Protein AF-A0A6M3XRY1-F1 (afdb_monomer_lite)

Sequence (476 aa):
MRIPGSQRTETIPGGANVAPISPAAAAAPYQALAGMGEAVSGLGEILQKRQQKMQEERDYLDAINAQMELEDYSRGRKAEMSQLMGQDALNIFPLYQNDFEKRATDISSKLSEGAKARFNQLALSTRKTHLDSVATHVATEAKAYTKDSRDAWLGSRIKAMAENPLSFDAELQKGNAVIDATTPGPEGVLEKDKFYDAARSAQLESLVNSDPQLAKKYIEENRNKIGTKLSQEFSQKAQTKQKQRDAEEKVRQDEFDKKMDEMEKRAHDKEERDISNLYLSEDYTKALNAVHNSQYLTGDEKKTWGDSLKKAAKEKPEKLDPIIQAAEIVQINRKISQGEDPILVRNYIVTSPNLTKDDKEQYINKLETKLSSDINEGLKDGYRDIQDLIVPKRGILASLLETPLETMAVKKAQMALDEWVQYQLKAEKPPNRQQIRVKAMEIANTYQVPIAEQIRFLEVEAKRVAEEMKAVRGKK

Secondary structure (DSSP, 8-state):
-------------------PPPTHHHHHHHHHHHHHHHHHHHHHHHHHHHHHHHHHHHHHHHHHHHHHHHHHHHHHHHHHHHT--HHHHHHHHHHHHHHHHHHHHHHHTTS-HHHHHHHHHHHHHHHHHHHHHHHHHHHHHHHHHHHHHHHHHHHHHHHHHHH-GGGHHHHHHHHHHHHHHHS-SHHHHHHHHHHHHHHHHHHHHHHHHH-HHHHHHHHHHTHHHH-HHHHHHHHHHHHHHHHHHHHHHHHHHHHHHHHHHHHHHHHHHHHHHHHHHHHHTT-HHHHHHHHHH-SSS-HHHHHHHHHHHHHHHHHS-----HHHHHHHHHHHHHHHHHT--HHHHHHHHHH-SSS-HHHHHHHHHHHHHHHHHHHHHHHHHHHHHHHHHHS--SSGGGGS---HHHHHHHHHHHHHHHHHHHHHHHTT-PPPHHHHHHHHHHHHHHHHHHHHHHHHHHHHHHHHHHHHHHHHHTT-

Radius of gyration: 79.52 Å; chains: 1; bounding box: 164×101×267 Å

pLDDT: mean 80.38, std 13.78, range [30.56, 94.44]

Organism: NCBI:txid1070528

Structure (mmCIF, N/CA/C/O backbone):
data_AF-A0A6M3XRY1-F1
#
_entry.id   AF-A0A6M3XRY1-F1
#
loop_
_atom_site.group_PDB
_atom_site.id
_atom_site.type_symbol
_atom_site.label_atom_id
_atom_site.label_alt_id
_atom_site.label_comp_id
_atom_site.label_asym_id
_atom_site.label_entity_id
_atom_site.label_seq_id
_atom_site.pdbx_PDB_ins_code
_atom_site.Cartn_x
_atom_site.Cartn_y
_atom_site.Cartn_z
_atom_site.occupancy
_atom_site.B_iso_or_equiv
_atom_site.auth_seq_id
_atom_site.auth_comp_id
_atom_site.auth_asym_id
_atom_site.auth_atom_id
_atom_site.pdbx_PDB_model_num
ATOM 1 N N . MET A 1 1 ? 93.521 -0.309 -175.429 1.00 35.78 1 MET A N 1
ATOM 2 C CA . MET A 1 1 ? 94.999 -0.448 -175.372 1.00 35.78 1 MET A CA 1
ATOM 3 C C . MET A 1 1 ? 95.455 -0.232 -173.922 1.00 35.78 1 MET A C 1
ATOM 5 O O . MET A 1 1 ? 94.582 -0.082 -173.077 1.00 35.78 1 MET A O 1
ATOM 9 N N . ARG A 1 2 ? 96.751 -0.310 -173.594 1.00 30.56 2 ARG A N 1
ATOM 10 C CA . ARG A 1 2 ? 97.273 -0.417 -172.208 1.00 30.56 2 ARG A CA 1
ATOM 11 C C . ARG A 1 2 ? 98.195 0.779 -171.865 1.00 30.56 2 ARG A C 1
ATOM 13 O O . ARG A 1 2 ? 98.650 1.447 -172.785 1.00 30.56 2 ARG A O 1
ATOM 20 N N . ILE A 1 3 ? 98.558 0.909 -170.579 1.00 35.28 3 ILE A N 1
ATOM 21 C CA . ILE A 1 3 ? 99.686 1.689 -169.990 1.00 35.28 3 ILE A CA 1
ATOM 22 C C . ILE A 1 3 ? 99.534 3.257 -169.928 1.00 35.28 3 ILE A C 1
ATOM 24 O O . ILE A 1 3 ? 98.548 3.745 -170.473 1.00 35.28 3 ILE A O 1
ATOM 28 N N . PRO A 1 4 ? 100.300 4.027 -169.090 1.00 50.94 4 PRO A N 1
ATOM 29 C CA . PRO A 1 4 ? 99.733 4.548 -167.820 1.00 50.94 4 PRO A CA 1
ATOM 30 C C . PRO A 1 4 ? 100.182 5.975 -167.353 1.00 50.94 4 PRO A C 1
ATOM 32 O O . PRO A 1 4 ? 100.959 6.648 -168.019 1.00 50.94 4 PRO A O 1
ATOM 35 N N . GLY A 1 5 ? 99.840 6.318 -166.095 1.00 38.62 5 GLY A N 1
ATOM 36 C CA . GLY A 1 5 ? 100.643 7.163 -165.179 1.00 38.62 5 GLY A CA 1
ATOM 37 C C . GLY A 1 5 ? 100.153 8.610 -164.997 1.00 38.62 5 GLY A C 1
ATOM 38 O O . GLY A 1 5 ? 99.735 9.223 -165.969 1.00 38.62 5 GLY A O 1
ATOM 39 N N . SER A 1 6 ? 100.174 9.226 -163.804 1.00 38.41 6 SER A N 1
ATOM 40 C CA . SER A 1 6 ? 100.434 8.774 -162.408 1.00 38.41 6 SER A CA 1
ATOM 41 C C . SER A 1 6 ? 99.801 9.821 -161.426 1.00 38.41 6 SER A C 1
ATOM 43 O O . SER A 1 6 ? 99.032 10.651 -161.896 1.00 38.41 6 SER A O 1
ATOM 45 N N . GLN A 1 7 ? 99.944 9.888 -160.086 1.00 33.97 7 GLN A N 1
ATOM 46 C CA . GLN A 1 7 ? 100.820 9.234 -159.092 1.00 33.97 7 GLN A CA 1
ATOM 47 C C . GLN A 1 7 ? 100.134 9.139 -157.688 1.00 33.97 7 GLN A C 1
ATOM 49 O O . GLN A 1 7 ? 99.066 8.545 -157.575 1.00 33.97 7 GLN A O 1
ATOM 54 N N . ARG A 1 8 ? 100.754 9.682 -156.621 1.00 36.22 8 ARG A N 1
ATOM 55 C CA . ARG A 1 8 ? 100.273 9.938 -155.232 1.00 36.22 8 ARG A CA 1
ATOM 56 C C . ARG A 1 8 ? 101.030 11.191 -154.698 1.00 36.22 8 ARG A C 1
ATOM 58 O O . ARG A 1 8 ? 101.961 11.599 -155.391 1.00 36.22 8 ARG A O 1
ATOM 65 N N . THR A 1 9 ? 100.769 11.856 -153.561 1.00 39.00 9 THR A N 1
ATOM 66 C CA . THR A 1 9 ? 100.111 11.581 -152.243 1.00 39.00 9 THR A CA 1
ATOM 67 C C . THR A 1 9 ? 99.415 12.894 -151.714 1.00 39.00 9 THR A C 1
ATOM 69 O O . THR A 1 9 ? 99.281 13.808 -152.521 1.00 39.00 9 THR A O 1
ATOM 72 N N . GLU A 1 10 ? 98.924 13.157 -150.475 1.00 41.12 10 GLU A N 1
ATOM 73 C CA . GLU A 1 10 ? 98.741 12.402 -149.204 1.00 41.12 10 GLU A CA 1
ATOM 74 C C . GLU A 1 10 ? 97.707 13.048 -148.221 1.00 41.12 10 GLU A C 1
ATOM 76 O O . GLU A 1 10 ? 97.576 14.268 -148.187 1.00 41.12 10 GLU A O 1
ATOM 81 N N . THR A 1 11 ? 97.141 12.253 -147.293 1.00 41.97 11 THR A N 1
ATOM 82 C CA . THR A 1 11 ? 96.548 12.628 -145.963 1.00 41.97 11 THR A CA 1
ATOM 83 C C . THR A 1 11 ? 95.290 13.533 -145.808 1.00 41.97 11 THR A C 1
ATOM 85 O O . THR A 1 11 ? 94.820 14.186 -146.731 1.00 41.97 11 THR A O 1
ATOM 88 N N . ILE A 1 12 ? 94.695 13.487 -144.594 1.00 50.03 12 ILE A N 1
ATOM 89 C CA . ILE A 1 12 ? 93.325 13.913 -144.181 1.00 50.03 12 ILE A CA 1
ATOM 90 C C . ILE A 1 12 ? 93.378 14.766 -142.880 1.00 50.03 12 ILE A C 1
ATOM 92 O O . ILE A 1 12 ? 94.422 14.735 -142.223 1.00 50.03 12 ILE A O 1
ATOM 96 N N . PRO A 1 13 ? 92.302 15.480 -142.442 1.00 44.69 13 PRO A N 1
ATOM 97 C CA . PRO A 1 13 ? 91.427 14.925 -141.371 1.00 44.69 13 PRO A CA 1
ATOM 98 C C . PRO A 1 13 ? 89.946 15.427 -141.286 1.00 44.69 13 PRO A C 1
ATOM 100 O O . PRO A 1 13 ? 89.621 16.521 -141.735 1.00 44.69 13 PRO A O 1
ATOM 103 N N . GLY A 1 14 ? 89.084 14.688 -140.554 1.00 34.62 14 GLY A N 1
ATOM 104 C CA . GLY A 1 14 ? 87.879 15.220 -139.859 1.00 34.62 14 GLY A CA 1
ATOM 105 C C . GLY A 1 14 ? 86.481 14.750 -140.334 1.00 34.62 14 GLY A C 1
ATOM 106 O O . GLY A 1 14 ? 86.248 14.611 -141.529 1.00 34.62 14 GLY A O 1
ATOM 107 N N . GLY A 1 15 ? 85.527 14.534 -139.405 1.00 37.66 15 GLY A N 1
ATOM 108 C CA . GLY A 1 15 ? 84.118 14.193 -139.716 1.00 37.66 15 GLY A CA 1
ATOM 109 C C . GLY A 1 15 ? 83.215 13.878 -138.497 1.00 37.66 15 GLY A C 1
ATOM 110 O O . GLY A 1 15 ? 83.720 13.697 -137.392 1.00 37.66 15 GLY A O 1
ATOM 111 N N . ALA A 1 16 ? 81.885 13.829 -138.705 1.00 36.44 16 ALA A N 1
ATOM 112 C CA . ALA A 1 16 ? 80.814 13.474 -137.741 1.00 36.44 16 ALA A CA 1
ATOM 113 C C . ALA A 1 16 ? 79.434 13.392 -138.461 1.00 36.44 16 ALA A C 1
ATOM 115 O O . ALA A 1 16 ? 79.323 13.929 -139.559 1.00 36.44 16 ALA A O 1
ATOM 116 N N . ASN A 1 17 ? 78.315 12.884 -137.911 1.00 35.72 17 ASN A N 1
ATOM 117 C CA . ASN A 1 17 ? 78.018 11.677 -137.107 1.00 35.72 17 ASN A CA 1
ATOM 118 C C . ASN A 1 17 ? 76.468 11.454 -137.124 1.00 35.72 17 ASN A C 1
ATOM 120 O O . ASN A 1 17 ? 75.740 12.415 -137.368 1.00 35.72 17 ASN A O 1
ATOM 124 N N . VAL A 1 18 ? 75.932 10.245 -136.871 1.00 38.44 18 VAL A N 1
ATOM 125 C CA . VAL A 1 18 ? 74.467 9.948 -136.915 1.00 38.44 18 VAL A CA 1
ATOM 126 C C . VAL A 1 18 ? 74.026 9.112 -135.699 1.00 38.44 18 VAL A C 1
ATOM 128 O O . VAL A 1 18 ? 74.745 8.207 -135.287 1.00 38.44 18 VAL A O 1
ATOM 131 N N . ALA A 1 19 ? 72.855 9.407 -135.113 1.00 33.69 19 ALA A N 1
ATOM 132 C CA . ALA A 1 19 ? 72.432 8.885 -133.803 1.00 33.69 19 ALA A CA 1
ATOM 133 C C . ALA A 1 19 ? 71.265 7.859 -133.851 1.00 33.69 19 ALA A C 1
ATOM 135 O O . ALA A 1 19 ? 70.289 8.093 -134.567 1.00 33.69 19 ALA A O 1
ATOM 136 N N . PRO A 1 20 ? 71.315 6.760 -133.062 1.00 42.00 20 PRO A N 1
ATOM 137 C CA . PRO A 1 20 ? 70.232 5.778 -132.920 1.00 42.00 20 PRO A CA 1
ATOM 138 C C . PRO A 1 20 ? 69.301 6.039 -131.713 1.00 42.00 20 PRO A C 1
ATOM 140 O O . PRO A 1 20 ? 69.635 6.777 -130.787 1.00 42.00 20 PRO A O 1
ATOM 143 N N . ILE A 1 21 ? 68.137 5.376 -131.699 1.00 38.44 21 ILE A N 1
ATOM 144 C CA . ILE A 1 21 ? 67.131 5.425 -130.617 1.00 38.44 21 ILE A CA 1
ATOM 145 C C . ILE A 1 21 ? 67.539 4.486 -129.462 1.00 38.44 21 ILE A C 1
ATOM 147 O O . ILE A 1 21 ? 68.066 3.402 -129.710 1.00 38.44 21 ILE A O 1
ATOM 151 N N . SER A 1 22 ? 67.309 4.883 -128.200 1.00 33.84 22 SER A N 1
ATOM 152 C CA . SER A 1 22 ? 67.813 4.164 -127.013 1.00 33.84 22 SER A CA 1
ATOM 153 C C . SER A 1 22 ? 66.795 3.207 -126.349 1.00 33.84 22 SER A C 1
ATOM 155 O O . SER A 1 22 ? 65.585 3.368 -126.530 1.00 33.84 22 SER A O 1
ATOM 157 N N . PRO A 1 23 ? 67.246 2.243 -125.513 1.00 43.34 23 PRO A N 1
ATOM 158 C CA . PRO A 1 23 ? 66.367 1.273 -124.838 1.00 43.34 23 PRO A CA 1
ATOM 159 C C . PRO A 1 23 ? 65.415 1.849 -123.772 1.00 43.34 23 PRO A C 1
ATOM 161 O O . PRO A 1 23 ? 64.571 1.118 -123.251 1.00 43.34 23 PRO A O 1
ATOM 164 N N . ALA A 1 24 ? 65.535 3.133 -123.415 1.00 43.09 24 ALA A N 1
ATOM 165 C CA . ALA A 1 24 ? 64.830 3.727 -122.274 1.00 43.09 24 ALA A CA 1
ATOM 166 C C . ALA A 1 24 ? 63.291 3.681 -122.388 1.00 43.09 24 ALA A C 1
ATOM 168 O O . ALA A 1 24 ? 62.598 3.639 -121.373 1.00 43.09 24 ALA A O 1
ATOM 169 N N . ALA A 1 25 ? 62.749 3.636 -123.610 1.00 42.19 25 ALA A N 1
ATOM 170 C CA . ALA A 1 25 ? 61.305 3.631 -123.854 1.00 42.19 25 ALA A CA 1
ATOM 171 C C . ALA A 1 25 ? 60.584 2.347 -123.383 1.00 42.19 25 ALA A C 1
ATOM 173 O O . ALA A 1 25 ? 59.388 2.392 -123.108 1.00 42.19 25 ALA A O 1
ATOM 174 N N . ALA A 1 26 ? 61.287 1.211 -123.277 1.00 45.31 26 ALA A N 1
ATOM 175 C CA . ALA A 1 26 ? 60.672 -0.088 -122.974 1.00 45.31 26 ALA A CA 1
ATOM 176 C C . ALA A 1 26 ? 60.641 -0.445 -121.473 1.00 45.31 26 ALA A C 1
ATOM 178 O O . ALA A 1 26 ? 59.847 -1.288 -121.063 1.00 45.31 26 ALA A O 1
ATOM 179 N N . ALA A 1 27 ? 61.478 0.189 -120.644 1.00 47.81 27 ALA A N 1
ATOM 180 C CA . ALA A 1 27 ? 61.544 -0.091 -119.205 1.00 47.81 27 ALA A CA 1
ATOM 181 C C . ALA A 1 27 ? 60.426 0.604 -118.403 1.00 47.81 27 ALA A C 1
ATOM 183 O O . ALA A 1 27 ? 59.925 0.052 -117.420 1.00 47.81 27 ALA A O 1
ATOM 184 N N . ALA A 1 28 ? 60.010 1.796 -118.845 1.00 50.22 28 ALA A N 1
ATOM 185 C CA . ALA A 1 28 ? 59.067 2.645 -118.121 1.00 50.22 28 ALA A CA 1
ATOM 186 C C . ALA A 1 28 ? 57.708 1.977 -117.803 1.00 50.22 28 ALA A C 1
ATOM 188 O O . ALA A 1 28 ? 57.267 2.116 -116.663 1.00 50.22 28 ALA A O 1
ATOM 189 N N . PRO A 1 29 ? 57.049 1.212 -118.704 1.00 45.16 29 PRO A N 1
ATOM 190 C CA . PRO A 1 29 ? 55.751 0.601 -118.396 1.00 45.16 29 PRO A CA 1
ATOM 191 C C . PRO A 1 29 ? 55.822 -0.465 -117.295 1.00 45.16 29 PRO A C 1
ATOM 193 O O . PRO A 1 29 ? 54.942 -0.523 -116.441 1.00 45.16 29 PRO A O 1
ATOM 196 N N . TYR A 1 30 ? 56.879 -1.285 -117.275 1.00 46.84 30 TYR A N 1
ATOM 197 C CA . TYR A 1 30 ? 57.046 -2.331 -116.258 1.00 46.84 30 TYR A CA 1
ATOM 198 C C . TYR A 1 30 ? 57.456 -1.760 -114.898 1.00 46.84 30 TYR A C 1
ATOM 200 O O . TYR A 1 30 ? 56.941 -2.208 -113.876 1.00 46.84 30 TYR A O 1
ATOM 208 N N . GLN A 1 31 ? 58.321 -0.741 -114.871 1.00 51.38 31 GLN A N 1
ATOM 209 C CA . GLN A 1 31 ? 58.649 -0.034 -113.628 1.00 51.38 31 GLN A CA 1
ATOM 210 C C . GLN A 1 31 ? 57.445 0.752 -113.085 1.00 51.38 31 GLN A C 1
ATOM 212 O O . GLN A 1 31 ? 57.217 0.748 -111.878 1.00 51.38 31 GLN A O 1
ATOM 217 N N . ALA A 1 32 ? 56.619 1.342 -113.958 1.00 47.38 32 ALA A N 1
ATOM 218 C CA . ALA A 1 32 ? 55.360 1.967 -113.561 1.00 47.38 32 ALA A CA 1
ATOM 219 C C . ALA A 1 32 ? 54.357 0.944 -112.999 1.00 47.38 32 ALA A C 1
ATOM 221 O O . ALA A 1 32 ? 53.765 1.200 -111.957 1.00 47.38 32 ALA A O 1
ATOM 222 N N . LEU A 1 33 ? 54.198 -0.230 -113.623 1.00 48.03 33 LEU A N 1
ATOM 223 C CA . LEU A 1 33 ? 53.319 -1.293 -113.112 1.00 48.03 33 LEU A CA 1
ATOM 224 C C . LEU A 1 33 ? 53.785 -1.846 -111.757 1.00 48.03 33 LEU A C 1
ATOM 226 O O . LEU A 1 33 ? 52.955 -2.040 -110.870 1.00 48.03 33 LEU A O 1
ATOM 230 N N . ALA A 1 34 ? 55.093 -2.049 -111.566 1.00 52.12 34 ALA A N 1
ATOM 231 C CA . ALA A 1 34 ? 55.651 -2.458 -110.276 1.00 52.12 34 ALA A CA 1
ATOM 232 C C . ALA A 1 34 ? 55.418 -1.386 -109.193 1.00 52.12 34 ALA A C 1
ATOM 234 O O . ALA A 1 34 ? 54.859 -1.691 -108.140 1.00 52.12 34 ALA A O 1
ATOM 235 N N . GLY A 1 35 ? 55.736 -0.120 -109.490 1.00 52.81 35 GLY A N 1
ATOM 236 C CA . GLY A 1 35 ? 55.498 1.005 -108.581 1.00 52.81 35 GLY A CA 1
ATOM 237 C C . GLY A 1 35 ? 54.014 1.258 -108.287 1.00 52.81 35 GLY A C 1
ATOM 238 O O . GLY A 1 35 ? 53.669 1.650 -107.177 1.00 52.81 35 GLY A O 1
ATOM 239 N N . MET A 1 36 ? 53.109 0.976 -109.232 1.00 53.06 36 MET A N 1
ATOM 240 C CA . MET A 1 36 ? 51.663 0.976 -108.977 1.00 53.06 36 MET A CA 1
ATOM 241 C C . MET A 1 36 ? 51.247 -0.179 -108.059 1.00 53.06 36 MET A C 1
ATOM 243 O O . MET A 1 36 ? 50.397 0.030 -107.200 1.00 53.06 36 MET A O 1
ATOM 247 N N . GLY A 1 37 ? 51.853 -1.363 -108.184 1.00 55.00 37 GLY A N 1
ATOM 248 C CA . GLY A 1 37 ? 51.643 -2.476 -107.253 1.00 55.00 37 GLY A CA 1
ATOM 249 C C . GLY A 1 37 ? 52.056 -2.123 -105.821 1.00 55.00 37 GLY A C 1
ATOM 250 O O . GLY A 1 37 ? 51.268 -2.295 -104.891 1.00 55.00 37 GLY A O 1
ATOM 251 N N . GLU A 1 38 ? 53.246 -1.545 -105.647 1.00 59.47 38 GLU A N 1
ATOM 252 C CA . GLU A 1 38 ? 53.737 -1.064 -104.349 1.00 59.47 38 GLU A CA 1
ATOM 253 C C . GLU A 1 38 ? 52.867 0.075 -103.790 1.00 59.47 38 GLU A C 1
ATOM 255 O O . GLU A 1 38 ? 52.484 0.040 -102.620 1.00 59.47 38 GLU A O 1
ATOM 260 N N . ALA A 1 39 ? 52.468 1.044 -104.622 1.00 56.09 39 ALA A N 1
ATOM 261 C CA . ALA A 1 39 ? 51.587 2.139 -104.212 1.00 56.09 39 ALA A CA 1
ATOM 262 C C . ALA A 1 39 ? 50.178 1.656 -103.819 1.00 56.09 39 ALA A C 1
ATOM 264 O O . ALA A 1 39 ? 49.613 2.149 -102.843 1.00 56.09 39 ALA A O 1
ATOM 265 N N . VAL A 1 40 ? 49.614 0.671 -104.528 1.00 59.47 40 VAL A N 1
ATOM 266 C CA . VAL A 1 40 ? 48.327 0.046 -104.179 1.00 59.47 40 VAL A CA 1
ATOM 267 C C . VAL A 1 40 ? 48.447 -0.778 -102.894 1.00 59.47 40 VAL A C 1
ATOM 269 O O . VAL A 1 40 ? 47.549 -0.705 -102.057 1.00 59.47 40 VAL A O 1
ATOM 272 N N . SER A 1 41 ? 49.561 -1.484 -102.677 1.00 58.53 41 SER A N 1
ATOM 273 C CA . SER A 1 41 ? 49.831 -2.183 -101.412 1.00 58.53 41 SER A CA 1
ATOM 274 C C . SER A 1 41 ? 49.955 -1.202 -100.239 1.00 58.53 41 SER A C 1
ATOM 276 O O . SER A 1 41 ? 49.323 -1.395 -99.201 1.00 58.53 41 SER A O 1
ATOM 278 N N . GLY A 1 42 ? 50.689 -0.099 -100.418 1.00 62.09 42 GLY A N 1
ATOM 279 C CA . GLY A 1 42 ? 50.820 0.965 -99.419 1.00 62.09 42 GLY A CA 1
ATOM 280 C C . GLY A 1 42 ? 49.495 1.673 -99.115 1.00 62.09 42 GLY A C 1
ATOM 281 O O . GLY A 1 42 ? 49.189 1.939 -97.953 1.00 62.09 42 GLY A O 1
ATOM 282 N N . LEU A 1 43 ? 48.658 1.917 -100.130 1.00 63.16 43 LEU A N 1
ATOM 283 C CA . LEU A 1 43 ? 47.286 2.398 -99.940 1.00 63.16 43 LEU A CA 1
ATOM 284 C C . LEU A 1 43 ? 46.425 1.374 -99.187 1.00 63.16 43 LEU A C 1
ATOM 286 O O . LEU A 1 43 ? 45.670 1.768 -98.301 1.00 63.16 43 LEU A O 1
ATOM 290 N N . GLY A 1 44 ? 46.572 0.080 -99.482 1.00 65.56 44 GLY A N 1
ATOM 291 C CA . GLY A 1 44 ? 45.930 -1.012 -98.748 1.00 65.56 44 GLY A CA 1
ATOM 292 C C . GLY A 1 44 ? 46.296 -1.006 -97.263 1.00 65.56 44 GLY A C 1
ATOM 293 O O . GLY A 1 44 ? 45.406 -0.988 -96.416 1.00 65.56 44 GLY A O 1
ATOM 294 N N . GLU A 1 45 ? 47.587 -0.910 -96.933 1.00 73.94 45 GLU A N 1
ATOM 295 C CA . GLU A 1 45 ? 48.057 -0.774 -95.550 1.00 73.94 45 GLU A CA 1
ATOM 296 C C . GLU A 1 45 ? 47.530 0.492 -94.861 1.00 73.94 45 GLU A C 1
ATOM 298 O O . GLU A 1 45 ? 47.139 0.441 -93.696 1.00 73.94 45 GLU A O 1
ATOM 303 N N . ILE A 1 46 ? 47.520 1.639 -95.548 1.00 68.75 46 ILE A N 1
ATOM 304 C CA . ILE A 1 46 ? 47.021 2.906 -94.990 1.00 68.75 46 ILE A CA 1
ATOM 305 C C . ILE A 1 46 ? 45.512 2.821 -94.725 1.00 68.75 46 ILE A C 1
ATOM 307 O O . ILE A 1 46 ? 45.050 3.267 -93.672 1.00 68.75 46 ILE A O 1
ATOM 311 N N . LEU A 1 47 ? 44.744 2.216 -95.635 1.00 72.00 47 LEU A N 1
ATOM 312 C CA . LEU A 1 47 ? 43.313 1.975 -95.457 1.00 72.00 47 LEU A CA 1
ATOM 313 C C . LEU A 1 47 ? 43.048 0.974 -94.329 1.00 72.00 47 LEU A C 1
ATOM 315 O O . LEU A 1 47 ? 42.188 1.244 -93.495 1.00 72.00 47 LEU A O 1
ATOM 319 N N . GLN A 1 48 ? 43.821 -0.111 -94.227 1.00 78.25 48 GLN A N 1
ATOM 320 C CA . GLN A 1 48 ? 43.712 -1.085 -93.138 1.00 78.25 48 GLN A CA 1
ATOM 321 C C . GLN A 1 48 ? 44.038 -0.449 -91.778 1.00 78.25 48 GLN A C 1
ATOM 323 O O . GLN A 1 48 ? 43.248 -0.578 -90.846 1.00 78.25 48 GLN A O 1
ATOM 328 N N . LYS A 1 49 ? 45.133 0.316 -91.673 1.00 75.75 49 LYS A N 1
ATOM 329 C CA . LYS A 1 49 ? 45.513 1.057 -90.455 1.00 75.75 49 LYS A CA 1
ATOM 330 C C . LYS A 1 49 ? 44.469 2.117 -90.085 1.00 75.75 49 LYS A C 1
ATOM 332 O O . LYS A 1 49 ? 44.194 2.326 -88.906 1.00 75.75 49 LYS A O 1
ATOM 337 N N . ARG A 1 50 ? 43.838 2.768 -91.072 1.00 73.62 50 ARG A N 1
ATOM 338 C CA . ARG A 1 50 ? 42.724 3.704 -90.840 1.00 73.62 50 ARG A CA 1
ATOM 339 C C . ARG A 1 50 ? 41.446 2.983 -90.405 1.00 73.62 50 ARG A C 1
ATOM 341 O O . ARG A 1 50 ? 40.757 3.482 -89.525 1.00 73.62 50 ARG A O 1
ATOM 348 N N . GLN A 1 51 ? 41.136 1.821 -90.976 1.00 74.56 51 GLN A N 1
ATOM 349 C CA . GLN A 1 51 ? 39.989 0.998 -90.589 1.00 74.56 51 GLN A CA 1
ATOM 350 C C . GLN A 1 51 ? 40.156 0.427 -89.176 1.00 74.56 51 GLN A C 1
ATOM 352 O O . GLN A 1 51 ? 39.203 0.463 -88.405 1.00 74.56 51 GLN A O 1
ATOM 357 N N . GLN A 1 52 ? 41.365 -0.012 -88.814 1.00 82.69 52 GLN A N 1
ATOM 358 C CA . GLN A 1 52 ? 41.724 -0.406 -87.450 1.00 82.69 52 GLN A CA 1
ATOM 359 C C . GLN A 1 52 ? 41.506 0.752 -86.473 1.00 82.69 52 GLN A C 1
ATOM 361 O O . GLN A 1 52 ? 40.747 0.587 -85.527 1.00 82.69 52 GLN A O 1
ATOM 366 N N . LYS A 1 53 ? 42.036 1.953 -86.752 1.00 80.56 53 LYS A N 1
ATOM 367 C CA . LYS A 1 53 ? 41.787 3.138 -85.910 1.00 80.56 53 LYS A CA 1
ATOM 368 C C . LYS A 1 53 ? 40.307 3.503 -85.786 1.00 80.56 53 LYS A C 1
ATOM 370 O O . LYS A 1 53 ? 39.840 3.734 -84.681 1.00 80.56 53 LYS A O 1
ATOM 375 N N . MET A 1 54 ? 39.547 3.493 -86.883 1.00 80.50 54 MET A N 1
ATOM 376 C CA . MET A 1 54 ? 38.100 3.751 -86.828 1.00 80.50 54 MET A CA 1
ATOM 377 C C . MET A 1 54 ? 37.336 2.667 -86.048 1.00 80.50 54 MET A C 1
ATOM 379 O O . MET A 1 54 ? 36.280 2.962 -85.493 1.00 80.50 54 MET A O 1
ATOM 383 N N . GLN A 1 55 ? 37.841 1.430 -85.985 1.00 82.00 55 GLN A N 1
ATOM 384 C CA . GLN A 1 55 ? 37.276 0.389 -85.125 1.00 82.00 55 GLN A CA 1
ATOM 385 C C . GLN A 1 55 ? 37.699 0.568 -83.660 1.00 82.00 55 GLN A C 1
ATOM 387 O O . GLN A 1 55 ? 36.852 0.445 -82.789 1.00 82.00 55 GLN A O 1
ATOM 392 N N . GLU A 1 56 ? 38.952 0.934 -83.379 1.00 85.06 56 GLU A N 1
ATOM 393 C CA . GLU A 1 56 ? 39.428 1.268 -82.027 1.00 85.06 56 GLU A CA 1
ATOM 394 C C . GLU A 1 56 ? 38.682 2.474 -81.432 1.00 85.06 56 GLU A C 1
ATOM 396 O O . GLU A 1 56 ? 38.361 2.472 -80.245 1.00 85.06 56 GLU A O 1
ATOM 401 N N . GLU A 1 57 ? 38.378 3.487 -82.250 1.00 84.75 57 GLU A N 1
ATOM 402 C CA . GLU A 1 57 ? 37.569 4.657 -81.882 1.00 84.75 57 GLU A CA 1
ATOM 403 C C . GLU A 1 57 ? 36.110 4.270 -81.591 1.00 84.75 57 GLU A C 1
ATOM 405 O O . GLU A 1 57 ? 35.541 4.741 -80.606 1.00 84.75 57 GLU A O 1
ATOM 410 N N . ARG A 1 58 ? 35.514 3.371 -82.389 1.00 84.25 58 ARG A N 1
ATOM 411 C CA . ARG A 1 58 ? 34.170 2.818 -82.130 1.00 84.25 58 ARG A CA 1
ATOM 412 C C . ARG A 1 58 ? 34.137 1.979 -80.860 1.00 84.25 58 ARG A C 1
ATOM 414 O O . ARG A 1 58 ? 33.352 2.277 -79.971 1.00 84.25 58 ARG A O 1
ATOM 421 N N . ASP A 1 59 ? 35.045 1.015 -80.734 1.00 87.00 59 ASP A N 1
ATOM 422 C CA . ASP A 1 59 ? 35.175 0.155 -79.557 1.00 87.00 59 ASP A CA 1
ATOM 423 C C . ASP A 1 59 ? 35.390 0.982 -78.271 1.00 87.00 59 ASP A C 1
ATOM 425 O O . ASP A 1 59 ? 34.917 0.619 -77.194 1.00 87.00 59 ASP A O 1
ATOM 429 N N . TYR A 1 60 ? 36.090 2.118 -78.366 1.00 88.88 60 TYR A N 1
ATOM 430 C CA . TYR A 1 60 ? 36.270 3.060 -77.261 1.00 88.88 60 TYR A CA 1
ATOM 431 C C . TYR A 1 60 ? 34.988 3.833 -76.913 1.00 88.88 60 TYR A C 1
ATOM 433 O O . TYR A 1 60 ? 34.655 3.943 -75.732 1.00 88.88 60 TYR A O 1
ATOM 441 N N . LEU A 1 61 ? 34.247 4.330 -77.909 1.00 89.31 61 LEU A N 1
ATOM 442 C CA . LEU A 1 61 ? 32.962 5.006 -77.694 1.00 89.31 61 LEU A CA 1
ATOM 443 C C . LEU A 1 61 ? 31.895 4.047 -77.146 1.00 89.31 61 LEU A C 1
ATOM 445 O O . LEU A 1 61 ? 31.194 4.399 -76.201 1.00 89.31 61 LEU A O 1
ATOM 449 N N . ASP A 1 62 ? 31.816 2.824 -77.667 1.00 90.25 62 ASP A N 1
ATOM 450 C CA . ASP A 1 62 ? 30.890 1.793 -77.192 1.00 90.25 62 ASP A CA 1
ATOM 451 C C . ASP A 1 62 ? 31.207 1.384 -75.745 1.00 90.25 62 ASP A C 1
ATOM 453 O O . ASP A 1 62 ? 30.297 1.270 -74.922 1.00 90.25 62 ASP A O 1
ATOM 457 N N . ALA A 1 63 ? 32.493 1.270 -75.387 1.00 90.75 63 ALA A N 1
ATOM 458 C CA . ALA A 1 63 ? 32.920 1.044 -74.005 1.00 90.75 63 ALA A CA 1
ATOM 459 C C . ALA A 1 63 ? 32.565 2.209 -73.059 1.00 90.75 63 ALA A C 1
ATOM 461 O O . ALA A 1 63 ? 32.216 1.963 -71.904 1.00 90.75 63 ALA A O 1
ATOM 462 N N . ILE A 1 64 ? 32.620 3.464 -73.527 1.00 90.94 64 ILE A N 1
ATOM 463 C CA . ILE A 1 64 ? 32.190 4.642 -72.752 1.00 90.94 64 ILE A CA 1
ATOM 464 C C . ILE A 1 64 ? 30.667 4.671 -72.585 1.00 90.94 64 ILE A C 1
ATOM 466 O O . ILE A 1 64 ? 30.182 4.897 -71.480 1.00 90.94 64 ILE A O 1
ATOM 470 N N . ASN A 1 65 ? 29.901 4.399 -73.642 1.00 91.75 65 ASN A N 1
ATOM 471 C CA . ASN A 1 65 ? 28.438 4.361 -73.575 1.00 91.75 65 ASN A CA 1
ATOM 472 C C . ASN A 1 65 ? 27.951 3.264 -72.611 1.00 91.75 65 ASN A C 1
ATOM 474 O O . ASN A 1 65 ? 27.108 3.518 -71.751 1.00 91.75 65 ASN A O 1
ATOM 478 N N . ALA A 1 66 ? 28.556 2.075 -72.687 1.00 92.62 66 ALA A N 1
ATOM 479 C CA . ALA A 1 66 ? 28.343 0.975 -71.749 1.00 92.62 66 ALA A CA 1
ATOM 480 C C . ALA A 1 66 ? 28.711 1.341 -70.296 1.00 92.62 66 ALA A C 1
ATOM 482 O O . ALA A 1 66 ? 27.992 0.989 -69.359 1.00 92.62 66 ALA A O 1
ATOM 483 N N . GLN A 1 67 ? 29.810 2.075 -70.100 1.00 92.12 67 GLN A N 1
ATOM 484 C CA . GLN A 1 67 ? 30.228 2.579 -68.790 1.00 92.12 67 GLN A CA 1
ATOM 485 C C . GLN A 1 67 ? 29.221 3.588 -68.213 1.00 92.12 67 GLN A C 1
ATOM 487 O O . GLN A 1 67 ? 28.906 3.505 -67.027 1.00 92.12 67 GLN A O 1
ATOM 492 N N . MET A 1 68 ? 28.679 4.501 -69.029 1.00 90.06 68 MET A N 1
ATOM 493 C CA . MET A 1 68 ? 27.633 5.435 -68.589 1.00 90.06 68 MET A CA 1
ATOM 494 C C . MET A 1 68 ? 26.345 4.698 -68.190 1.00 90.06 68 MET A C 1
ATOM 496 O O . MET A 1 68 ? 25.779 5.007 -67.144 1.00 90.06 68 MET A O 1
ATOM 500 N N . GLU A 1 69 ? 25.925 3.676 -68.950 1.00 91.81 69 GLU A N 1
ATOM 501 C CA . GLU A 1 69 ? 24.769 2.832 -68.597 1.00 91.81 69 GLU A CA 1
ATOM 502 C C . GLU A 1 69 ? 24.954 2.160 -67.222 1.00 91.81 69 GLU A C 1
ATOM 504 O O . GLU A 1 69 ? 24.040 2.158 -66.390 1.00 91.81 69 GLU A O 1
ATOM 509 N N . LEU A 1 70 ? 26.151 1.619 -66.959 1.00 92.00 70 LEU A N 1
ATOM 510 C CA . LEU A 1 70 ? 26.484 1.014 -65.670 1.00 92.00 70 LEU A CA 1
ATOM 511 C C . LEU A 1 70 ? 26.538 2.056 -64.543 1.00 92.00 70 LEU A C 1
ATOM 513 O O . LEU A 1 70 ? 26.057 1.781 -63.442 1.00 92.00 70 LEU A O 1
ATOM 517 N N . GLU A 1 71 ? 27.100 3.241 -64.789 1.00 89.62 71 GLU A N 1
ATOM 518 C CA . GLU A 1 71 ? 27.160 4.320 -63.800 1.00 89.62 71 GLU A CA 1
ATOM 519 C C . GLU A 1 71 ? 25.776 4.845 -63.423 1.00 89.62 71 GLU A C 1
ATOM 521 O O . GLU A 1 71 ? 25.492 4.939 -62.231 1.00 89.62 71 GLU A O 1
ATOM 526 N N . ASP A 1 72 ? 24.890 5.130 -64.376 1.00 88.88 72 ASP A N 1
ATOM 527 C CA . ASP A 1 72 ? 23.556 5.658 -64.065 1.00 88.88 72 ASP A CA 1
ATOM 528 C C . ASP A 1 72 ? 22.680 4.628 -63.336 1.00 88.88 72 ASP A C 1
ATOM 530 O O . ASP A 1 72 ? 22.031 4.970 -62.342 1.00 88.88 72 ASP A O 1
ATOM 534 N N . TYR A 1 73 ? 22.763 3.344 -63.709 1.00 88.94 73 TYR A N 1
ATOM 535 C CA . TYR A 1 73 ? 22.179 2.254 -62.916 1.00 88.94 73 TYR A CA 1
ATOM 536 C C . TYR A 1 73 ? 22.734 2.234 -61.478 1.00 88.94 73 TYR A C 1
ATOM 538 O O . TYR A 1 73 ? 21.984 2.148 -60.501 1.00 88.94 73 TYR A O 1
ATOM 546 N N . SER A 1 74 ? 24.054 2.371 -61.335 1.00 87.88 74 SER A N 1
ATOM 547 C CA . SER A 1 74 ? 24.745 2.322 -60.041 1.00 87.88 74 SER A CA 1
ATOM 548 C C . SER A 1 74 ? 24.529 3.570 -59.184 1.00 87.88 74 SER A C 1
ATOM 550 O O . SER A 1 74 ? 24.635 3.484 -57.960 1.00 87.88 74 SER A O 1
ATOM 552 N N . ARG A 1 75 ? 24.218 4.722 -59.789 1.00 86.00 75 ARG A N 1
ATOM 553 C CA . ARG A 1 75 ? 23.804 5.961 -59.113 1.00 86.00 75 ARG A CA 1
ATOM 554 C C . ARG A 1 75 ? 22.372 5.837 -58.595 1.00 86.00 75 ARG A C 1
ATOM 556 O O . ARG A 1 75 ? 22.147 6.124 -57.423 1.00 86.00 75 ARG A O 1
ATOM 563 N N . GLY A 1 76 ? 21.445 5.334 -59.418 1.00 86.00 76 GLY A N 1
ATOM 564 C CA . GLY A 1 76 ? 20.061 5.059 -59.012 1.00 86.00 76 GLY A CA 1
ATOM 565 C C . GLY A 1 76 ? 19.990 4.082 -57.836 1.00 86.00 76 GLY A C 1
ATOM 566 O O . GLY A 1 76 ? 19.490 4.434 -56.769 1.00 86.00 76 GLY A O 1
ATOM 567 N N . ARG A 1 77 ? 20.613 2.903 -57.973 1.00 84.56 77 ARG A N 1
ATOM 568 C CA . ARG A 1 77 ? 20.695 1.916 -56.882 1.00 84.56 77 ARG A CA 1
ATOM 569 C C . ARG A 1 77 ? 21.402 2.453 -55.632 1.00 84.56 77 ARG A C 1
ATOM 571 O O . ARG A 1 77 ? 20.974 2.157 -54.523 1.00 84.56 77 ARG A O 1
ATOM 578 N N . LYS A 1 78 ? 22.453 3.272 -55.773 1.00 85.06 78 LYS A N 1
ATOM 579 C CA . LYS A 1 78 ? 23.113 3.915 -54.621 1.00 85.06 78 LYS A CA 1
ATOM 580 C C . LYS A 1 78 ? 22.177 4.880 -53.883 1.00 85.06 78 LYS A C 1
ATOM 582 O O . LYS A 1 78 ? 22.231 4.931 -52.657 1.00 85.06 78 LYS A O 1
ATOM 587 N N . ALA A 1 79 ? 21.328 5.618 -54.600 1.00 85.31 79 ALA A N 1
ATOM 588 C CA . ALA A 1 79 ? 20.343 6.506 -53.988 1.00 85.31 79 ALA A CA 1
ATOM 589 C C . ALA A 1 79 ? 19.295 5.711 -53.188 1.00 85.31 79 ALA A C 1
ATOM 591 O O . ALA A 1 79 ? 19.070 6.034 -52.023 1.00 85.31 79 ALA A O 1
ATOM 592 N N . GLU A 1 80 ? 18.746 4.633 -53.761 1.00 84.62 80 GLU A N 1
ATOM 593 C CA . GLU A 1 80 ? 17.854 3.689 -53.060 1.00 84.62 80 GLU A CA 1
ATOM 594 C C . GLU A 1 80 ? 18.516 3.138 -51.782 1.00 84.62 80 GLU A C 1
ATOM 596 O O . GLU A 1 80 ? 17.964 3.255 -50.691 1.00 84.62 80 GLU A O 1
ATOM 601 N N . MET A 1 81 ? 19.746 2.621 -51.898 1.00 84.31 81 MET A N 1
ATOM 602 C CA . MET A 1 81 ? 20.531 2.094 -50.772 1.00 84.31 81 MET A CA 1
ATOM 603 C C . MET A 1 81 ? 20.750 3.121 -49.652 1.00 84.31 81 MET A C 1
ATOM 605 O O . MET A 1 81 ? 20.693 2.763 -48.479 1.00 84.31 81 MET A O 1
ATOM 609 N N . SER A 1 82 ? 20.988 4.392 -49.994 1.00 82.75 82 SER A N 1
ATOM 610 C CA . SER A 1 82 ? 21.242 5.461 -49.013 1.00 82.75 82 SER A CA 1
ATOM 611 C C . SER A 1 82 ? 20.009 5.917 -48.222 1.00 82.75 82 SER A C 1
ATOM 613 O O . SER A 1 82 ? 20.152 6.661 -47.256 1.00 82.75 82 SER A O 1
ATOM 615 N N . GLN A 1 83 ? 18.806 5.485 -48.617 1.00 85.94 83 GLN A N 1
ATOM 616 C CA . GLN A 1 83 ? 17.557 5.755 -47.892 1.00 85.94 83 GLN A CA 1
ATOM 617 C C . GLN A 1 83 ? 17.204 4.649 -46.887 1.00 85.94 83 GLN A C 1
ATOM 619 O O . GLN A 1 83 ? 16.322 4.842 -46.051 1.00 85.94 83 GLN A O 1
ATOM 624 N N . LEU A 1 84 ? 17.872 3.494 -46.964 1.00 88.56 84 LEU A N 1
ATOM 625 C CA . LEU A 1 84 ? 17.644 2.362 -46.072 1.00 88.56 84 LEU A CA 1
ATOM 626 C C . LEU A 1 84 ? 18.496 2.496 -44.807 1.00 88.56 84 LEU A C 1
ATOM 628 O O . LEU A 1 84 ? 19.647 2.937 -44.859 1.00 88.56 84 LEU A O 1
ATOM 632 N N . MET A 1 85 ? 17.913 2.088 -43.679 1.00 85.19 85 MET A N 1
ATOM 633 C CA . MET A 1 85 ? 18.489 2.232 -42.341 1.00 85.19 85 MET A CA 1
ATOM 634 C C . MET A 1 85 ? 18.606 0.884 -41.622 1.00 85.19 85 MET A C 1
ATOM 636 O O . MET A 1 85 ? 17.864 -0.062 -41.901 1.00 85.19 85 MET A O 1
ATOM 640 N N . GLY A 1 86 ? 19.548 0.803 -40.684 1.00 84.44 86 GLY A N 1
ATOM 641 C CA . GLY A 1 86 ? 19.774 -0.335 -39.794 1.00 84.44 86 GLY A CA 1
ATOM 642 C C . GLY A 1 86 ? 19.770 -1.712 -40.471 1.00 84.44 86 GLY A C 1
ATOM 643 O O . GLY A 1 86 ? 20.555 -1.987 -41.381 1.00 84.44 86 GLY A O 1
ATOM 644 N N . GLN A 1 87 ? 18.898 -2.606 -39.993 1.00 83.12 87 GLN A N 1
ATOM 645 C CA . GLN A 1 87 ? 18.849 -4.001 -40.441 1.00 83.12 87 GLN A CA 1
ATOM 646 C C . GLN A 1 87 ? 18.467 -4.154 -41.924 1.00 83.12 87 GLN A C 1
ATOM 648 O O . GLN A 1 87 ? 18.957 -5.073 -42.580 1.00 83.12 87 GLN A O 1
ATOM 653 N N . ASP A 1 88 ? 17.654 -3.254 -42.484 1.00 84.38 88 ASP A N 1
ATOM 654 C CA . ASP A 1 88 ? 17.267 -3.338 -43.897 1.00 84.38 88 ASP A CA 1
ATOM 655 C C . ASP A 1 88 ? 18.441 -2.990 -44.817 1.00 84.38 88 ASP A C 1
ATOM 657 O O . ASP A 1 88 ? 18.672 -3.699 -45.797 1.00 84.38 88 ASP A O 1
ATOM 661 N N . ALA A 1 89 ? 19.253 -1.989 -44.447 1.00 85.88 89 ALA A N 1
ATOM 662 C CA . ALA A 1 89 ? 20.499 -1.647 -45.141 1.00 85.88 89 ALA A CA 1
ATOM 663 C C . ALA A 1 89 ? 21.528 -2.797 -45.112 1.00 85.88 89 ALA A C 1
ATOM 665 O O . ALA A 1 89 ? 22.225 -3.039 -46.100 1.00 85.88 89 ALA A O 1
ATOM 666 N N . LEU A 1 90 ? 21.593 -3.544 -44.003 1.00 83.12 90 LEU A N 1
ATOM 667 C CA . LEU A 1 90 ? 22.410 -4.757 -43.880 1.00 83.12 90 LEU A CA 1
ATOM 668 C C . LEU A 1 90 ? 21.924 -5.886 -44.803 1.00 83.12 90 LEU A C 1
ATOM 670 O O . LEU A 1 90 ? 22.727 -6.489 -45.516 1.00 83.12 90 LEU A O 1
ATOM 674 N N . ASN A 1 91 ? 20.618 -6.164 -44.808 1.00 86.62 91 ASN A N 1
ATOM 675 C CA . ASN A 1 91 ? 20.023 -7.285 -45.546 1.00 86.62 91 ASN A CA 1
ATOM 676 C C . ASN A 1 91 ? 20.148 -7.136 -47.075 1.00 86.62 91 ASN A C 1
ATOM 678 O O . ASN A 1 91 ? 20.324 -8.124 -47.789 1.00 86.62 91 ASN A O 1
ATOM 682 N N . ILE A 1 92 ? 20.038 -5.907 -47.584 1.00 85.50 92 ILE A N 1
ATOM 683 C CA . ILE A 1 92 ? 19.981 -5.607 -49.023 1.00 85.50 92 ILE A CA 1
ATOM 684 C C . ILE A 1 92 ? 21.369 -5.510 -49.690 1.00 85.50 92 ILE A C 1
ATOM 686 O O . ILE A 1 92 ? 21.485 -5.716 -50.898 1.00 85.50 92 ILE A O 1
ATOM 690 N N . PHE A 1 93 ? 22.441 -5.229 -48.938 1.00 87.00 93 PHE A N 1
ATOM 691 C CA . PHE A 1 93 ? 23.773 -4.978 -49.511 1.00 87.00 93 PHE A CA 1
ATOM 692 C C . PHE A 1 93 ? 24.343 -6.137 -50.359 1.00 87.00 93 PHE A C 1
ATOM 694 O O . PHE A 1 93 ? 24.818 -5.866 -51.467 1.00 87.00 93 PHE A O 1
ATOM 701 N N . PRO A 1 94 ? 24.246 -7.421 -49.947 1.00 86.56 94 PRO A N 1
ATOM 702 C CA . PRO A 1 94 ? 24.681 -8.541 -50.786 1.00 86.56 94 PRO A CA 1
ATOM 703 C C . PRO A 1 94 ? 23.876 -8.656 -52.089 1.00 86.56 94 PRO A C 1
ATOM 705 O O . PRO A 1 94 ? 24.421 -9.034 -53.125 1.00 86.56 94 PRO A O 1
ATOM 708 N N . LEU A 1 95 ? 22.587 -8.297 -52.058 1.00 86.06 95 LEU A N 1
ATOM 709 C CA . LEU A 1 95 ? 21.733 -8.285 -53.246 1.00 86.06 95 LEU A CA 1
ATOM 710 C C . LEU A 1 95 ? 22.160 -7.171 -54.209 1.00 86.06 95 LEU A C 1
ATOM 712 O O . LEU A 1 95 ? 22.286 -7.436 -55.400 1.00 86.06 95 LEU A O 1
ATOM 716 N N . TYR A 1 96 ? 22.483 -5.973 -53.704 1.00 85.94 96 TYR A N 1
ATOM 717 C CA . TYR A 1 96 ? 23.030 -4.887 -54.527 1.00 85.94 96 TYR A CA 1
ATOM 718 C C . TYR A 1 96 ? 24.374 -5.253 -55.179 1.00 85.94 96 TYR A C 1
ATOM 720 O O . TYR A 1 96 ? 24.569 -4.968 -56.361 1.00 85.94 96 TYR A O 1
ATOM 728 N N . GLN A 1 97 ? 25.284 -5.928 -54.461 1.00 87.31 97 GLN A N 1
ATOM 729 C CA . GLN A 1 97 ? 26.537 -6.399 -55.063 1.00 87.31 97 GLN A CA 1
ATOM 730 C C . GLN A 1 97 ? 26.273 -7.391 -56.210 1.00 87.31 97 GLN A C 1
ATOM 732 O O . GLN A 1 97 ? 26.840 -7.233 -57.292 1.00 87.31 97 GLN A O 1
ATOM 737 N N . ASN A 1 98 ? 25.396 -8.377 -55.998 1.00 89.25 98 ASN A N 1
ATOM 738 C CA . ASN A 1 98 ? 25.041 -9.360 -57.025 1.00 89.25 98 ASN A CA 1
ATOM 739 C C . ASN A 1 98 ? 24.369 -8.702 -58.246 1.00 89.25 98 ASN A C 1
ATOM 741 O O . ASN A 1 98 ? 24.697 -9.036 -59.384 1.00 89.25 98 ASN A O 1
ATOM 745 N N . ASP A 1 99 ? 23.472 -7.737 -58.024 1.00 87.50 99 ASP A N 1
ATOM 746 C CA . ASP A 1 99 ? 22.815 -6.951 -59.077 1.00 87.50 99 ASP A CA 1
ATOM 747 C C . ASP A 1 99 ? 23.820 -6.124 -59.897 1.00 87.50 99 ASP A C 1
ATOM 749 O O . ASP A 1 99 ? 23.733 -6.088 -61.128 1.00 87.50 99 ASP A O 1
ATOM 753 N N . PHE A 1 100 ? 24.804 -5.495 -59.241 1.00 89.88 100 PHE A N 1
ATOM 754 C CA . PHE A 1 100 ? 25.886 -4.773 -59.917 1.00 89.88 100 PHE A CA 1
ATOM 755 C C . PHE A 1 100 ? 26.720 -5.722 -60.788 1.00 89.88 100 PHE A C 1
ATOM 757 O O . PHE A 1 100 ? 26.943 -5.447 -61.968 1.00 89.88 100 PHE A O 1
ATOM 764 N N . GLU A 1 101 ? 27.185 -6.844 -60.226 1.00 89.75 101 GLU A N 1
ATOM 765 C CA . GLU A 1 101 ? 28.010 -7.827 -60.945 1.00 89.75 101 GLU A CA 1
ATOM 766 C C . GLU A 1 101 ? 27.263 -8.424 -62.142 1.00 89.75 101 GLU A C 1
ATOM 768 O O . GLU A 1 101 ? 27.823 -8.547 -63.238 1.00 89.75 101 GLU A O 1
ATOM 773 N N . LYS A 1 102 ? 25.970 -8.711 -61.965 1.00 92.62 102 LYS A N 1
ATOM 774 C CA . LYS A 1 102 ? 25.086 -9.154 -63.038 1.00 92.62 102 LYS A CA 1
ATOM 775 C C . LYS A 1 102 ? 24.933 -8.087 -64.120 1.00 92.62 102 LYS A C 1
ATOM 777 O O . LYS A 1 102 ? 25.174 -8.398 -65.281 1.00 92.62 102 LYS A O 1
ATOM 782 N N . ARG A 1 103 ? 24.608 -6.831 -63.782 1.00 92.19 103 ARG A N 1
ATOM 783 C CA . ARG A 1 103 ? 24.427 -5.773 -64.795 1.00 92.19 103 ARG A CA 1
ATOM 784 C C . ARG A 1 103 ? 25.723 -5.463 -65.545 1.00 92.19 103 ARG A C 1
ATOM 786 O O . ARG A 1 103 ? 25.681 -5.285 -66.759 1.00 92.19 103 ARG A O 1
ATOM 793 N N . ALA A 1 104 ? 26.871 -5.473 -64.867 1.00 92.25 104 ALA A N 1
ATOM 794 C CA . ALA A 1 104 ? 28.170 -5.360 -65.526 1.00 92.25 104 ALA A CA 1
ATOM 795 C C . ALA A 1 104 ? 28.406 -6.521 -66.514 1.00 92.25 104 ALA A C 1
ATOM 797 O O . ALA A 1 104 ? 28.837 -6.284 -67.640 1.00 92.25 104 ALA A O 1
ATOM 798 N N . THR A 1 105 ? 28.054 -7.757 -66.144 1.00 92.81 105 THR A N 1
ATOM 799 C CA . THR A 1 105 ? 28.148 -8.934 -67.028 1.00 92.81 105 THR A CA 1
ATOM 800 C C . THR A 1 105 ? 27.185 -8.838 -68.221 1.00 92.81 105 THR A C 1
ATOM 802 O O . THR A 1 105 ? 27.602 -9.029 -69.364 1.00 92.81 105 THR A O 1
ATOM 805 N N . ASP A 1 106 ? 25.924 -8.467 -67.981 1.00 93.12 106 ASP A N 1
ATOM 806 C CA . ASP A 1 106 ? 24.887 -8.294 -69.007 1.00 93.12 106 ASP A CA 1
ATOM 807 C C . ASP A 1 106 ? 25.274 -7.216 -70.037 1.00 93.12 106 ASP A C 1
ATOM 809 O O . ASP A 1 106 ? 24.976 -7.362 -71.223 1.00 93.12 106 ASP A O 1
ATOM 813 N N . ILE A 1 107 ? 25.949 -6.142 -69.613 1.00 92.25 107 ILE A N 1
ATOM 814 C CA . ILE A 1 107 ? 26.495 -5.106 -70.505 1.00 92.25 107 ILE A CA 1
ATOM 815 C C . ILE A 1 107 ? 27.734 -5.633 -71.252 1.00 92.25 107 ILE A C 1
ATOM 817 O O . ILE A 1 107 ? 27.769 -5.586 -72.481 1.00 92.25 107 ILE A O 1
ATOM 821 N N . SER A 1 108 ? 28.706 -6.213 -70.535 1.00 92.62 108 SER A N 1
ATOM 822 C CA . SER A 1 108 ? 29.948 -6.780 -71.096 1.00 92.62 108 SER A CA 1
ATOM 823 C C . SER A 1 108 ? 29.683 -7.817 -72.200 1.00 92.62 108 SER A C 1
ATOM 825 O O . SER A 1 108 ? 30.412 -7.878 -73.190 1.00 92.62 108 SER A O 1
ATOM 827 N N . SER A 1 109 ? 28.598 -8.592 -72.074 1.00 92.19 109 SER A N 1
ATOM 828 C CA . SER A 1 109 ? 28.185 -9.622 -73.040 1.00 92.19 109 SER A CA 1
ATOM 829 C C . SER A 1 109 ? 27.750 -9.101 -74.419 1.00 92.19 109 SER A C 1
ATOM 831 O O . SER A 1 109 ? 27.699 -9.880 -75.369 1.00 92.19 109 SER A O 1
ATOM 833 N N . LYS A 1 110 ? 27.435 -7.803 -74.543 1.00 92.31 110 LYS A N 1
ATOM 834 C CA . LYS A 1 110 ? 26.906 -7.175 -75.772 1.00 92.31 110 LYS A CA 1
ATOM 835 C C . LYS A 1 110 ? 27.974 -6.447 -76.596 1.00 92.31 110 LYS A C 1
ATOM 837 O O . LYS A 1 110 ? 27.670 -5.946 -77.675 1.00 92.31 110 LYS A O 1
ATOM 842 N N . LEU A 1 111 ? 29.193 -6.339 -76.070 1.00 92.12 111 LEU A N 1
ATOM 843 C CA . LEU A 1 111 ? 30.282 -5.546 -76.637 1.00 92.12 111 LEU A CA 1
ATOM 844 C C . LEU A 1 111 ? 31.198 -6.378 -77.548 1.00 92.12 111 LEU A C 1
ATOM 846 O O . LEU A 1 111 ? 31.347 -7.587 -77.367 1.00 92.12 111 LEU A O 1
ATOM 850 N N . SER A 1 112 ? 31.873 -5.715 -78.494 1.00 89.56 112 SER A N 1
ATOM 851 C CA . SER A 1 112 ? 33.018 -6.299 -79.211 1.00 89.56 112 SER A CA 1
ATOM 852 C C . SER A 1 112 ? 34.137 -6.652 -78.220 1.00 89.56 112 SER A C 1
ATOM 854 O O . SER A 1 112 ? 34.265 -5.998 -77.188 1.00 89.56 112 SER A O 1
ATOM 856 N N . GLU A 1 113 ? 35.000 -7.634 -78.510 1.00 85.31 113 GLU A N 1
ATOM 857 C CA . GLU A 1 113 ? 36.109 -7.973 -77.591 1.00 85.31 113 GLU A CA 1
ATOM 858 C C . GLU A 1 113 ? 37.048 -6.774 -77.319 1.00 85.31 113 GLU A C 1
ATOM 860 O O . GLU A 1 113 ? 37.554 -6.626 -76.204 1.00 85.31 113 GLU A O 1
ATOM 865 N N . GLY A 1 114 ? 37.220 -5.870 -78.294 1.00 83.94 114 GLY A N 1
ATOM 866 C CA . GLY A 1 114 ? 37.989 -4.630 -78.134 1.00 83.94 114 GLY A CA 1
ATOM 867 C C . GLY A 1 114 ? 37.330 -3.618 -77.188 1.00 83.94 114 GLY A C 1
ATOM 868 O O . GLY A 1 114 ? 38.010 -3.042 -76.332 1.00 83.94 114 GLY A O 1
ATOM 869 N N . ALA A 1 115 ? 36.007 -3.442 -77.276 1.00 88.81 115 ALA A N 1
ATOM 870 C CA . ALA A 1 115 ? 35.242 -2.590 -76.364 1.00 88.81 115 ALA A CA 1
ATOM 871 C C . ALA A 1 115 ? 35.136 -3.211 -74.963 1.00 88.81 115 ALA A C 1
ATOM 873 O O . ALA A 1 115 ? 35.378 -2.552 -73.954 1.00 88.81 115 ALA A O 1
ATOM 874 N N . LYS A 1 116 ? 34.841 -4.510 -74.898 1.00 91.00 116 LYS A N 1
ATOM 875 C CA . LYS A 1 116 ? 34.670 -5.329 -73.692 1.00 91.00 116 LYS A CA 1
ATOM 876 C C . LYS A 1 116 ? 35.889 -5.285 -72.772 1.00 91.00 116 LYS A C 1
ATOM 878 O O . LYS A 1 116 ? 35.734 -5.094 -71.567 1.00 91.00 116 LYS A O 1
ATOM 883 N N . ALA A 1 117 ? 37.102 -5.383 -73.321 1.00 86.62 117 ALA A N 1
ATOM 884 C CA . ALA A 1 117 ? 38.335 -5.255 -72.541 1.00 86.62 117 ALA A CA 1
ATOM 885 C C . ALA A 1 117 ? 38.468 -3.875 -71.863 1.00 86.62 117 ALA A C 1
ATOM 887 O O . ALA A 1 117 ? 38.858 -3.797 -70.697 1.00 86.62 117 ALA A O 1
ATOM 888 N N . ARG A 1 118 ? 38.097 -2.794 -72.567 1.00 88.25 118 ARG A N 1
ATOM 889 C CA . ARG A 1 118 ? 38.117 -1.414 -72.045 1.00 88.25 118 ARG A CA 1
ATOM 890 C C . ARG A 1 118 ? 36.999 -1.184 -71.024 1.00 88.25 118 ARG A C 1
ATOM 892 O O . ARG A 1 118 ? 37.267 -0.695 -69.929 1.00 88.25 118 ARG A O 1
ATOM 899 N N . PHE A 1 119 ? 35.771 -1.593 -71.345 1.00 94.44 119 PHE A N 1
ATOM 900 C CA . PHE A 1 119 ? 34.614 -1.507 -70.453 1.00 94.44 119 PHE A CA 1
ATOM 901 C C . PHE A 1 119 ? 34.872 -2.231 -69.130 1.00 94.44 119 PHE A C 1
ATOM 903 O O . PHE A 1 119 ? 34.669 -1.644 -68.075 1.00 94.44 119 PHE A O 1
ATOM 910 N N . ASN A 1 120 ? 35.406 -3.457 -69.157 1.00 89.62 120 ASN A N 1
ATOM 911 C CA . ASN A 1 120 ? 35.680 -4.217 -67.935 1.00 89.62 120 ASN A CA 1
ATOM 912 C C . ASN A 1 120 ? 36.679 -3.498 -67.001 1.00 89.62 120 ASN A C 1
ATOM 914 O O . ASN A 1 120 ? 36.542 -3.590 -65.782 1.00 89.62 120 ASN A O 1
ATOM 918 N N . GLN A 1 121 ? 37.646 -2.740 -67.536 1.00 87.88 121 GLN A N 1
ATOM 919 C CA . GLN A 1 121 ? 38.558 -1.919 -66.723 1.00 87.88 121 GLN A CA 1
ATOM 920 C C . GLN A 1 121 ? 37.853 -0.706 -66.092 1.00 87.88 121 GLN A C 1
ATOM 922 O O . GLN A 1 121 ? 38.062 -0.423 -64.911 1.00 87.88 121 GLN A O 1
ATOM 927 N N . LEU A 1 122 ? 36.993 -0.012 -66.845 1.00 88.31 122 LEU A N 1
ATOM 928 C CA . LEU A 1 122 ? 36.212 1.128 -66.343 1.00 88.31 122 LEU A CA 1
ATOM 929 C C . LEU A 1 122 ? 35.179 0.682 -65.290 1.00 88.31 122 LEU A C 1
ATOM 931 O O . LEU A 1 122 ? 35.098 1.259 -64.201 1.00 88.31 122 LEU A O 1
ATOM 935 N N . ALA A 1 123 ? 34.479 -0.420 -65.564 1.00 89.06 123 ALA A N 1
ATOM 936 C CA . ALA A 1 123 ? 33.486 -1.023 -64.686 1.00 89.06 123 ALA A CA 1
ATOM 937 C C . ALA A 1 123 ? 34.083 -1.454 -63.338 1.00 89.06 123 ALA A C 1
ATOM 939 O O . ALA A 1 123 ? 33.434 -1.284 -62.309 1.00 89.06 123 ALA A O 1
ATOM 940 N N . LEU A 1 124 ? 35.330 -1.947 -63.305 1.00 86.69 124 LEU A N 1
ATOM 941 C CA . LEU A 1 124 ? 36.044 -2.260 -62.058 1.00 86.69 124 LEU A CA 1
ATOM 942 C C . LEU A 1 124 ? 36.306 -1.016 -61.187 1.00 86.69 124 LEU A C 1
ATOM 944 O O . LEU A 1 124 ? 36.230 -1.104 -59.959 1.00 86.69 124 LEU A O 1
ATOM 948 N N . SER A 1 125 ? 36.565 0.145 -61.797 1.00 83.94 125 SER A N 1
ATOM 949 C CA . SER A 1 125 ? 36.761 1.412 -61.075 1.00 83.94 125 SER A CA 1
ATOM 950 C C . SER A 1 125 ? 35.456 1.914 -60.443 1.00 83.94 125 SER A C 1
ATOM 952 O O . SER A 1 125 ? 35.403 2.232 -59.248 1.00 83.94 125 SER A O 1
ATOM 954 N N . THR A 1 126 ? 34.366 1.901 -61.218 1.00 85.19 126 THR A N 1
ATOM 955 C CA . THR A 1 126 ? 33.023 2.267 -60.736 1.00 85.19 126 THR A CA 1
ATOM 956 C C . THR A 1 126 ? 32.508 1.279 -59.700 1.00 85.19 126 THR A C 1
ATOM 958 O O . THR A 1 126 ? 32.002 1.715 -58.666 1.00 85.19 126 THR A O 1
ATOM 961 N N . ARG A 1 127 ? 32.719 -0.030 -59.907 1.00 83.94 127 ARG A N 1
ATOM 962 C CA . ARG A 1 127 ? 32.437 -1.087 -58.924 1.00 83.94 127 ARG A CA 1
ATOM 963 C C . ARG A 1 127 ? 33.041 -0.731 -57.578 1.00 83.94 127 ARG A C 1
ATOM 965 O O . ARG A 1 127 ? 32.320 -0.688 -56.589 1.00 83.94 127 ARG A O 1
ATOM 972 N N . LYS A 1 128 ? 34.350 -0.467 -57.546 1.00 84.38 128 LYS A N 1
ATOM 973 C CA . LYS A 1 128 ? 35.051 -0.133 -56.307 1.00 84.38 128 LYS A CA 1
ATOM 974 C C . LYS A 1 128 ? 34.454 1.121 -55.666 1.00 84.38 128 LYS A C 1
ATOM 976 O O . LYS A 1 128 ? 34.001 1.073 -54.532 1.00 84.38 128 LYS A O 1
ATOM 981 N N . THR A 1 129 ? 34.363 2.217 -56.416 1.00 85.31 129 THR A N 1
ATOM 982 C CA . THR A 1 129 ? 33.901 3.514 -55.890 1.00 85.31 129 THR A CA 1
ATOM 983 C C . THR A 1 129 ? 32.458 3.471 -55.360 1.00 85.31 129 THR A C 1
ATOM 985 O O . THR A 1 129 ? 32.149 4.100 -54.345 1.00 85.31 129 THR A O 1
ATOM 988 N N . HIS A 1 130 ? 31.562 2.721 -56.010 1.00 84.25 130 HIS A N 1
ATOM 989 C CA . HIS A 1 130 ? 30.176 2.568 -55.562 1.00 84.25 130 HIS A CA 1
ATOM 990 C C . HIS A 1 130 ? 30.038 1.570 -54.408 1.00 84.25 130 HIS A C 1
ATOM 992 O O . HIS A 1 130 ? 29.400 1.913 -53.412 1.00 84.25 130 HIS A O 1
ATOM 998 N N . LEU A 1 131 ? 30.652 0.383 -54.490 1.00 84.19 131 LEU A N 1
ATOM 999 C CA . LEU A 1 131 ? 30.570 -0.616 -53.420 1.00 84.19 131 LEU A CA 1
ATOM 1000 C C . LEU A 1 131 ? 31.269 -0.142 -52.140 1.00 84.19 131 LEU A C 1
ATOM 1002 O O . LEU A 1 131 ? 30.663 -0.260 -51.083 1.00 84.19 131 LEU A O 1
ATOM 1006 N N . ASP A 1 132 ? 32.457 0.472 -52.211 1.00 85.56 132 ASP A N 1
ATOM 1007 C CA . ASP A 1 132 ? 33.159 1.018 -51.034 1.00 85.56 132 ASP A CA 1
ATOM 1008 C C . ASP A 1 132 ? 32.300 2.096 -50.339 1.00 85.56 132 ASP A C 1
ATOM 1010 O O . ASP A 1 132 ? 32.157 2.119 -49.113 1.00 85.56 132 ASP A O 1
ATOM 1014 N N . SER A 1 133 ? 31.658 2.971 -51.122 1.00 84.25 133 SER A N 1
ATOM 1015 C CA . SER A 1 133 ? 30.790 4.029 -50.595 1.00 84.25 133 SER A CA 1
ATOM 1016 C C . SER A 1 133 ? 29.487 3.498 -49.989 1.00 84.25 133 SER A C 1
ATOM 1018 O O . SER A 1 133 ? 29.015 4.074 -49.011 1.00 84.25 133 SER A O 1
ATOM 1020 N N . VAL A 1 134 ? 28.898 2.436 -50.546 1.00 85.88 134 VAL A N 1
ATOM 1021 C CA . VAL A 1 134 ? 27.679 1.819 -49.997 1.00 85.88 134 VAL A CA 1
ATOM 1022 C C . VAL A 1 134 ? 28.011 0.932 -48.793 1.00 85.88 134 VAL A C 1
ATOM 1024 O O . VAL A 1 134 ? 27.305 0.996 -47.794 1.00 85.88 134 VAL A O 1
ATOM 1027 N N . ALA A 1 135 ? 29.127 0.201 -48.811 1.00 85.44 135 ALA A N 1
ATOM 1028 C CA . ALA A 1 135 ? 29.634 -0.539 -47.654 1.00 85.44 135 ALA A CA 1
ATOM 1029 C C . ALA A 1 135 ? 29.919 0.391 -46.460 1.00 85.44 135 ALA A C 1
ATOM 1031 O O . ALA A 1 135 ? 29.643 0.029 -45.321 1.00 85.44 135 ALA A O 1
ATOM 1032 N N . THR A 1 136 ? 30.402 1.614 -46.715 1.00 86.44 136 THR A N 1
ATOM 1033 C CA . THR A 1 136 ? 30.602 2.648 -45.680 1.00 86.44 136 THR A CA 1
ATOM 1034 C C . THR A 1 136 ? 29.277 3.099 -45.046 1.00 86.44 136 THR A C 1
ATOM 1036 O O . THR A 1 136 ? 29.199 3.229 -43.823 1.00 86.44 136 THR A O 1
ATOM 1039 N N . HIS A 1 137 ? 28.220 3.292 -45.848 1.00 86.81 137 HIS A N 1
ATOM 1040 C CA . HIS A 1 137 ? 26.863 3.560 -45.339 1.00 86.81 137 HIS A CA 1
ATOM 1041 C C . HIS A 1 137 ? 26.356 2.390 -44.488 1.00 86.81 137 HIS A C 1
ATOM 1043 O O . HIS A 1 137 ? 26.029 2.566 -43.320 1.00 86.81 137 HIS A O 1
ATOM 1049 N N . VAL A 1 138 ? 26.407 1.171 -45.028 1.00 87.00 138 VAL A N 1
ATOM 1050 C CA . VAL A 1 138 ? 25.929 -0.053 -44.363 1.00 87.00 138 VAL A CA 1
ATOM 1051 C C . VAL A 1 138 ? 26.683 -0.331 -43.054 1.00 87.00 138 VAL A C 1
ATOM 1053 O O . VAL A 1 138 ? 26.068 -0.722 -42.068 1.00 87.00 138 VAL A O 1
ATOM 1056 N N . ALA A 1 139 ? 27.992 -0.070 -42.992 1.00 85.50 139 ALA A N 1
ATOM 1057 C CA . ALA A 1 139 ? 28.777 -0.172 -41.758 1.00 85.50 139 ALA A CA 1
ATOM 1058 C C . ALA A 1 139 ? 28.398 0.895 -40.710 1.00 85.50 139 ALA A C 1
ATOM 1060 O O . ALA A 1 139 ? 28.456 0.632 -39.506 1.00 85.50 139 ALA A O 1
ATOM 1061 N N . THR A 1 140 ? 27.982 2.084 -41.154 1.00 86.25 140 THR A N 1
ATOM 1062 C CA . THR A 1 140 ? 27.505 3.168 -40.280 1.00 86.25 140 THR A CA 1
ATOM 1063 C C . THR A 1 140 ? 26.133 2.816 -39.699 1.00 86.25 140 THR A C 1
ATOM 1065 O O . THR A 1 140 ? 25.959 2.847 -38.480 1.00 86.25 140 THR A O 1
ATOM 1068 N N . GLU A 1 141 ? 25.205 2.366 -40.546 1.00 87.94 141 GLU A N 1
ATOM 1069 C CA . GLU A 1 141 ? 23.879 1.868 -40.156 1.00 87.94 141 GLU A CA 1
ATOM 1070 C C . GLU A 1 141 ? 23.950 0.643 -39.233 1.00 87.94 141 GLU A C 1
ATOM 1072 O O . GLU A 1 141 ? 23.207 0.553 -38.256 1.00 87.94 141 GLU A O 1
ATOM 1077 N N . ALA A 1 142 ? 24.895 -0.273 -39.465 1.00 83.50 142 ALA A N 1
ATOM 1078 C CA . ALA A 1 142 ? 25.142 -1.406 -38.576 1.00 83.50 142 ALA A CA 1
ATOM 1079 C C . ALA A 1 142 ? 25.582 -0.962 -37.169 1.00 83.50 142 ALA A C 1
ATOM 1081 O O . ALA A 1 142 ? 25.095 -1.503 -36.169 1.00 83.50 142 ALA A O 1
ATOM 1082 N N . LYS A 1 143 ? 26.470 0.045 -37.067 1.00 84.69 143 LYS A N 1
ATOM 1083 C CA . LYS A 1 143 ? 26.881 0.618 -35.771 1.00 84.69 143 LYS A CA 1
ATOM 1084 C C . LYS A 1 143 ? 25.708 1.334 -35.089 1.00 84.69 143 LYS A C 1
ATOM 1086 O O . LYS A 1 143 ? 25.538 1.166 -33.882 1.00 84.69 143 LYS A O 1
ATOM 1091 N N . ALA A 1 144 ? 24.890 2.074 -35.842 1.00 84.62 144 ALA A N 1
ATOM 1092 C CA . ALA A 1 144 ? 23.695 2.746 -35.328 1.00 84.62 144 ALA A CA 1
ATOM 1093 C C . ALA A 1 144 ? 22.666 1.742 -34.779 1.00 84.62 144 ALA A C 1
ATOM 1095 O O . ALA A 1 144 ? 22.359 1.770 -33.590 1.00 84.62 144 ALA A O 1
ATOM 1096 N N . TYR A 1 145 ? 22.234 0.769 -35.586 1.00 82.81 145 TYR A N 1
ATOM 1097 C CA . TYR A 1 145 ? 21.256 -0.250 -35.186 1.00 82.81 145 TYR A CA 1
ATOM 1098 C C . TYR A 1 145 ? 21.703 -1.085 -33.977 1.00 82.81 145 TYR A C 1
ATOM 1100 O O . TYR A 1 145 ? 20.901 -1.370 -33.082 1.00 82.81 145 TYR A O 1
ATOM 1108 N N . THR A 1 146 ? 22.994 -1.432 -33.906 1.00 85.25 146 THR A N 1
ATOM 1109 C CA . THR A 1 146 ? 23.576 -2.121 -32.741 1.00 85.25 146 THR A CA 1
ATOM 1110 C C . THR A 1 146 ? 23.472 -1.256 -31.481 1.00 85.25 146 THR A C 1
ATOM 1112 O O . THR A 1 146 ? 23.092 -1.754 -30.419 1.00 85.25 146 THR A O 1
ATOM 1115 N N . LYS A 1 147 ? 23.764 0.047 -31.593 1.00 85.62 147 LYS A N 1
ATOM 1116 C CA . LYS A 1 147 ? 23.673 1.008 -30.487 1.00 85.62 147 LYS A CA 1
ATOM 1117 C C . LYS A 1 147 ? 22.227 1.243 -30.043 1.00 85.62 147 LYS A C 1
ATOM 1119 O O . LYS A 1 147 ? 21.961 1.233 -28.847 1.00 85.62 147 LYS A O 1
ATOM 1124 N N . ASP A 1 148 ? 21.292 1.410 -30.969 1.00 83.12 148 ASP A N 1
ATOM 1125 C CA . ASP A 1 148 ? 19.892 1.690 -30.632 1.00 83.12 148 ASP A CA 1
ATOM 1126 C C . ASP A 1 148 ? 19.214 0.462 -30.002 1.00 83.12 148 ASP A C 1
ATOM 1128 O O . ASP A 1 148 ? 18.487 0.582 -29.013 1.00 83.12 148 ASP A O 1
ATOM 1132 N N . SER A 1 149 ? 19.538 -0.741 -30.491 1.00 84.19 149 SER A N 1
ATOM 1133 C CA . SER A 1 149 ? 19.108 -2.010 -29.885 1.00 84.19 149 SER A CA 1
ATOM 1134 C C . SER A 1 149 ? 19.669 -2.189 -28.467 1.00 84.19 149 SER A C 1
ATOM 1136 O O . SER A 1 149 ? 18.943 -2.590 -27.553 1.00 84.19 149 SER A O 1
ATOM 1138 N N . ARG A 1 150 ? 20.948 -1.842 -28.263 1.00 90.06 150 ARG A N 1
ATOM 1139 C CA . ARG A 1 150 ? 21.610 -1.787 -26.949 1.00 90.06 150 ARG A CA 1
ATOM 1140 C C . ARG A 1 150 ? 20.909 -0.790 -26.021 1.00 90.06 150 ARG A C 1
ATOM 1142 O O . ARG A 1 150 ? 20.581 -1.147 -24.894 1.00 90.06 150 ARG A O 1
ATOM 1149 N N . ASP A 1 151 ? 20.633 0.424 -26.485 1.00 88.06 151 ASP A N 1
ATOM 1150 C CA . ASP A 1 151 ? 20.053 1.500 -25.669 1.00 88.06 151 ASP A CA 1
ATOM 1151 C C . ASP A 1 151 ? 18.603 1.201 -25.267 1.00 88.06 151 ASP A C 1
ATOM 1153 O O . ASP A 1 151 ? 18.227 1.399 -24.108 1.00 88.06 151 ASP A O 1
ATOM 1157 N N . ALA A 1 152 ? 17.811 0.618 -26.172 1.00 87.00 152 ALA A N 1
ATOM 1158 C CA . ALA A 1 152 ? 16.479 0.104 -25.859 1.00 87.00 152 ALA A CA 1
ATOM 1159 C C . ALA A 1 152 ? 16.526 -1.028 -24.812 1.00 87.00 152 ALA A C 1
ATOM 1161 O O . ALA A 1 152 ? 15.734 -1.037 -23.862 1.00 87.00 152 ALA A O 1
ATOM 1162 N N . TRP A 1 153 ? 17.482 -1.957 -24.937 1.00 91.06 153 TRP A N 1
ATOM 1163 C CA . TRP A 1 153 ? 17.676 -3.040 -23.969 1.00 91.06 153 TRP A CA 1
ATOM 1164 C C . TRP A 1 153 ? 18.081 -2.499 -22.589 1.00 91.06 153 TRP A C 1
ATOM 1166 O O . TRP A 1 153 ? 17.453 -2.853 -21.589 1.00 91.06 153 TRP A O 1
ATOM 1176 N N . LEU A 1 154 ? 19.061 -1.591 -22.519 1.00 90.81 154 LEU A N 1
ATOM 1177 C CA . LEU A 1 154 ? 19.511 -0.959 -21.271 1.00 90.81 154 LEU A CA 1
ATOM 1178 C C . LEU A 1 154 ? 18.374 -0.163 -20.611 1.00 90.81 154 LEU A C 1
ATOM 1180 O O . LEU A 1 154 ? 18.138 -0.305 -19.410 1.00 90.81 154 LEU A O 1
ATOM 1184 N N . GLY A 1 155 ? 17.600 0.590 -21.400 1.00 87.69 155 GLY A N 1
ATOM 1185 C CA . GLY A 1 155 ? 16.402 1.300 -20.943 1.00 87.69 155 GLY A CA 1
ATOM 1186 C C . GLY A 1 155 ? 15.334 0.379 -20.342 1.00 87.69 155 GLY A C 1
ATOM 1187 O O . GLY A 1 155 ? 14.689 0.747 -19.359 1.00 87.69 155 GLY A O 1
ATOM 1188 N N . SER A 1 156 ? 15.177 -0.845 -20.864 1.00 86.81 156 SER A N 1
ATOM 1189 C CA . SER A 1 156 ? 14.285 -1.851 -20.266 1.00 86.81 156 SER A CA 1
ATOM 1190 C C . SER A 1 156 ? 14.775 -2.328 -18.891 1.00 86.81 156 SER A C 1
ATOM 1192 O O . SER A 1 156 ? 13.968 -2.509 -17.978 1.00 86.81 156 SER A O 1
ATOM 1194 N N . ARG A 1 157 ? 16.096 -2.466 -18.699 1.00 88.38 157 ARG A N 1
ATOM 1195 C CA . ARG A 1 157 ? 16.677 -2.906 -17.419 1.00 88.38 157 ARG A CA 1
ATOM 1196 C C . ARG A 1 157 ? 16.687 -1.812 -16.364 1.00 88.38 157 ARG A C 1
ATOM 1198 O O . ARG A 1 157 ? 16.452 -2.117 -15.202 1.00 88.38 157 ARG A O 1
ATOM 1205 N N . ILE A 1 158 ? 16.851 -0.549 -16.757 1.00 89.38 158 ILE A N 1
ATOM 1206 C CA . ILE A 1 158 ? 16.680 0.607 -15.860 1.00 89.38 158 ILE A CA 1
ATOM 1207 C C . ILE A 1 158 ? 15.278 0.612 -15.226 1.00 89.38 158 ILE A C 1
ATOM 1209 O O . ILE A 1 158 ? 15.161 0.839 -14.023 1.00 89.38 158 ILE A O 1
ATOM 1213 N N . LYS A 1 159 ? 14.227 0.280 -15.991 1.00 86.12 159 LYS A N 1
ATOM 1214 C CA . LYS A 1 159 ? 12.859 0.133 -15.456 1.00 86.12 159 LYS A CA 1
ATOM 1215 C C . LYS A 1 159 ? 12.740 -1.052 -14.493 1.00 86.12 159 LYS A C 1
ATOM 1217 O O . LYS A 1 159 ? 12.340 -0.859 -13.350 1.00 86.12 159 LYS A O 1
ATOM 1222 N N . ALA A 1 160 ? 13.184 -2.243 -14.902 1.00 83.06 160 ALA A N 1
ATOM 1223 C CA . ALA A 1 160 ? 13.139 -3.439 -14.053 1.00 83.06 160 ALA A CA 1
ATOM 1224 C C . ALA A 1 160 ? 13.914 -3.273 -12.724 1.00 83.06 160 ALA A C 1
ATOM 1226 O O . ALA A 1 160 ? 13.468 -3.744 -11.680 1.00 83.06 160 ALA A O 1
ATOM 1227 N N . MET A 1 161 ? 15.042 -2.554 -12.740 1.00 83.88 161 MET A N 1
ATOM 1228 C CA . MET A 1 161 ? 15.830 -2.216 -11.546 1.00 83.88 161 MET A CA 1
ATOM 1229 C C . MET A 1 161 ? 15.137 -1.213 -10.610 1.00 83.88 161 MET A C 1
ATOM 1231 O O . MET A 1 161 ? 15.350 -1.259 -9.397 1.00 83.88 161 MET A O 1
ATOM 1235 N N . ALA A 1 162 ? 14.312 -0.315 -11.156 1.00 85.19 162 ALA A N 1
ATOM 1236 C CA . ALA A 1 162 ? 13.497 0.617 -10.382 1.00 85.19 162 ALA A CA 1
ATOM 1237 C C . ALA A 1 162 ? 12.252 -0.059 -9.776 1.00 85.19 162 ALA A C 1
ATOM 1239 O O . ALA A 1 162 ? 11.827 0.306 -8.680 1.00 85.19 162 ALA A O 1
ATOM 1240 N N . GLU A 1 163 ? 11.694 -1.058 -10.463 1.00 83.00 163 GLU A N 1
ATOM 1241 C CA . GLU A 1 163 ? 10.569 -1.879 -9.996 1.00 83.00 163 GLU A CA 1
ATOM 1242 C C . GLU A 1 163 ? 10.999 -2.934 -8.958 1.00 83.00 163 GLU A C 1
ATOM 1244 O O . GLU A 1 163 ? 10.260 -3.204 -8.013 1.00 83.00 163 GLU A O 1
ATOM 1249 N N . ASN A 1 164 ? 12.202 -3.510 -9.090 1.00 80.12 164 ASN A N 1
ATOM 1250 C CA . ASN A 1 164 ? 12.735 -4.520 -8.171 1.00 80.12 164 ASN A CA 1
ATOM 1251 C C . ASN A 1 164 ? 14.170 -4.192 -7.697 1.00 80.12 164 ASN A C 1
ATOM 1253 O O . ASN A 1 164 ? 15.146 -4.679 -8.285 1.00 80.12 164 ASN A O 1
ATOM 1257 N N . PRO A 1 165 ? 14.322 -3.450 -6.581 1.00 70.81 165 PRO A N 1
ATOM 1258 C CA . PRO A 1 165 ? 15.624 -3.095 -6.013 1.00 70.81 165 PRO A CA 1
ATOM 1259 C C . PRO A 1 165 ? 16.541 -4.275 -5.654 1.00 70.81 165 PRO A C 1
ATOM 1261 O O . PRO A 1 165 ? 17.758 -4.107 -5.666 1.00 70.81 165 PRO A O 1
ATOM 1264 N N . LEU A 1 166 ? 16.003 -5.472 -5.381 1.00 70.44 166 LEU A N 1
ATOM 1265 C CA . LEU A 1 166 ? 16.811 -6.664 -5.073 1.00 70.44 166 LEU A CA 1
ATOM 1266 C C . LEU A 1 166 ? 17.529 -7.236 -6.308 1.00 70.44 166 LEU A C 1
ATOM 1268 O O . LEU A 1 166 ? 18.468 -8.014 -6.169 1.00 70.44 166 LEU A O 1
ATOM 1272 N N . SER A 1 167 ? 17.107 -6.851 -7.517 1.00 77.12 167 SER A N 1
ATOM 1273 C CA . SER A 1 167 ? 17.735 -7.277 -8.776 1.00 77.12 167 SER A CA 1
ATOM 1274 C C . SER A 1 167 ? 18.911 -6.393 -9.220 1.00 77.12 167 SER A C 1
ATOM 1276 O O . SER A 1 167 ? 19.624 -6.756 -10.156 1.00 77.12 167 SER A O 1
ATOM 1278 N N . PHE A 1 168 ? 19.125 -5.254 -8.550 1.00 82.06 168 PHE A N 1
ATOM 1279 C CA . PHE A 1 168 ? 19.931 -4.129 -9.035 1.00 82.06 168 PHE A CA 1
ATOM 1280 C C . PHE A 1 168 ? 21.342 -4.518 -9.500 1.00 82.06 168 PHE A C 1
ATOM 1282 O O . PHE A 1 168 ? 21.664 -4.363 -10.676 1.00 82.06 168 PHE A O 1
ATOM 1289 N N . ASP A 1 169 ? 22.167 -5.098 -8.625 1.00 81.81 169 ASP A N 1
ATOM 1290 C CA . ASP A 1 169 ? 23.554 -5.444 -8.972 1.00 81.81 169 ASP A CA 1
ATOM 1291 C C . ASP A 1 169 ? 23.643 -6.531 -10.065 1.00 81.81 169 ASP A C 1
ATOM 1293 O O . ASP A 1 169 ? 24.558 -6.516 -10.891 1.00 81.81 169 ASP A O 1
ATOM 1297 N N . ALA A 1 170 ? 22.671 -7.448 -10.124 1.00 84.00 170 ALA A N 1
ATOM 1298 C CA . ALA A 1 170 ? 22.629 -8.515 -11.125 1.00 84.00 170 ALA A CA 1
ATOM 1299 C C . ALA A 1 170 ? 22.199 -8.007 -12.513 1.00 84.00 170 ALA A C 1
ATOM 1301 O O . ALA A 1 170 ? 22.722 -8.462 -13.531 1.00 84.00 170 ALA A O 1
ATOM 1302 N N . GLU A 1 171 ? 21.267 -7.055 -12.580 1.00 86.19 171 GLU A N 1
ATOM 1303 C CA . GLU A 1 171 ? 20.882 -6.396 -13.833 1.00 86.19 171 GLU A CA 1
ATOM 1304 C C . GLU A 1 171 ? 21.950 -5.391 -14.299 1.00 86.19 171 GLU A C 1
ATOM 1306 O O . GLU A 1 171 ? 22.223 -5.311 -15.501 1.00 86.19 171 GLU A O 1
ATOM 1311 N N . LEU A 1 172 ? 22.650 -4.720 -13.373 1.00 88.75 172 LEU A N 1
ATOM 1312 C CA . LEU A 1 172 ? 23.833 -3.917 -13.692 1.00 88.75 172 LEU A CA 1
ATOM 1313 C C . LEU A 1 172 ? 24.950 -4.754 -14.330 1.00 88.75 172 LEU A C 1
ATOM 1315 O O . LEU A 1 172 ? 25.509 -4.348 -15.349 1.00 88.75 172 LEU A O 1
ATOM 1319 N N . GLN A 1 173 ? 25.258 -5.938 -13.787 1.00 87.81 173 GLN A N 1
ATOM 1320 C CA . GLN A 1 173 ? 26.246 -6.848 -14.384 1.00 87.81 173 GLN A CA 1
ATOM 1321 C C . GLN A 1 173 ? 25.869 -7.268 -15.814 1.00 87.81 173 GLN A C 1
ATOM 1323 O O . GLN A 1 173 ? 26.734 -7.288 -16.691 1.00 87.81 173 GLN A O 1
ATOM 1328 N N . LYS A 1 174 ? 24.584 -7.538 -16.082 1.00 87.75 174 LYS A N 1
ATOM 1329 C CA . LYS A 1 174 ? 24.108 -7.862 -17.438 1.00 87.75 174 LYS A CA 1
ATOM 1330 C C . LYS A 1 174 ? 24.249 -6.667 -18.385 1.00 87.75 174 LYS A C 1
ATOM 1332 O O . LYS A 1 174 ? 24.735 -6.840 -19.498 1.00 87.75 174 LYS A O 1
ATOM 1337 N N . GLY A 1 175 ? 23.889 -5.458 -17.944 1.00 88.94 175 GLY A N 1
ATOM 1338 C CA . GLY A 1 175 ? 24.067 -4.240 -18.742 1.00 88.94 175 GLY A CA 1
ATOM 1339 C C . GLY A 1 175 ? 25.530 -3.932 -19.055 1.00 88.94 175 GLY A C 1
ATOM 1340 O O . GLY A 1 175 ? 25.854 -3.645 -20.205 1.00 88.94 175 GLY A O 1
ATOM 1341 N N . ASN A 1 176 ? 26.429 -4.106 -18.083 1.00 90.38 176 ASN A N 1
ATOM 1342 C CA . ASN A 1 176 ? 27.873 -4.009 -18.300 1.00 90.38 176 ASN A CA 1
ATOM 1343 C C . ASN A 1 176 ? 28.357 -4.954 -19.409 1.00 90.38 176 ASN A C 1
ATOM 1345 O O . ASN A 1 176 ? 29.061 -4.505 -20.311 1.00 90.38 176 ASN A O 1
ATOM 1349 N N . ALA A 1 177 ? 27.949 -6.227 -19.371 1.00 87.88 177 ALA A N 1
ATOM 1350 C CA . ALA A 1 177 ? 28.338 -7.222 -20.370 1.00 87.88 177 ALA A CA 1
ATOM 1351 C C . ALA A 1 177 ? 27.799 -6.895 -21.777 1.00 87.88 177 ALA A C 1
ATOM 1353 O O . ALA A 1 177 ? 28.504 -7.084 -22.767 1.00 87.88 177 ALA A O 1
ATOM 1354 N N . VAL A 1 178 ? 26.577 -6.356 -21.874 1.00 89.62 178 VAL A N 1
ATOM 1355 C CA . VAL A 1 178 ? 26.006 -5.882 -23.148 1.00 89.62 178 VAL A CA 1
ATOM 1356 C C . VAL A 1 178 ? 26.777 -4.667 -23.682 1.00 89.62 178 VAL A C 1
ATOM 1358 O O . VAL A 1 178 ? 27.046 -4.607 -24.882 1.00 89.62 178 VAL A O 1
ATOM 1361 N N . ILE A 1 179 ? 27.192 -3.729 -22.823 1.00 90.00 179 ILE A N 1
ATOM 1362 C CA . ILE A 1 179 ? 28.012 -2.574 -23.228 1.00 90.00 179 ILE A CA 1
ATOM 1363 C C . ILE A 1 179 ? 29.415 -3.021 -23.671 1.00 90.00 179 ILE A C 1
ATOM 1365 O O . ILE A 1 179 ? 29.866 -2.593 -24.729 1.00 90.00 179 ILE A O 1
ATOM 1369 N N . ASP A 1 180 ? 30.079 -3.926 -22.943 1.00 88.38 180 ASP A N 1
ATOM 1370 C CA . ASP A 1 180 ? 31.394 -4.462 -23.341 1.00 88.38 180 ASP A CA 1
ATOM 1371 C C . ASP A 1 180 ? 31.347 -5.178 -24.701 1.00 88.38 180 ASP A C 1
ATOM 1373 O O . ASP A 1 180 ? 32.256 -5.022 -25.515 1.00 88.38 180 ASP A O 1
ATOM 1377 N N . ALA A 1 181 ? 30.273 -5.928 -24.971 1.00 85.75 181 ALA A N 1
ATOM 1378 C CA . ALA A 1 181 ? 30.087 -6.648 -26.230 1.00 85.75 181 ALA A CA 1
ATOM 1379 C C . ALA A 1 181 ? 29.757 -5.737 -27.431 1.00 85.75 181 ALA A C 1
ATOM 1381 O O . ALA A 1 181 ? 29.990 -6.132 -28.572 1.00 85.75 181 ALA A O 1
ATOM 1382 N N . THR A 1 182 ? 29.207 -4.539 -27.199 1.00 85.81 182 THR A N 1
ATOM 1383 C CA . THR A 1 182 ? 28.712 -3.636 -28.263 1.00 85.81 182 THR A CA 1
ATOM 1384 C C . THR A 1 182 ? 29.499 -2.333 -28.398 1.00 85.81 182 THR A C 1
ATOM 1386 O O . THR A 1 182 ? 29.355 -1.619 -29.391 1.00 85.81 182 THR A O 1
ATOM 1389 N N . THR A 1 183 ? 30.317 -1.965 -27.412 1.00 86.19 183 THR A N 1
ATOM 1390 C CA . THR A 1 183 ? 31.099 -0.719 -27.390 1.00 86.19 183 THR A CA 1
ATOM 1391 C C . THR A 1 183 ? 32.392 -0.918 -26.576 1.00 86.19 183 THR A C 1
ATOM 1393 O O . THR A 1 183 ? 32.555 -0.318 -25.516 1.00 86.19 183 THR A O 1
ATOM 1396 N N . PRO A 1 184 ? 33.325 -1.781 -27.020 1.00 81.75 184 PRO A N 1
ATOM 1397 C CA . PRO A 1 184 ? 34.557 -2.057 -26.282 1.00 81.75 184 PRO A CA 1
ATOM 1398 C C . PRO A 1 184 ? 35.501 -0.843 -26.227 1.00 81.75 184 PRO A C 1
ATOM 1400 O O . PRO A 1 184 ? 35.572 -0.038 -27.155 1.00 81.75 184 PRO A O 1
ATOM 1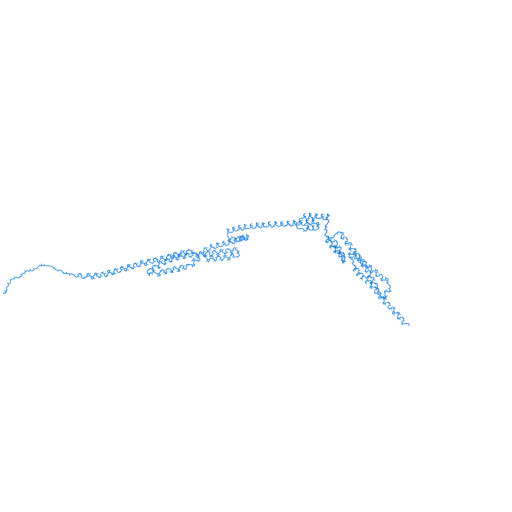403 N N . GLY A 1 185 ? 36.294 -0.749 -25.155 1.00 84.12 185 GLY A N 1
ATOM 1404 C CA . GLY A 1 185 ? 37.307 0.298 -24.975 1.00 84.12 185 GLY A CA 1
ATOM 1405 C C . GLY A 1 185 ? 36.801 1.546 -24.229 1.00 84.12 185 GLY A C 1
ATOM 1406 O O . GLY A 1 185 ? 35.830 1.457 -23.477 1.00 84.12 185 GLY A O 1
ATOM 1407 N N . PRO A 1 186 ? 37.463 2.713 -24.387 1.00 84.94 186 PRO A N 1
ATOM 1408 C CA . PRO A 1 186 ? 37.172 3.913 -23.594 1.00 84.94 186 PRO A CA 1
ATOM 1409 C C . PRO A 1 186 ? 35.742 4.448 -23.740 1.00 84.94 186 PRO A C 1
ATOM 1411 O O . PRO A 1 186 ? 35.179 4.931 -22.761 1.00 84.94 186 PRO A O 1
ATOM 1414 N N . GLU A 1 187 ? 35.134 4.325 -24.928 1.00 84.06 187 GLU A N 1
ATOM 1415 C CA . GLU A 1 187 ? 33.723 4.686 -25.142 1.00 84.06 187 GLU A CA 1
ATOM 1416 C C . GLU A 1 187 ? 32.806 3.864 -24.217 1.00 84.06 187 GLU A C 1
ATOM 1418 O O . GLU A 1 187 ? 31.955 4.431 -23.537 1.00 84.06 187 GLU A O 1
ATOM 1423 N N . GLY A 1 188 ? 33.038 2.551 -24.093 1.00 85.94 188 GLY A N 1
ATOM 1424 C CA . GLY A 1 188 ? 32.249 1.659 -23.238 1.00 85.94 188 GLY A CA 1
ATOM 1425 C C . GLY A 1 188 ? 32.293 2.000 -21.751 1.00 85.94 188 GLY A C 1
ATOM 1426 O O . GLY A 1 188 ? 31.298 1.807 -21.058 1.00 85.94 188 GLY A O 1
ATOM 1427 N N . VAL A 1 189 ? 33.403 2.553 -21.252 1.00 86.25 189 VAL A N 1
ATOM 1428 C CA . VAL A 1 189 ? 33.501 3.010 -19.852 1.00 86.25 189 VAL A CA 1
ATOM 1429 C C . VAL A 1 189 ? 32.536 4.175 -19.607 1.00 86.25 189 VAL A C 1
ATOM 1431 O O . VAL A 1 189 ? 31.741 4.129 -18.672 1.00 86.25 189 VAL A O 1
ATOM 1434 N N . LEU A 1 190 ? 32.522 5.165 -20.505 1.00 87.44 190 LEU A N 1
ATOM 1435 C CA . LEU A 1 190 ? 31.620 6.318 -20.413 1.00 87.44 190 LEU A CA 1
ATOM 1436 C C . LEU A 1 190 ? 30.142 5.920 -20.564 1.00 87.44 190 LEU A C 1
ATOM 1438 O O . LEU A 1 190 ? 29.271 6.518 -19.933 1.00 87.44 190 LEU A O 1
ATOM 1442 N N . GLU A 1 191 ? 29.842 4.910 -21.384 1.00 87.62 191 GLU A N 1
ATOM 1443 C CA . GLU A 1 191 ? 28.479 4.385 -21.531 1.00 87.62 191 GLU A CA 1
ATOM 1444 C C . GLU A 1 191 ? 28.027 3.590 -20.291 1.00 87.62 191 GLU A C 1
ATOM 1446 O O . GLU A 1 191 ? 26.861 3.688 -19.901 1.00 87.62 191 GLU A O 1
ATOM 1451 N N . LYS A 1 192 ? 28.939 2.873 -19.616 1.00 90.31 192 LYS A N 1
ATOM 1452 C CA . LYS A 1 192 ? 28.670 2.228 -18.317 1.00 90.31 192 LYS A CA 1
ATOM 1453 C C . LYS A 1 192 ? 28.369 3.244 -17.224 1.00 90.31 192 LYS A C 1
ATOM 1455 O O . LYS A 1 192 ? 27.397 3.061 -16.499 1.00 90.31 192 LYS A O 1
ATOM 1460 N N . ASP A 1 193 ? 29.137 4.329 -17.136 1.00 86.38 193 ASP A N 1
ATOM 1461 C CA . ASP A 1 193 ? 28.902 5.384 -16.143 1.00 86.38 193 ASP A CA 1
ATOM 1462 C C . ASP A 1 193 ? 27.526 6.046 -16.335 1.00 86.38 193 ASP A C 1
ATOM 1464 O O . ASP A 1 193 ? 26.750 6.153 -15.383 1.00 86.38 193 ASP A O 1
ATOM 1468 N N . LYS A 1 194 ? 27.146 6.362 -17.584 1.00 88.75 194 LYS A N 1
ATOM 1469 C CA . LYS A 1 194 ? 25.785 6.830 -17.919 1.00 88.75 194 LYS A CA 1
ATOM 1470 C C . LYS A 1 194 ? 24.704 5.822 -17.519 1.00 88.75 194 LYS A C 1
ATOM 1472 O O . LYS A 1 194 ? 23.661 6.219 -17.000 1.00 88.75 194 LYS A O 1
ATOM 1477 N N . PHE A 1 195 ? 24.932 4.531 -17.766 1.00 90.12 195 PHE A N 1
ATOM 1478 C CA . PHE A 1 195 ? 23.991 3.466 -17.415 1.00 90.12 195 PHE A CA 1
ATOM 1479 C C . PHE A 1 195 ? 23.845 3.299 -15.894 1.00 90.12 195 PHE A C 1
ATOM 1481 O O . PHE A 1 195 ? 22.718 3.185 -15.409 1.00 90.12 195 PHE A O 1
ATOM 1488 N N . TYR A 1 196 ? 24.942 3.366 -15.131 1.00 88.00 196 TYR A N 1
ATOM 1489 C CA . TYR A 1 196 ? 24.913 3.363 -13.666 1.00 88.00 196 TYR A CA 1
ATOM 1490 C C . TYR A 1 196 ? 24.120 4.546 -13.107 1.00 88.00 196 TYR A C 1
ATOM 1492 O O . TYR A 1 196 ? 23.263 4.348 -12.245 1.00 88.00 196 TYR A O 1
ATOM 1500 N N . ASP A 1 197 ? 24.373 5.762 -13.594 1.00 86.31 197 ASP A N 1
ATOM 1501 C CA . ASP A 1 197 ? 23.686 6.962 -13.111 1.00 86.31 197 ASP A CA 1
ATOM 1502 C C . ASP A 1 197 ? 22.197 6.954 -13.478 1.00 86.31 197 ASP A C 1
ATOM 1504 O O . ASP A 1 197 ? 21.355 7.283 -12.640 1.00 86.31 197 ASP A O 1
ATOM 1508 N N . ALA A 1 198 ? 21.840 6.493 -14.682 1.00 89.00 198 ALA A N 1
ATOM 1509 C CA . ALA A 1 198 ? 20.446 6.324 -15.086 1.00 89.00 198 ALA A CA 1
ATOM 1510 C C . ALA A 1 198 ? 19.717 5.255 -14.246 1.00 89.00 198 ALA A C 1
ATOM 1512 O O . ALA A 1 198 ? 18.596 5.493 -13.792 1.00 89.00 198 ALA A O 1
ATOM 1513 N N . ALA A 1 199 ? 20.358 4.111 -13.977 1.00 89.19 199 ALA A N 1
ATOM 1514 C CA . ALA A 1 199 ? 19.807 3.053 -13.129 1.00 89.19 199 ALA A CA 1
ATOM 1515 C C . ALA A 1 199 ? 19.616 3.518 -11.674 1.00 89.19 199 ALA A C 1
ATOM 1517 O O . ALA A 1 199 ? 18.544 3.318 -11.100 1.00 89.19 199 ALA A O 1
ATOM 1518 N N . ARG A 1 200 ? 20.616 4.196 -11.089 1.00 87.38 200 ARG A N 1
ATOM 1519 C CA . ARG A 1 200 ? 20.524 4.781 -9.738 1.00 87.38 200 ARG A CA 1
ATOM 1520 C C . ARG A 1 200 ? 19.440 5.851 -9.660 1.00 87.38 200 ARG A C 1
ATOM 1522 O O . ARG A 1 200 ? 18.665 5.842 -8.712 1.00 87.38 200 ARG A O 1
ATOM 1529 N N . SER A 1 201 ? 19.355 6.739 -10.650 1.00 87.94 201 SER A N 1
ATOM 1530 C CA . SER A 1 201 ? 18.331 7.790 -10.706 1.00 87.94 201 SER A CA 1
ATOM 1531 C C . SER A 1 201 ? 16.915 7.202 -10.753 1.00 87.94 201 SER A C 1
ATOM 1533 O O . SER A 1 201 ? 16.055 7.603 -9.972 1.00 87.94 201 SER A O 1
ATOM 1535 N N . ALA A 1 202 ? 16.681 6.181 -11.586 1.00 87.62 202 ALA A N 1
ATOM 1536 C CA . ALA A 1 202 ? 15.386 5.505 -11.663 1.00 87.62 202 ALA A CA 1
ATOM 1537 C C . ALA A 1 202 ? 15.026 4.757 -10.363 1.00 87.62 202 ALA A C 1
ATOM 1539 O O . ALA A 1 202 ? 13.889 4.846 -9.897 1.00 87.62 202 ALA A O 1
ATOM 1540 N N . GLN A 1 203 ? 15.992 4.074 -9.736 1.00 86.50 203 GLN A N 1
ATOM 1541 C CA . GLN A 1 203 ? 15.796 3.429 -8.434 1.00 86.50 203 GLN A CA 1
ATOM 1542 C C . GLN A 1 203 ? 15.477 4.453 -7.331 1.00 86.50 203 GLN A C 1
ATOM 1544 O O . GLN A 1 203 ? 14.571 4.229 -6.530 1.00 86.50 203 GLN A O 1
ATOM 1549 N N . LEU A 1 204 ? 16.170 5.595 -7.307 1.00 87.44 204 LEU A N 1
ATOM 1550 C CA . LEU A 1 204 ? 15.922 6.675 -6.350 1.00 87.44 204 LEU A CA 1
ATOM 1551 C C . LEU A 1 204 ? 14.559 7.343 -6.558 1.00 87.44 204 LEU A C 1
ATOM 1553 O O . LEU A 1 204 ? 13.866 7.592 -5.577 1.00 87.44 204 LEU A O 1
ATOM 1557 N N . GLU A 1 205 ? 14.136 7.593 -7.798 1.00 88.94 205 GLU A N 1
ATOM 1558 C CA . GLU A 1 205 ? 12.803 8.139 -8.090 1.00 88.94 205 GLU A CA 1
ATOM 1559 C C . GLU A 1 205 ? 11.699 7.144 -7.688 1.00 88.94 205 GLU A C 1
ATOM 1561 O O . GLU A 1 205 ? 10.712 7.540 -7.069 1.00 88.94 205 GLU A O 1
ATOM 1566 N N . SER A 1 206 ? 11.887 5.842 -7.929 1.00 87.50 206 SER A N 1
ATOM 1567 C CA . SER A 1 206 ? 10.972 4.795 -7.444 1.00 87.50 206 SER A CA 1
ATOM 1568 C C . SER A 1 206 ? 10.866 4.783 -5.912 1.00 87.50 206 SER A C 1
ATOM 1570 O O . SER A 1 206 ? 9.762 4.861 -5.359 1.00 87.50 206 SER A O 1
ATOM 1572 N N . LEU A 1 207 ? 12.005 4.786 -5.207 1.00 86.44 207 LEU A N 1
ATOM 1573 C CA . LEU A 1 207 ? 12.051 4.835 -3.741 1.00 86.44 207 LEU A CA 1
ATOM 1574 C C . LEU A 1 207 ? 11.412 6.118 -3.190 1.00 86.44 207 LEU A C 1
ATOM 1576 O O . LEU A 1 207 ? 10.560 6.041 -2.316 1.00 86.44 207 LEU A O 1
ATOM 1580 N N . VAL A 1 208 ? 11.734 7.297 -3.728 1.00 88.81 208 VAL A N 1
ATOM 1581 C CA . VAL A 1 208 ? 11.165 8.580 -3.271 1.00 88.81 208 VAL A CA 1
ATOM 1582 C C . VAL A 1 208 ? 9.644 8.651 -3.435 1.00 88.81 208 VAL A C 1
ATOM 1584 O O . VAL A 1 208 ? 8.973 9.314 -2.642 1.00 88.81 208 VAL A O 1
ATOM 1587 N N . ASN A 1 209 ? 9.076 7.974 -4.434 1.00 86.19 209 ASN A N 1
ATOM 1588 C CA . ASN A 1 209 ? 7.629 7.944 -4.629 1.00 86.19 209 ASN A CA 1
ATOM 1589 C C . ASN A 1 209 ? 6.918 6.890 -3.757 1.00 86.19 209 ASN A C 1
ATOM 1591 O O . ASN A 1 209 ? 5.784 7.137 -3.333 1.00 86.19 209 ASN A O 1
ATOM 1595 N N . SER A 1 210 ? 7.575 5.766 -3.451 1.00 86.06 210 SER A N 1
ATOM 1596 C CA . SER A 1 210 ? 7.031 4.656 -2.649 1.00 86.06 210 SER A CA 1
ATOM 1597 C C . SER A 1 210 ? 7.277 4.812 -1.140 1.00 86.06 210 SER A C 1
ATOM 1599 O O . SER A 1 210 ? 6.316 4.814 -0.366 1.00 86.06 210 SER A O 1
ATOM 1601 N N . ASP A 1 211 ? 8.520 5.035 -0.717 1.00 85.81 211 ASP A N 1
ATOM 1602 C CA . ASP A 1 211 ? 8.947 5.232 0.673 1.00 85.81 211 ASP A CA 1
ATOM 1603 C C . ASP A 1 211 ? 10.034 6.334 0.776 1.00 85.81 211 ASP A C 1
ATOM 1605 O O . ASP A 1 211 ? 11.235 6.075 0.618 1.00 85.81 211 ASP A O 1
ATOM 1609 N N . PRO A 1 212 ? 9.638 7.583 1.098 1.00 86.06 212 PRO A N 1
ATOM 1610 C CA . PRO A 1 212 ? 10.567 8.699 1.261 1.00 86.06 212 PRO A CA 1
ATOM 1611 C C . PRO A 1 212 ? 11.551 8.562 2.435 1.00 86.06 212 PRO A C 1
ATOM 1613 O O . PRO A 1 212 ? 12.531 9.309 2.480 1.00 86.06 212 PRO A O 1
ATOM 1616 N N . GLN A 1 213 ? 11.312 7.668 3.400 1.00 85.19 213 GLN A N 1
ATOM 1617 C CA . GLN A 1 213 ? 12.230 7.439 4.520 1.00 85.19 213 GLN A CA 1
ATOM 1618 C C . GLN A 1 213 ? 13.317 6.439 4.122 1.00 85.19 213 GLN A C 1
ATOM 1620 O O . GLN A 1 213 ? 14.506 6.733 4.276 1.00 85.19 213 GLN A O 1
ATOM 1625 N N . LEU A 1 214 ? 12.926 5.316 3.509 1.00 84.50 214 LEU A N 1
ATOM 1626 C CA . LEU A 1 214 ? 13.860 4.352 2.925 1.00 84.50 214 LEU A CA 1
ATOM 1627 C C . LEU A 1 214 ? 14.726 4.999 1.835 1.00 84.50 214 LEU A C 1
ATOM 1629 O O . LEU A 1 214 ? 15.929 4.748 1.788 1.00 84.50 214 LEU A O 1
ATOM 1633 N N . ALA A 1 215 ? 14.154 5.895 1.023 1.00 85.25 215 ALA A N 1
ATOM 1634 C CA . ALA A 1 215 ? 14.900 6.673 0.036 1.00 85.25 215 ALA A CA 1
ATOM 1635 C C . ALA A 1 215 ? 16.039 7.495 0.667 1.00 85.25 215 ALA A C 1
ATOM 1637 O O . ALA A 1 215 ? 17.174 7.419 0.199 1.00 85.25 215 ALA A O 1
ATOM 1638 N N . LYS A 1 216 ? 15.775 8.243 1.753 1.00 84.94 216 LYS A N 1
ATOM 1639 C CA . LYS A 1 216 ? 16.816 9.009 2.470 1.00 84.94 216 LYS A CA 1
ATOM 1640 C C . LYS A 1 216 ? 17.906 8.093 3.012 1.00 84.94 216 LYS A C 1
ATOM 1642 O O . LYS A 1 216 ? 19.079 8.337 2.748 1.00 84.94 216 LYS A O 1
ATOM 1647 N N . LYS A 1 217 ? 17.517 7.018 3.704 1.00 84.75 217 LYS A N 1
ATOM 1648 C CA . LYS A 1 217 ? 18.458 6.046 4.273 1.00 84.75 217 LYS A CA 1
ATOM 1649 C C . LYS A 1 217 ? 19.365 5.445 3.192 1.00 84.75 217 LYS A C 1
ATOM 1651 O O . LYS A 1 217 ? 20.582 5.442 3.347 1.00 84.75 217 LYS A O 1
ATOM 1656 N N . TYR A 1 218 ? 18.793 5.023 2.064 1.00 83.56 218 TYR A N 1
ATOM 1657 C CA . TYR A 1 218 ? 19.554 4.495 0.931 1.00 83.56 218 TYR A CA 1
ATOM 1658 C C . TYR A 1 218 ? 20.530 5.534 0.343 1.00 83.56 218 TYR A C 1
ATOM 1660 O O . TYR A 1 218 ? 21.664 5.182 0.008 1.00 83.56 218 TYR A O 1
ATOM 1668 N N . ILE A 1 219 ? 20.126 6.812 0.253 1.00 85.50 219 ILE A N 1
ATOM 1669 C CA . ILE A 1 219 ? 20.992 7.918 -0.196 1.00 85.50 219 ILE A CA 1
ATOM 1670 C C . ILE A 1 219 ? 22.154 8.156 0.774 1.00 85.50 219 ILE A C 1
ATOM 1672 O O . ILE A 1 219 ? 23.268 8.417 0.322 1.00 85.50 219 ILE A O 1
ATOM 1676 N N . GLU A 1 220 ? 21.922 8.067 2.083 1.00 84.69 220 GLU A N 1
ATOM 1677 C CA . GLU A 1 220 ? 22.961 8.217 3.107 1.00 84.69 220 GLU A CA 1
ATOM 1678 C C . GLU A 1 220 ? 23.948 7.039 3.078 1.00 84.69 220 GLU A C 1
ATOM 1680 O O . GLU A 1 220 ? 25.157 7.256 2.973 1.00 84.69 220 GLU A O 1
ATOM 1685 N N . GLU A 1 221 ? 23.445 5.801 3.060 1.00 82.19 221 GLU A N 1
ATOM 1686 C CA . GLU A 1 221 ? 24.249 4.569 3.020 1.00 82.19 221 GLU A CA 1
ATOM 1687 C C . GLU A 1 221 ? 25.067 4.425 1.722 1.00 82.19 221 GLU A C 1
ATOM 1689 O O . GLU A 1 221 ? 26.180 3.897 1.739 1.00 82.19 221 GLU A O 1
ATOM 1694 N N . ASN A 1 222 ? 24.559 4.924 0.588 1.00 78.94 222 ASN A N 1
ATOM 1695 C CA . ASN A 1 222 ? 25.216 4.820 -0.721 1.00 78.94 222 ASN A CA 1
ATOM 1696 C C . ASN A 1 222 ? 25.739 6.163 -1.261 1.00 78.94 222 ASN A C 1
ATOM 1698 O O . ASN A 1 222 ? 26.072 6.260 -2.445 1.00 78.94 222 ASN A O 1
ATOM 1702 N N . ARG A 1 223 ? 25.882 7.188 -0.410 1.00 78.00 223 ARG A N 1
ATOM 1703 C CA . ARG A 1 223 ? 26.277 8.561 -0.792 1.00 78.00 223 ARG A CA 1
ATOM 1704 C C . ARG A 1 223 ? 27.526 8.625 -1.679 1.00 78.00 223 ARG A C 1
ATOM 1706 O O . ARG A 1 223 ? 27.542 9.351 -2.671 1.00 78.00 223 ARG A O 1
ATOM 1713 N N . ASN A 1 224 ? 28.534 7.811 -1.363 1.00 76.94 224 ASN A N 1
ATOM 1714 C CA . ASN A 1 224 ? 29.798 7.728 -2.107 1.00 76.94 224 ASN A CA 1
ATOM 1715 C C . ASN A 1 224 ? 29.657 7.080 -3.500 1.00 76.94 224 ASN A C 1
ATOM 1717 O O . ASN A 1 224 ? 30.519 7.286 -4.346 1.00 76.94 224 ASN A O 1
ATOM 1721 N N . LYS A 1 225 ? 28.591 6.302 -3.743 1.00 74.88 225 LYS A N 1
ATOM 1722 C CA . LYS A 1 225 ? 28.279 5.672 -5.041 1.00 74.88 225 LYS A CA 1
ATOM 1723 C C . LYS A 1 225 ? 27.325 6.523 -5.886 1.00 74.88 225 LYS A C 1
ATOM 1725 O O . LYS A 1 225 ? 27.409 6.502 -7.104 1.00 74.88 225 LYS A O 1
ATOM 1730 N N . ILE A 1 226 ? 26.392 7.223 -5.236 1.00 75.31 226 ILE A N 1
ATOM 1731 C CA . ILE A 1 226 ? 25.331 8.029 -5.870 1.00 75.31 226 ILE A CA 1
ATOM 1732 C C . ILE A 1 226 ? 25.857 9.387 -6.366 1.00 75.31 226 ILE A C 1
ATOM 1734 O O . ILE A 1 226 ? 25.312 9.958 -7.307 1.00 75.31 226 ILE A O 1
ATOM 1738 N N . GLY A 1 227 ? 26.913 9.910 -5.737 1.00 76.19 227 GLY A N 1
ATOM 1739 C CA . GLY A 1 227 ? 27.490 11.207 -6.080 1.00 76.19 227 GLY A CA 1
ATOM 1740 C C . GLY A 1 227 ? 26.698 12.390 -5.512 1.00 76.19 227 GLY A C 1
ATOM 1741 O O . GLY A 1 227 ? 25.481 12.349 -5.312 1.00 76.19 227 GLY A O 1
ATOM 1742 N N . THR A 1 228 ? 27.407 13.484 -5.226 1.00 76.75 228 THR A N 1
ATOM 1743 C CA . THR A 1 228 ? 26.890 14.595 -4.408 1.00 76.75 228 THR A CA 1
ATOM 1744 C C . THR A 1 228 ? 25.653 15.273 -5.000 1.00 76.75 228 THR A C 1
ATOM 1746 O O . THR A 1 228 ? 24.722 15.580 -4.260 1.00 76.75 228 THR A O 1
ATOM 1749 N N . LYS A 1 229 ? 25.614 15.481 -6.324 1.00 80.19 229 LYS A N 1
ATOM 1750 C CA . LYS A 1 229 ? 24.513 16.187 -7.004 1.00 80.19 229 LYS A CA 1
ATOM 1751 C C . LYS A 1 229 ? 23.203 15.392 -6.956 1.00 80.19 229 LYS A C 1
ATOM 1753 O O . LYS A 1 229 ? 22.180 15.931 -6.545 1.00 80.19 229 LYS A O 1
ATOM 1758 N N . LEU A 1 230 ? 23.252 14.111 -7.330 1.00 79.50 230 LEU A N 1
ATOM 1759 C CA . LEU A 1 230 ? 22.086 13.224 -7.333 1.00 79.50 230 LEU A CA 1
ATOM 1760 C C . LEU A 1 230 ? 21.573 13.008 -5.896 1.00 79.50 230 LEU A C 1
ATOM 1762 O O . LEU A 1 230 ? 20.377 13.112 -5.630 1.00 79.50 230 LEU A O 1
ATOM 1766 N N . SER A 1 231 ? 22.497 12.812 -4.947 1.00 79.31 231 SER A N 1
ATOM 1767 C CA . SER A 1 231 ? 22.201 12.709 -3.512 1.00 79.31 231 SER A CA 1
ATOM 1768 C C . SER A 1 231 ? 21.449 13.937 -2.977 1.00 79.31 231 SER A C 1
ATOM 1770 O O . SER A 1 231 ? 20.467 13.776 -2.251 1.00 79.31 231 SER A O 1
ATOM 1772 N N . GLN A 1 232 ? 21.853 15.155 -3.355 1.00 83.44 232 GLN A N 1
ATOM 1773 C CA . GLN A 1 232 ? 21.180 16.391 -2.937 1.00 83.44 232 GLN A CA 1
ATOM 1774 C C . GLN A 1 232 ? 19.760 16.513 -3.509 1.00 83.44 232 GLN A C 1
ATOM 1776 O O . GLN A 1 232 ? 18.831 16.790 -2.749 1.00 83.44 232 GLN A O 1
ATOM 1781 N N . GLU A 1 233 ? 19.576 16.272 -4.811 1.00 87.25 233 GLU A N 1
ATOM 1782 C CA . GLU A 1 233 ? 18.267 16.378 -5.471 1.00 87.25 233 GLU A CA 1
ATOM 1783 C C . GLU A 1 233 ? 17.242 15.415 -4.852 1.00 87.25 233 GLU A C 1
ATOM 1785 O O . GLU A 1 233 ? 16.176 15.834 -4.390 1.00 87.25 233 GLU A O 1
ATOM 1790 N N . PHE A 1 234 ? 17.580 14.125 -4.774 1.00 85.06 234 PHE A N 1
ATOM 1791 C CA . PHE A 1 234 ? 16.652 13.121 -4.259 1.00 85.06 234 PHE A CA 1
ATOM 1792 C C . PHE A 1 234 ? 16.400 13.257 -2.752 1.00 85.06 234 PHE A C 1
ATOM 1794 O O . PHE A 1 234 ? 15.285 12.988 -2.309 1.00 85.06 234 PHE A O 1
ATOM 1801 N N . SER A 1 235 ? 17.354 13.781 -1.970 1.00 82.94 235 SER A N 1
ATOM 1802 C CA . SER A 1 235 ? 17.116 14.118 -0.555 1.00 82.94 235 SER A CA 1
ATOM 1803 C C . SER A 1 235 ? 16.063 15.221 -0.391 1.00 82.94 235 SER A C 1
ATOM 1805 O O . SER A 1 235 ? 15.199 15.125 0.485 1.00 82.94 235 SER A O 1
ATOM 1807 N N . GLN A 1 236 ? 16.086 16.250 -1.248 1.00 87.44 236 GLN A N 1
ATOM 1808 C CA . GLN A 1 236 ? 15.089 17.330 -1.237 1.00 87.44 236 GLN A CA 1
ATOM 1809 C C . GLN A 1 236 ? 13.709 16.840 -1.701 1.00 87.44 236 GLN A C 1
ATOM 1811 O O . GLN A 1 236 ? 12.702 17.140 -1.048 1.00 87.44 236 GLN A O 1
ATOM 1816 N N . LYS A 1 237 ? 13.653 16.028 -2.770 1.00 88.81 237 LYS A N 1
ATOM 1817 C CA . LYS A 1 237 ? 12.412 15.363 -3.210 1.00 88.81 237 LYS A CA 1
ATOM 1818 C C . LYS A 1 237 ? 11.821 14.503 -2.083 1.00 88.81 237 LYS A C 1
ATOM 1820 O O . LYS A 1 237 ? 10.658 14.683 -1.730 1.00 88.81 237 LYS A O 1
ATOM 1825 N N . ALA A 1 238 ? 12.632 13.653 -1.445 1.00 83.56 238 ALA A N 1
ATOM 1826 C CA . ALA A 1 238 ? 12.219 12.803 -0.325 1.00 83.56 238 ALA A CA 1
ATOM 1827 C C . ALA A 1 238 ? 11.722 13.605 0.889 1.00 83.56 238 ALA A C 1
ATOM 1829 O O . ALA A 1 238 ? 10.721 13.253 1.512 1.00 83.56 238 ALA A O 1
ATOM 1830 N N . GLN A 1 239 ? 12.396 14.705 1.246 1.00 86.44 239 GLN A N 1
ATOM 1831 C CA . GLN A 1 239 ? 11.955 15.562 2.349 1.00 86.44 239 GLN A CA 1
ATOM 1832 C C . GLN A 1 239 ? 10.618 16.252 2.044 1.00 86.44 239 GLN A C 1
ATOM 1834 O O . GLN A 1 239 ? 9.785 16.374 2.940 1.00 86.44 239 GLN A O 1
ATOM 1839 N N . THR A 1 240 ? 10.396 16.662 0.794 1.00 89.06 240 THR A N 1
ATOM 1840 C CA . THR A 1 240 ? 9.135 17.279 0.353 1.00 89.06 240 THR A CA 1
ATOM 1841 C C . THR A 1 240 ? 7.995 16.259 0.340 1.00 89.06 240 THR A C 1
ATOM 1843 O O . THR A 1 240 ? 6.942 16.519 0.918 1.00 89.06 240 THR A O 1
ATOM 1846 N N . LYS A 1 241 ? 8.227 15.069 -0.232 1.00 87.81 241 LYS A N 1
ATOM 1847 C CA . LYS A 1 241 ? 7.240 13.981 -0.297 1.00 87.81 241 LYS A CA 1
ATOM 1848 C C . LYS A 1 241 ? 6.838 13.475 1.094 1.00 87.81 241 LYS A C 1
ATOM 1850 O O . LYS A 1 241 ? 5.664 13.200 1.320 1.00 87.81 241 LYS A O 1
ATOM 1855 N N . GLN A 1 242 ? 7.784 13.404 2.040 1.00 85.38 242 GLN A N 1
ATOM 1856 C CA . GLN A 1 242 ? 7.467 13.069 3.432 1.00 85.38 242 GLN A CA 1
ATOM 1857 C C . GLN A 1 242 ? 6.544 14.125 4.055 1.00 85.38 242 GLN A C 1
ATOM 1859 O O . GLN A 1 242 ? 5.463 13.771 4.501 1.00 85.38 242 GLN A O 1
ATOM 1864 N N . LYS A 1 243 ? 6.898 15.419 3.975 1.00 88.94 243 LYS A N 1
ATOM 1865 C CA . LYS A 1 243 ? 6.066 16.515 4.512 1.00 88.94 243 LYS A CA 1
ATOM 1866 C C . LYS A 1 243 ? 4.644 16.541 3.941 1.00 88.94 243 LYS A C 1
ATOM 1868 O O . LYS A 1 243 ? 3.725 16.958 4.636 1.00 88.94 243 LYS A O 1
ATOM 1873 N N . GLN A 1 244 ? 4.466 16.126 2.684 1.00 87.88 244 GLN A N 1
ATOM 1874 C CA . GLN A 1 244 ? 3.144 15.974 2.071 1.00 87.88 244 GLN A CA 1
ATOM 1875 C C . GLN A 1 244 ? 2.353 14.836 2.731 1.00 87.88 244 GLN A C 1
ATOM 1877 O O . GLN A 1 244 ? 1.237 15.078 3.182 1.00 87.88 244 GLN A O 1
ATOM 1882 N N . ARG A 1 245 ? 2.951 13.645 2.891 1.00 86.44 245 ARG A N 1
ATOM 1883 C CA . ARG A 1 245 ? 2.324 12.524 3.619 1.00 86.44 245 ARG A CA 1
ATOM 1884 C C . ARG A 1 245 ? 1.989 12.886 5.067 1.00 86.44 245 ARG A C 1
ATOM 1886 O O . ARG A 1 245 ? 0.864 12.645 5.487 1.00 86.44 245 ARG A O 1
ATOM 1893 N N . ASP A 1 246 ? 2.920 13.512 5.787 1.00 87.69 246 ASP A N 1
ATOM 1894 C CA . ASP A 1 246 ? 2.730 13.936 7.183 1.00 87.69 246 ASP A CA 1
ATOM 1895 C C . ASP A 1 246 ? 1.520 14.891 7.319 1.00 87.69 246 ASP A C 1
ATOM 1897 O O . ASP A 1 246 ? 0.751 14.816 8.278 1.00 87.69 246 ASP A O 1
ATOM 1901 N N . ALA A 1 247 ? 1.321 15.784 6.339 1.00 88.88 247 ALA A N 1
ATOM 1902 C CA . ALA A 1 247 ? 0.196 16.718 6.305 1.00 88.88 247 ALA A CA 1
ATOM 1903 C C . ALA A 1 247 ? -1.133 16.051 5.895 1.00 88.88 247 ALA A C 1
ATOM 1905 O O . ALA A 1 247 ? -2.162 16.322 6.512 1.00 88.88 247 ALA A O 1
ATOM 1906 N N . GLU A 1 248 ? -1.122 15.170 4.891 1.00 88.88 248 GLU A N 1
ATOM 1907 C CA . GLU A 1 248 ? -2.292 14.379 4.473 1.00 88.88 248 GLU A CA 1
ATOM 1908 C C . GLU A 1 248 ? -2.788 13.456 5.596 1.00 88.88 248 GLU A C 1
ATOM 1910 O O . GLU A 1 248 ? -3.993 13.312 5.805 1.00 88.88 248 GLU A O 1
ATOM 1915 N N . GLU A 1 249 ? -1.864 12.841 6.335 1.00 88.31 249 GLU A N 1
ATOM 1916 C CA . GLU A 1 249 ? -2.166 11.990 7.483 1.00 88.31 249 GLU A CA 1
ATOM 1917 C C . GLU A 1 249 ? -2.736 12.798 8.651 1.00 88.31 249 GLU A C 1
ATOM 1919 O O . GLU A 1 249 ? -3.759 12.398 9.207 1.00 88.31 249 GLU A O 1
ATOM 1924 N N . LYS A 1 250 ? -2.179 13.984 8.949 1.00 91.00 250 LYS A N 1
ATOM 1925 C CA . LYS A 1 250 ? -2.774 14.890 9.941 1.00 91.00 250 LYS A CA 1
ATOM 1926 C C . LYS A 1 250 ? -4.206 15.283 9.568 1.00 91.00 250 LYS A C 1
ATOM 1928 O O . LYS A 1 250 ? -5.089 15.162 10.406 1.00 91.00 250 LYS A O 1
ATOM 1933 N N . VAL A 1 251 ? -4.456 15.705 8.325 1.00 89.94 251 VAL A N 1
ATOM 1934 C CA . VAL A 1 251 ? -5.812 16.085 7.877 1.00 89.94 251 VAL A CA 1
ATOM 1935 C C . VAL A 1 251 ? -6.779 14.902 7.974 1.00 89.94 251 VAL A C 1
ATOM 1937 O O . VAL A 1 251 ? -7.925 15.084 8.378 1.00 89.94 251 VAL A O 1
ATOM 1940 N N . ARG A 1 252 ? -6.325 13.678 7.672 1.00 89.06 252 ARG A N 1
ATOM 1941 C CA . ARG A 1 252 ? -7.130 12.458 7.838 1.00 89.06 252 ARG A CA 1
ATOM 1942 C C . ARG A 1 252 ? -7.464 12.173 9.306 1.00 89.06 252 ARG A C 1
ATOM 1944 O O . ARG A 1 252 ? -8.580 11.735 9.573 1.00 89.06 252 ARG A O 1
ATOM 1951 N N . GLN A 1 253 ? -6.532 12.420 10.228 1.00 88.69 253 GLN A N 1
ATOM 1952 C CA . GLN A 1 253 ? -6.765 12.281 11.667 1.00 88.69 253 GLN A CA 1
ATOM 1953 C C . GLN A 1 253 ? -7.726 13.363 12.177 1.00 88.69 253 GLN A C 1
ATOM 1955 O O . GLN A 1 253 ? -8.745 13.021 12.767 1.00 88.69 253 GLN A O 1
ATOM 1960 N N . ASP A 1 254 ? -7.483 14.636 11.839 1.00 89.31 254 ASP A N 1
ATOM 1961 C CA . ASP A 1 254 ? -8.369 15.762 12.171 1.00 89.31 254 ASP A CA 1
ATOM 1962 C C . ASP A 1 254 ? -9.815 15.504 11.653 1.00 89.31 254 ASP A C 1
ATOM 1964 O O . ASP A 1 254 ? -10.801 15.833 12.314 1.00 89.31 254 ASP A O 1
ATOM 1968 N N . GLU A 1 255 ? -9.966 14.868 10.480 1.00 89.31 255 GLU A N 1
ATOM 1969 C CA . GLU A 1 255 ? -11.259 14.430 9.930 1.00 89.31 255 GLU A CA 1
ATOM 1970 C C . GLU A 1 255 ? -11.875 13.206 10.627 1.00 89.31 255 GLU A C 1
ATOM 1972 O O . GLU A 1 255 ? -13.099 13.047 10.593 1.00 89.31 255 GLU A O 1
ATOM 1977 N N . PHE A 1 256 ? -11.060 12.296 11.162 1.00 88.25 256 PHE A N 1
ATOM 1978 C CA . PHE A 1 256 ? -11.523 11.104 11.874 1.00 88.25 256 PHE A CA 1
ATOM 1979 C C . PHE A 1 256 ? -12.021 11.480 13.269 1.00 88.25 256 PHE A C 1
ATOM 1981 O O . PHE A 1 256 ? -13.148 11.135 13.618 1.00 88.25 256 PHE A O 1
ATOM 1988 N N . ASP A 1 257 ? -11.233 12.261 14.006 1.00 86.69 257 ASP A N 1
ATOM 1989 C CA . ASP A 1 257 ? -11.561 12.738 15.350 1.00 86.69 257 ASP A CA 1
ATOM 1990 C C . ASP A 1 257 ? -12.869 13.545 15.318 1.00 86.69 257 ASP A C 1
ATOM 1992 O O . ASP A 1 257 ? -13.815 13.229 16.035 1.00 86.69 257 ASP A O 1
ATOM 1996 N N . LYS A 1 258 ? -13.020 14.460 14.348 1.00 91.94 258 LYS A N 1
ATOM 1997 C CA . LYS A 1 258 ? -14.286 15.180 14.133 1.00 91.94 258 LYS A CA 1
ATOM 1998 C C . LYS A 1 258 ? -15.481 14.244 13.862 1.00 91.94 258 LYS A C 1
ATOM 2000 O O . LYS A 1 258 ? -16.604 14.536 14.274 1.00 91.94 258 LYS A O 1
ATOM 2005 N N . LYS A 1 259 ? -15.286 13.130 13.144 1.00 89.69 259 LYS A N 1
ATOM 2006 C CA . LYS A 1 259 ? -16.363 12.148 12.895 1.00 89.69 259 LYS A CA 1
ATOM 2007 C C . LYS A 1 259 ? -16.699 11.349 14.154 1.00 89.69 259 LYS A C 1
ATOM 2009 O O . LYS A 1 259 ? -17.863 10.988 14.310 1.00 89.69 259 LYS A O 1
ATOM 2014 N N . MET A 1 260 ? -15.734 11.111 15.043 1.00 88.75 260 MET A N 1
ATOM 2015 C CA . MET A 1 260 ? -15.984 10.548 16.372 1.00 88.75 260 MET A CA 1
ATOM 2016 C C . MET A 1 260 ? -16.806 11.521 17.226 1.00 88.75 260 MET A C 1
ATOM 2018 O O . MET A 1 260 ? -17.887 11.134 17.665 1.00 88.75 260 MET A O 1
ATOM 2022 N N . ASP A 1 261 ? -16.402 12.794 17.332 1.00 87.81 261 ASP A N 1
ATOM 2023 C CA . ASP A 1 261 ? -17.158 13.846 18.038 1.00 87.81 261 ASP A CA 1
ATOM 2024 C C . ASP A 1 261 ? -18.615 13.945 17.536 1.00 87.81 261 ASP A C 1
ATOM 2026 O O . ASP A 1 261 ? -19.572 13.994 18.314 1.00 87.81 261 ASP A O 1
ATOM 2030 N N . GLU A 1 262 ? -18.810 13.938 16.209 1.00 90.62 262 GLU A N 1
ATOM 2031 C CA . GLU A 1 262 ? -20.141 13.966 15.595 1.00 90.62 262 GLU A CA 1
ATOM 2032 C C . GLU A 1 262 ? -20.970 12.696 15.867 1.00 90.62 262 GLU A C 1
ATOM 2034 O O . GLU A 1 262 ? -22.200 12.771 15.826 1.00 90.62 262 GLU A O 1
ATOM 2039 N N . MET A 1 263 ? -20.348 11.541 16.125 1.00 87.62 263 MET A N 1
ATOM 2040 C CA . MET A 1 263 ? -21.050 10.305 16.492 1.00 87.62 263 MET A CA 1
ATOM 2041 C C . MET A 1 263 ? -21.375 10.248 17.986 1.00 87.62 263 MET A C 1
ATOM 2043 O O . MET A 1 263 ? -22.511 9.920 18.329 1.00 87.62 263 MET A O 1
ATOM 2047 N N . GLU A 1 264 ? -20.437 10.614 18.861 1.00 87.62 264 GLU A N 1
ATOM 2048 C CA . GLU A 1 264 ? -20.664 10.673 20.311 1.00 87.62 264 GLU A CA 1
ATOM 2049 C C . GLU A 1 264 ? -21.763 11.679 20.652 1.00 87.62 264 GLU A C 1
ATOM 2051 O O . GLU A 1 264 ? -22.695 11.347 21.389 1.00 87.62 264 GLU A O 1
ATOM 2056 N N . LYS A 1 265 ? -21.759 12.858 20.012 1.00 91.69 265 LYS A N 1
ATOM 2057 C CA . LYS A 1 265 ? -22.857 13.817 20.161 1.00 91.69 265 L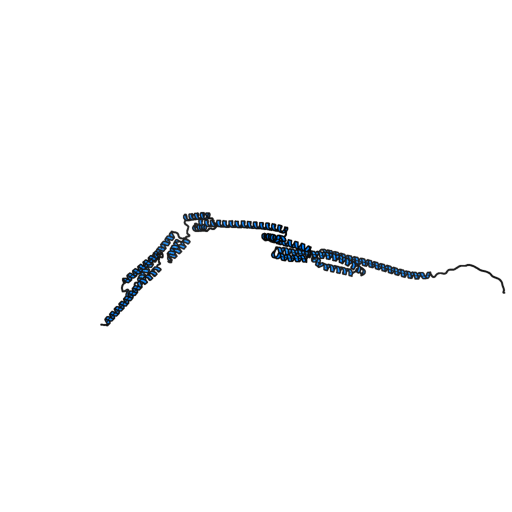YS A CA 1
ATOM 2058 C C . LYS A 1 265 ? -24.209 13.237 19.729 1.00 91.69 265 LYS A C 1
ATOM 2060 O O . LYS A 1 265 ? -25.193 13.406 20.439 1.00 91.69 265 LYS A O 1
ATOM 2065 N N . ARG A 1 266 ? -24.284 12.526 18.598 1.00 89.50 266 ARG A N 1
ATOM 2066 C CA . ARG A 1 266 ? -25.545 11.902 18.141 1.00 89.50 266 ARG A CA 1
ATOM 2067 C C . ARG A 1 266 ? -26.009 10.767 19.060 1.00 89.50 266 ARG A C 1
ATOM 2069 O O . ARG A 1 266 ? -27.201 10.465 19.077 1.00 89.50 266 ARG A O 1
ATOM 2076 N N . ALA A 1 267 ? -25.095 10.132 19.794 1.00 88.88 267 ALA A N 1
ATOM 2077 C CA . ALA A 1 267 ? -25.424 9.137 20.808 1.00 88.88 267 ALA A CA 1
ATOM 2078 C C . ALA A 1 267 ? -25.966 9.796 22.091 1.00 88.88 267 ALA A C 1
ATOM 2080 O O . ALA A 1 267 ? -27.005 9.363 22.588 1.00 88.88 267 ALA A O 1
ATOM 2081 N N . HIS A 1 268 ? -25.350 10.894 22.548 1.00 93.81 268 HIS A N 1
ATOM 2082 C CA . HIS A 1 268 ? -25.864 11.760 23.623 1.00 93.81 268 HIS A CA 1
ATOM 2083 C C . HIS A 1 268 ? -27.266 12.312 23.298 1.00 93.81 268 HIS A C 1
ATOM 2085 O O . HIS A 1 268 ? -28.218 12.008 24.020 1.00 93.81 268 HIS A O 1
ATOM 2091 N N . ASP A 1 269 ? -27.428 12.980 22.144 1.00 91.12 269 ASP A N 1
ATOM 2092 C CA . ASP A 1 269 ? -28.702 13.541 21.645 1.00 91.12 269 ASP A CA 1
ATOM 2093 C C . ASP A 1 269 ? -29.829 12.476 21.585 1.00 91.12 269 ASP A C 1
ATOM 2095 O O . ASP A 1 269 ? -31.025 12.800 21.603 1.00 91.12 269 ASP A O 1
ATOM 2099 N N . LYS A 1 270 ? -29.458 11.191 21.459 1.00 92.25 270 LYS A N 1
ATOM 2100 C CA . LYS A 1 270 ? -30.371 10.041 21.457 1.00 92.25 270 LYS A CA 1
ATOM 2101 C C . LYS A 1 270 ? -30.672 9.539 22.871 1.00 92.25 270 LYS A C 1
ATOM 2103 O O . LYS A 1 270 ? -31.845 9.314 23.160 1.00 92.25 270 LYS A O 1
ATOM 2108 N N . GLU A 1 271 ? -29.672 9.359 23.737 1.00 91.12 271 GLU A N 1
ATOM 2109 C CA . GLU A 1 271 ? -29.900 8.939 25.128 1.00 91.12 271 GLU A CA 1
ATOM 2110 C C . GLU A 1 271 ? -30.781 9.950 25.876 1.00 91.12 271 GLU A C 1
ATOM 2112 O O . GLU A 1 271 ? -31.752 9.536 26.508 1.00 91.12 271 GLU A O 1
ATOM 2117 N N . GLU A 1 272 ? -30.546 11.261 25.725 1.00 91.00 272 GLU A N 1
ATOM 2118 C CA . GLU A 1 272 ? -31.434 12.294 26.287 1.00 91.00 272 GLU A CA 1
ATOM 2119 C C . GLU A 1 272 ? -32.872 12.172 25.779 1.00 91.00 272 GLU A C 1
ATOM 2121 O O . GLU A 1 272 ? -33.824 12.287 26.554 1.00 91.00 272 GLU A O 1
ATOM 2126 N N . ARG A 1 273 ? -33.058 11.902 24.481 1.00 92.69 273 ARG A N 1
ATOM 2127 C CA . ARG A 1 273 ? -34.393 11.724 23.898 1.00 92.69 273 ARG A CA 1
ATOM 2128 C C . ARG A 1 273 ? -35.090 10.480 24.438 1.00 92.69 273 ARG A C 1
ATOM 2130 O O . ARG A 1 273 ? -36.269 10.557 24.772 1.00 92.69 273 ARG A O 1
ATOM 2137 N N . ASP A 1 274 ? -34.385 9.358 24.536 1.00 90.88 274 ASP A N 1
ATOM 2138 C CA . ASP A 1 274 ? -34.950 8.101 25.029 1.00 90.88 274 ASP A CA 1
ATOM 2139 C C . ASP A 1 274 ? -35.291 8.201 26.533 1.00 90.88 274 ASP A C 1
ATOM 2141 O O . ASP A 1 274 ? -36.354 7.744 26.955 1.00 90.88 274 ASP A O 1
ATOM 2145 N N . ILE A 1 275 ? -34.473 8.902 27.327 1.00 91.00 275 ILE A N 1
ATOM 2146 C CA . ILE A 1 275 ? -34.752 9.232 28.737 1.00 91.00 275 ILE A CA 1
ATOM 2147 C C . ILE A 1 275 ? -35.956 10.180 28.865 1.00 91.00 275 ILE A C 1
ATOM 2149 O O . ILE A 1 275 ? -36.850 9.939 29.679 1.00 91.00 275 ILE A O 1
ATOM 2153 N N . SER A 1 276 ? -36.019 11.227 28.037 1.00 89.44 276 SER A N 1
ATOM 2154 C CA . SER A 1 276 ? -37.128 12.189 28.005 1.00 89.44 276 SER A CA 1
ATOM 2155 C C . SER A 1 276 ? -38.456 11.526 27.619 1.00 89.44 276 SER A C 1
ATOM 2157 O O . SER A 1 276 ? -39.482 11.770 28.255 1.00 89.44 276 SER A O 1
ATOM 2159 N N . ASN A 1 277 ? -38.438 10.603 26.652 1.00 90.31 277 ASN A N 1
ATOM 2160 C CA . ASN A 1 277 ? -39.604 9.796 26.286 1.00 90.31 277 ASN A CA 1
ATOM 2161 C C . ASN A 1 277 ? -40.120 8.971 27.478 1.00 90.31 277 ASN A C 1
ATOM 2163 O O . ASN A 1 277 ? -41.316 9.007 27.759 1.00 90.31 277 ASN A O 1
ATOM 2167 N N . LEU A 1 278 ? -39.229 8.285 28.211 1.00 88.50 278 LEU A N 1
ATOM 2168 C CA . LEU A 1 278 ? -39.595 7.496 29.397 1.00 88.50 278 LEU A CA 1
ATOM 2169 C C . LEU A 1 278 ? -40.131 8.371 30.547 1.00 88.50 278 LEU A C 1
ATOM 2171 O O . LEU A 1 278 ? -41.067 7.976 31.242 1.00 88.50 278 LEU A O 1
ATOM 2175 N N . TYR A 1 279 ? -39.582 9.579 30.728 1.00 87.56 279 TYR A N 1
ATOM 2176 C CA . TYR A 1 279 ? -40.108 10.574 31.671 1.00 87.56 279 TYR A CA 1
ATOM 2177 C C . TYR A 1 279 ? -41.539 11.005 31.297 1.00 87.56 279 TYR A C 1
ATOM 2179 O O . TYR A 1 279 ? -42.411 11.095 32.164 1.00 87.56 279 TYR A O 1
ATOM 2187 N N . LEU A 1 280 ? -41.796 11.256 30.008 1.00 86.94 280 LEU A N 1
ATOM 2188 C CA . LEU A 1 280 ? -43.104 11.678 29.496 1.00 86.94 280 LEU A CA 1
ATOM 2189 C C . LEU A 1 280 ? -44.161 10.563 29.532 1.00 86.94 280 LEU A C 1
ATOM 2191 O O . LEU A 1 280 ? -45.343 10.871 29.678 1.00 86.94 280 LEU A O 1
ATOM 2195 N N . SER A 1 281 ? -43.761 9.291 29.449 1.00 84.38 281 SER A N 1
ATOM 2196 C CA . SER A 1 281 ? -44.654 8.137 29.638 1.00 84.38 281 SER A CA 1
ATOM 2197 C C . SER A 1 281 ? -44.858 7.730 31.105 1.00 84.38 281 SER A C 1
ATOM 2199 O O . SER A 1 281 ? -45.47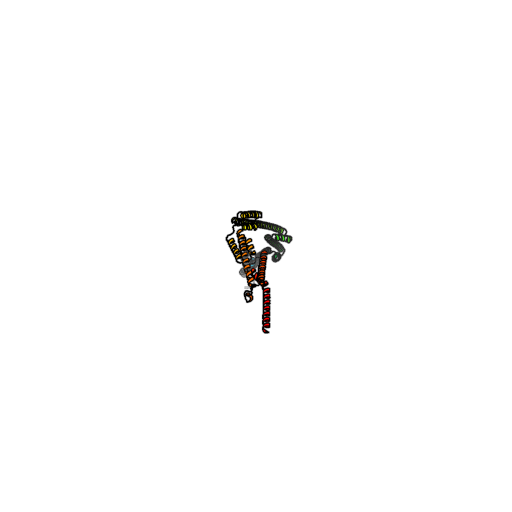9 6.703 31.359 1.00 84.38 281 SER A O 1
ATOM 2201 N N . GLU A 1 282 ? -44.362 8.526 32.061 1.00 85.31 282 GLU A N 1
ATOM 2202 C CA . GLU A 1 282 ? -44.460 8.297 33.518 1.00 85.31 282 GLU A CA 1
ATOM 2203 C C . GLU A 1 282 ? -43.754 7.010 34.004 1.00 85.31 282 GLU A C 1
ATOM 2205 O O . GLU A 1 282 ? -44.024 6.497 35.089 1.00 85.31 282 GLU A O 1
ATOM 2210 N N . ASP A 1 283 ? -42.797 6.524 33.208 1.00 83.38 283 ASP A N 1
ATOM 2211 C CA . ASP A 1 283 ? -42.082 5.247 33.346 1.00 83.38 283 ASP A CA 1
ATOM 2212 C C . ASP A 1 283 ? -40.771 5.447 34.145 1.00 83.38 283 ASP A C 1
ATOM 2214 O O . ASP A 1 283 ? -39.653 5.122 33.717 1.00 83.38 283 ASP A O 1
ATOM 2218 N N . TYR A 1 284 ? -40.903 6.128 35.288 1.00 84.00 284 TYR A N 1
ATOM 2219 C CA . TYR A 1 284 ? -39.811 6.794 36.000 1.00 84.00 284 TYR A CA 1
ATOM 2220 C C . TYR A 1 284 ? -38.686 5.862 36.469 1.00 84.00 284 TYR A C 1
ATOM 2222 O O . TYR A 1 284 ? -37.520 6.264 36.447 1.00 84.00 284 TYR A O 1
ATOM 2230 N N . THR A 1 285 ? -38.986 4.619 36.847 1.00 81.31 285 THR A N 1
ATOM 2231 C CA . THR A 1 285 ? -37.978 3.626 37.248 1.00 81.31 285 THR A CA 1
ATOM 2232 C C . THR A 1 285 ? -37.149 3.171 36.046 1.00 81.31 285 THR A C 1
ATOM 2234 O O . THR A 1 285 ? -35.934 2.979 36.166 1.00 81.31 285 THR A O 1
ATOM 2237 N N . LYS A 1 286 ? -37.754 3.052 34.856 1.00 83.81 286 LYS A N 1
ATOM 2238 C CA . LYS A 1 286 ? -37.015 2.741 33.619 1.00 83.81 286 LYS A CA 1
ATOM 2239 C C . LYS A 1 286 ? -36.115 3.910 33.218 1.00 83.81 286 LYS A C 1
ATOM 2241 O O . LYS A 1 286 ? -34.932 3.703 32.945 1.00 83.81 286 LYS A O 1
ATOM 2246 N N . ALA A 1 287 ? -36.644 5.134 33.269 1.00 86.75 287 ALA A N 1
ATOM 2247 C CA . ALA A 1 287 ? -35.886 6.352 32.993 1.00 86.75 287 ALA A CA 1
ATOM 2248 C C . ALA A 1 287 ? -34.683 6.519 33.942 1.00 86.75 287 ALA A C 1
ATOM 2250 O O . ALA A 1 287 ? -33.580 6.809 33.485 1.00 86.75 287 ALA A O 1
ATOM 2251 N N . LEU A 1 288 ? -34.851 6.273 35.249 1.00 87.25 288 LEU A N 1
ATOM 2252 C CA . LEU A 1 288 ? -33.764 6.407 36.229 1.00 87.25 288 LEU A CA 1
ATOM 2253 C C . LEU A 1 288 ? -32.620 5.418 35.953 1.00 87.25 288 LEU A C 1
ATOM 2255 O O . LEU A 1 288 ? -31.447 5.784 36.029 1.00 87.25 288 LEU A O 1
ATOM 2259 N N . ASN A 1 289 ? -32.959 4.181 35.579 1.00 85.81 289 ASN A N 1
ATOM 2260 C CA . ASN A 1 289 ? -31.977 3.173 35.186 1.00 85.81 289 ASN A CA 1
ATOM 2261 C C . ASN A 1 289 ? -31.255 3.546 33.880 1.00 85.81 289 ASN A C 1
ATOM 2263 O O . ASN A 1 289 ? -30.042 3.361 33.791 1.00 85.81 289 ASN A O 1
ATOM 2267 N N . ALA A 1 290 ? -31.958 4.114 32.893 1.00 88.25 290 ALA A N 1
ATOM 2268 C CA . ALA A 1 290 ? -31.341 4.619 31.665 1.00 88.25 290 ALA A CA 1
ATOM 2269 C C . ALA A 1 290 ? -30.350 5.765 31.952 1.00 88.25 290 ALA A C 1
ATOM 2271 O O . ALA A 1 290 ? -29.217 5.725 31.480 1.00 88.25 290 ALA A O 1
ATOM 2272 N N . VAL A 1 291 ? -30.720 6.724 32.808 1.00 90.44 291 VAL A N 1
ATOM 2273 C CA . VAL A 1 291 ? -29.842 7.827 33.247 1.00 90.44 291 VAL A CA 1
ATOM 2274 C C . VAL A 1 291 ? -28.585 7.313 33.954 1.00 90.44 291 VAL A C 1
ATOM 2276 O O . VAL A 1 291 ? -27.479 7.768 33.670 1.00 90.44 291 VAL A O 1
ATOM 2279 N N . HIS A 1 292 ? -28.726 6.353 34.871 1.00 87.31 292 HIS A N 1
ATOM 2280 C CA . HIS A 1 292 ? -27.578 5.779 35.576 1.00 87.31 292 HIS A CA 1
ATOM 2281 C C . HIS A 1 292 ? -26.633 5.032 34.616 1.00 87.31 292 HIS A C 1
ATOM 2283 O O . HIS A 1 292 ? -25.423 5.278 34.640 1.00 87.31 292 HIS A O 1
ATOM 2289 N N . ASN A 1 293 ? -27.185 4.172 33.752 1.00 88.88 293 ASN A N 1
ATOM 2290 C CA . ASN A 1 293 ? -26.427 3.264 32.882 1.00 88.88 293 ASN A CA 1
ATOM 2291 C C . ASN A 1 293 ? -25.945 3.885 31.560 1.00 88.88 293 ASN A C 1
ATOM 2293 O O . ASN A 1 293 ? -25.109 3.277 30.894 1.00 88.88 293 ASN A O 1
ATOM 2297 N N . SER A 1 294 ? -26.452 5.067 31.194 1.00 89.19 294 SER A N 1
ATOM 2298 C CA . SER A 1 294 ? -26.017 5.866 30.039 1.00 89.19 294 SER A CA 1
ATOM 2299 C C . SER A 1 294 ? -24.490 5.938 29.937 1.00 89.19 294 SER A C 1
ATOM 2301 O O . SER A 1 294 ? -23.802 6.069 30.954 1.00 89.19 294 SER A O 1
ATOM 2303 N N . GLN A 1 295 ? -23.948 5.875 28.722 1.00 89.12 295 GLN A N 1
ATOM 2304 C CA . GLN A 1 295 ? -22.502 6.034 28.508 1.00 89.12 295 GLN A CA 1
ATOM 2305 C C . GLN A 1 295 ? -22.113 7.451 28.080 1.00 89.12 295 GLN A C 1
ATOM 2307 O O . GLN A 1 295 ? -20.964 7.834 28.286 1.00 89.12 295 GLN A O 1
ATOM 2312 N N . TYR A 1 296 ? -23.058 8.234 27.552 1.00 89.50 296 TYR A N 1
ATOM 2313 C CA . TYR A 1 296 ? -22.768 9.531 26.940 1.00 89.50 296 TYR A CA 1
ATOM 2314 C C . TYR A 1 296 ? -23.148 10.736 27.817 1.00 89.50 296 TYR A C 1
ATOM 2316 O O . TYR A 1 296 ? -22.582 11.809 27.628 1.00 89.50 296 TYR A O 1
ATOM 2324 N N . LEU A 1 297 ? -24.041 10.583 28.806 1.00 88.06 297 LEU A N 1
ATOM 2325 C CA . LEU A 1 297 ? -24.368 11.665 29.745 1.00 88.06 297 LEU A CA 1
ATOM 2326 C C . LEU A 1 297 ? -23.243 11.927 30.751 1.00 88.06 297 LEU A C 1
ATOM 2328 O O . LEU A 1 297 ? -22.757 11.020 31.437 1.00 88.06 297 LEU A O 1
ATOM 2332 N N . THR A 1 298 ? -22.915 13.205 30.924 1.00 88.62 298 THR A N 1
ATOM 2333 C CA . THR A 1 298 ? -21.985 13.699 31.944 1.00 88.62 298 THR A CA 1
ATOM 2334 C C . THR A 1 298 ? -22.547 13.544 33.363 1.00 88.62 298 THR A C 1
ATOM 2336 O O . THR A 1 298 ? -23.747 13.361 33.581 1.00 88.62 298 THR A O 1
ATOM 2339 N N . GLY A 1 299 ? -21.679 13.650 34.376 1.00 86.50 299 GLY A N 1
ATOM 2340 C CA . GLY A 1 299 ? -22.078 13.511 35.782 1.00 86.50 299 GLY A CA 1
ATOM 2341 C C . GLY A 1 299 ? -23.154 14.510 36.235 1.00 86.50 299 GLY A C 1
ATOM 2342 O O . GLY A 1 299 ? -24.048 14.135 36.996 1.00 86.50 299 GLY A O 1
ATOM 2343 N N . ASP A 1 300 ? -23.111 15.750 35.739 1.00 90.25 300 ASP A N 1
ATOM 2344 C CA . ASP A 1 300 ? -24.086 16.788 36.092 1.00 90.25 300 ASP A CA 1
ATOM 2345 C C . ASP A 1 300 ? -25.424 16.618 35.355 1.00 90.25 300 ASP A C 1
ATOM 2347 O O . ASP A 1 300 ? -26.481 16.827 35.957 1.00 90.25 300 ASP A O 1
ATOM 2351 N N . GLU A 1 301 ? -25.418 16.149 34.104 1.00 89.62 301 GLU A N 1
ATOM 2352 C CA . GLU A 1 301 ? -26.643 15.772 33.382 1.00 89.62 301 GLU A CA 1
ATOM 2353 C C . GLU A 1 301 ? -27.321 14.576 34.058 1.00 89.62 301 GLU A C 1
ATOM 2355 O O . GLU A 1 301 ? -28.513 14.634 34.367 1.00 89.62 301 GLU A O 1
ATOM 2360 N N . LYS A 1 302 ? -26.556 13.525 34.397 1.00 91.69 302 LYS A N 1
ATOM 2361 C CA . LYS A 1 302 ? -27.075 12.357 35.129 1.00 91.69 302 LYS A CA 1
ATOM 2362 C C . LYS A 1 302 ? -27.688 12.732 36.473 1.00 91.69 302 LYS A C 1
ATOM 2364 O O . LYS A 1 302 ? -28.737 12.208 36.848 1.00 91.69 302 LYS A O 1
ATOM 2369 N N . LYS A 1 303 ? -27.060 13.658 37.199 1.00 89.50 303 LYS A N 1
ATOM 2370 C CA . LYS A 1 303 ? -27.594 14.203 38.451 1.00 89.50 303 LYS A CA 1
ATOM 2371 C C . LYS A 1 303 ? -28.895 14.978 38.218 1.00 89.50 303 LYS A C 1
ATOM 2373 O O . LYS A 1 303 ? -29.880 14.721 38.905 1.00 89.50 303 LYS A O 1
ATOM 2378 N N . THR A 1 304 ? -28.920 15.867 37.226 1.00 91.81 304 THR A N 1
ATOM 2379 C CA . THR A 1 304 ? -30.075 16.720 36.894 1.00 91.81 304 THR A CA 1
ATOM 2380 C C . THR A 1 304 ? -31.295 15.895 36.477 1.00 91.81 304 THR A C 1
ATOM 2382 O O . THR A 1 304 ? -32.392 16.086 37.015 1.00 91.81 304 THR A O 1
ATOM 2385 N N . TRP A 1 305 ? -31.104 14.917 35.589 1.00 92.56 305 TRP A N 1
ATOM 2386 C CA . TRP A 1 305 ? -32.138 13.953 35.214 1.00 92.56 305 TRP A CA 1
ATOM 2387 C C . TRP A 1 305 ? -32.563 13.082 36.401 1.00 92.56 305 TRP A C 1
ATOM 2389 O O . TRP A 1 305 ? -33.757 12.934 36.667 1.00 92.56 305 TRP A O 1
ATOM 2399 N N . GLY A 1 306 ? -31.600 12.545 37.155 1.00 88.50 306 GLY A N 1
ATOM 2400 C CA . GLY A 1 306 ? -31.861 11.666 38.292 1.00 88.50 306 GLY A CA 1
ATOM 2401 C C . GLY A 1 306 ? -32.668 12.334 39.408 1.00 88.50 306 GLY A C 1
ATOM 2402 O O . GLY A 1 306 ? -33.568 11.711 39.968 1.00 88.50 306 GLY A O 1
ATOM 2403 N N . ASP A 1 307 ? -32.392 13.596 39.728 1.00 89.44 307 ASP A N 1
ATOM 2404 C CA . ASP A 1 307 ? -33.130 14.333 40.759 1.00 89.44 307 ASP A CA 1
ATOM 2405 C C . ASP A 1 307 ? -34.519 14.779 40.266 1.00 89.44 307 ASP A C 1
ATOM 2407 O O . ASP A 1 307 ? -35.487 14.709 41.029 1.00 89.44 307 ASP A O 1
ATOM 2411 N N . SER A 1 308 ? -34.656 15.112 38.977 1.00 87.00 308 SER A N 1
ATOM 2412 C CA . SER A 1 308 ? -35.957 15.380 38.341 1.00 87.00 308 SER A CA 1
ATOM 2413 C C . SER A 1 308 ? -36.869 14.146 38.365 1.00 87.00 308 SER A C 1
ATOM 2415 O O . SER A 1 308 ? -38.036 14.242 38.743 1.00 87.00 308 SER A O 1
ATOM 2417 N N . LEU A 1 309 ? -36.327 12.965 38.056 1.00 88.44 309 LEU A N 1
ATOM 2418 C CA . LEU A 1 309 ? -37.046 11.687 38.096 1.00 88.44 309 LEU A CA 1
ATOM 2419 C C . LEU A 1 309 ? -37.452 11.274 39.516 1.00 88.44 309 LEU A C 1
ATOM 2421 O O . LEU A 1 309 ? -38.609 10.924 39.750 1.00 88.44 309 LEU A O 1
ATOM 2425 N N . LYS A 1 310 ? -36.540 11.386 40.494 1.00 84.75 310 LYS A N 1
ATOM 2426 C CA . LYS A 1 310 ? -36.839 11.133 41.920 1.00 84.75 310 LYS A CA 1
ATOM 2427 C C . LYS A 1 310 ? -37.894 12.086 42.488 1.00 84.75 310 LYS A C 1
ATOM 2429 O O . LYS A 1 310 ? -38.511 11.756 43.501 1.00 84.75 310 LYS A O 1
ATOM 2434 N N . LYS A 1 311 ? -38.062 13.274 41.898 1.00 86.75 311 LYS A N 1
ATOM 2435 C CA . LYS A 1 311 ? -39.142 14.206 42.234 1.00 86.75 311 LYS A CA 1
ATOM 2436 C C . LYS A 1 311 ? -40.454 13.771 41.575 1.00 86.75 311 LYS A C 1
ATOM 2438 O O . LYS A 1 311 ? -41.436 13.578 42.287 1.00 86.75 311 LYS A O 1
ATOM 2443 N N . ALA A 1 312 ? -40.449 13.542 40.260 1.00 82.31 312 ALA A N 1
ATOM 2444 C CA . ALA A 1 312 ? -41.633 13.128 39.507 1.00 82.31 312 ALA A CA 1
ATOM 2445 C C . ALA A 1 312 ? -42.282 11.861 40.095 1.00 82.31 312 ALA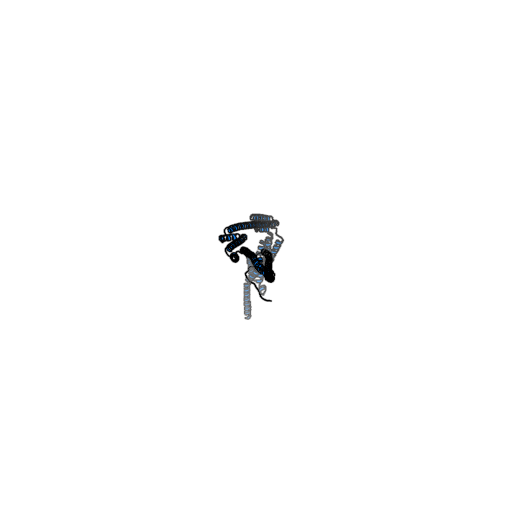 A C 1
ATOM 2447 O O . ALA A 1 312 ? -43.470 11.883 40.400 1.00 82.31 312 ALA A O 1
ATOM 2448 N N . ALA A 1 313 ? -41.490 10.827 40.402 1.00 80.06 313 ALA A N 1
ATOM 2449 C CA . ALA A 1 313 ? -41.962 9.571 40.999 1.00 80.06 313 ALA A CA 1
ATOM 2450 C C . ALA A 1 313 ? -42.547 9.697 42.427 1.00 80.06 313 ALA A C 1
ATOM 2452 O O . ALA A 1 313 ? -43.166 8.758 42.926 1.00 80.06 313 ALA A O 1
ATOM 2453 N N . LYS A 1 314 ? -42.344 10.835 43.112 1.00 79.88 314 LYS A N 1
ATOM 2454 C CA . LYS A 1 314 ? -42.975 11.146 44.412 1.00 79.88 314 LYS A CA 1
ATOM 2455 C C . LYS A 1 314 ? -44.264 11.946 44.258 1.00 79.88 314 LYS A C 1
ATOM 2457 O O . LYS A 1 314 ? -45.166 11.800 45.075 1.00 79.88 314 LYS A O 1
ATOM 2462 N N . GLU A 1 315 ? -44.328 12.812 43.250 1.00 79.12 315 GLU A N 1
ATOM 2463 C CA . GLU A 1 315 ? -45.497 13.650 42.950 1.00 79.12 315 GLU A CA 1
ATOM 2464 C C . GLU A 1 315 ? -46.556 12.876 42.145 1.00 79.12 315 GLU A C 1
ATOM 2466 O O . GLU A 1 315 ? -47.750 13.146 42.265 1.00 79.12 315 GLU A O 1
ATOM 2471 N N . LYS A 1 316 ? -46.120 11.870 41.377 1.00 73.50 316 LYS A N 1
ATOM 2472 C CA . LYS A 1 316 ? -46.939 10.888 40.666 1.00 73.50 316 LYS A CA 1
ATOM 2473 C C . LYS A 1 316 ? -46.364 9.482 40.903 1.00 73.50 316 LYS A C 1
ATOM 2475 O O . LYS A 1 316 ? -45.279 9.201 40.394 1.00 73.50 316 LYS A O 1
ATOM 2480 N N . PRO A 1 317 ? -47.040 8.594 41.654 1.00 64.50 317 PRO A N 1
ATOM 2481 C CA . PRO A 1 317 ? -46.603 7.205 41.764 1.00 64.50 317 PRO A CA 1
ATOM 2482 C C . PRO A 1 317 ? -46.678 6.513 40.395 1.00 64.50 317 PRO A C 1
ATOM 2484 O O . PRO A 1 317 ? -47.621 6.728 39.634 1.00 64.50 317 PRO A O 1
ATOM 2487 N N . GLU A 1 318 ? -45.669 5.695 40.094 1.00 65.38 318 GLU A N 1
ATOM 2488 C CA . GLU A 1 318 ? -45.483 5.036 38.796 1.00 65.38 318 GLU A CA 1
ATOM 2489 C C . GLU A 1 318 ? -46.688 4.155 38.424 1.00 65.38 318 GLU A C 1
ATOM 2491 O O . GLU A 1 318 ? -47.190 3.362 39.227 1.00 65.38 318 GLU A O 1
ATOM 2496 N N . LYS A 1 319 ? -47.182 4.319 37.193 1.00 61.72 319 LYS A N 1
ATOM 2497 C CA . LYS A 1 319 ? -48.434 3.707 36.743 1.00 61.72 319 LYS A CA 1
ATOM 2498 C C . LYS A 1 319 ? -48.201 2.266 36.287 1.00 61.72 319 LYS A C 1
ATOM 2500 O O . LYS A 1 319 ? -48.024 2.008 35.098 1.00 61.72 319 LYS A O 1
ATOM 2505 N N . LEU A 1 320 ? -48.214 1.343 37.250 1.00 62.31 320 LEU A N 1
ATOM 2506 C CA . LEU A 1 320 ? -48.075 -0.100 37.024 1.00 62.31 320 LEU A CA 1
ATOM 2507 C C . LEU A 1 320 ? -48.964 -0.597 35.871 1.00 62.31 320 LEU A C 1
ATOM 2509 O O . LEU A 1 320 ? -50.151 -0.272 35.796 1.00 62.31 320 LEU A O 1
ATOM 2513 N N . ASP A 1 321 ? -48.385 -1.416 34.991 1.00 64.12 321 ASP A N 1
ATOM 2514 C CA . ASP A 1 321 ? -49.118 -2.068 33.906 1.00 64.12 321 ASP A CA 1
ATOM 2515 C C . ASP A 1 321 ? -50.081 -3.118 34.501 1.00 64.12 321 ASP A C 1
ATOM 2517 O O . ASP A 1 321 ? -49.621 -4.094 35.110 1.00 64.12 321 ASP A O 1
ATOM 2521 N N . PRO A 1 322 ? -51.409 -2.965 34.325 1.00 66.38 322 PRO A N 1
ATOM 2522 C CA . PRO A 1 322 ? -52.389 -3.866 34.920 1.00 66.38 322 PRO A CA 1
ATOM 2523 C C . PRO A 1 322 ? -52.311 -5.294 34.360 1.00 66.38 322 PRO A C 1
ATOM 2525 O O . PRO A 1 322 ? -52.751 -6.227 35.029 1.00 66.38 322 PRO A O 1
ATOM 2528 N N . ILE A 1 323 ? -51.744 -5.500 33.165 1.00 69.69 323 ILE A N 1
ATOM 2529 C CA . ILE A 1 323 ? -51.533 -6.832 32.581 1.00 69.69 323 ILE A CA 1
ATOM 2530 C C . ILE A 1 323 ? -50.388 -7.542 33.314 1.00 69.69 323 ILE A C 1
ATOM 2532 O O . ILE A 1 323 ? -50.509 -8.720 33.659 1.00 69.69 323 ILE A O 1
ATOM 2536 N N . ILE A 1 324 ? -49.298 -6.823 33.603 1.00 71.75 324 ILE A N 1
ATOM 2537 C CA . ILE A 1 324 ? -48.136 -7.362 34.327 1.00 71.75 324 ILE A CA 1
ATOM 2538 C C . ILE A 1 324 ? -48.504 -7.633 35.794 1.00 71.75 324 ILE A C 1
ATOM 2540 O O . ILE A 1 324 ? -48.259 -8.735 36.289 1.00 71.75 324 ILE A O 1
ATOM 2544 N N . GLN A 1 325 ? -49.176 -6.685 36.459 1.00 75.38 325 GLN A N 1
ATOM 2545 C CA . GLN A 1 325 ? -49.689 -6.855 37.825 1.00 75.38 325 GLN A CA 1
ATOM 2546 C C . GLN A 1 325 ? -50.632 -8.069 37.921 1.00 75.38 325 GLN A C 1
ATOM 2548 O O . GLN A 1 325 ? -50.477 -8.906 38.812 1.00 75.38 325 GLN A O 1
ATOM 2553 N N . ALA A 1 326 ? -51.567 -8.233 36.974 1.00 74.06 326 ALA A N 1
ATOM 2554 C CA . ALA A 1 326 ? -52.475 -9.381 36.947 1.00 74.06 326 ALA A CA 1
ATOM 2555 C C . ALA A 1 326 ? -51.747 -10.723 36.742 1.00 74.06 326 ALA A C 1
ATOM 2557 O O . ALA A 1 326 ? -52.091 -11.712 37.396 1.00 74.06 326 ALA A O 1
ATOM 2558 N N . ALA A 1 327 ? -50.729 -10.775 35.876 1.00 80.00 327 ALA A N 1
ATOM 2559 C CA . ALA A 1 327 ? -49.937 -11.985 35.654 1.00 80.00 327 ALA A CA 1
ATOM 2560 C C . ALA A 1 327 ? -49.169 -12.413 36.920 1.00 80.00 327 ALA A C 1
ATOM 2562 O O . ALA A 1 327 ? -49.179 -13.592 37.290 1.00 80.00 327 ALA A O 1
ATOM 2563 N N . GLU A 1 328 ? -48.561 -11.460 37.628 1.00 83.75 328 GLU A N 1
ATOM 2564 C CA . GLU A 1 328 ? -47.825 -11.726 38.867 1.00 83.75 328 GLU A CA 1
ATOM 2565 C C . GLU A 1 328 ? -48.763 -12.123 40.023 1.00 83.75 328 GLU A C 1
ATOM 2567 O O . GLU A 1 328 ? -48.489 -13.082 40.750 1.00 83.75 328 GLU A O 1
ATOM 2572 N N . ILE A 1 329 ? -49.943 -11.499 40.114 1.00 84.56 329 ILE A N 1
ATOM 2573 C CA . ILE A 1 329 ? -51.034 -11.916 41.009 1.00 84.56 329 ILE A CA 1
ATOM 2574 C C . ILE A 1 329 ? -51.452 -13.373 40.752 1.00 84.56 329 ILE A C 1
ATOM 2576 O O . ILE A 1 329 ? -51.615 -14.146 41.703 1.00 84.56 329 ILE A O 1
ATOM 2580 N N . VAL A 1 330 ? -51.607 -13.793 39.491 1.00 84.31 330 VAL A N 1
ATOM 2581 C CA . VAL A 1 330 ? -51.926 -15.193 39.147 1.00 84.31 330 VAL A CA 1
ATOM 2582 C C . VAL A 1 330 ? -50.798 -16.135 39.578 1.00 84.31 330 VAL A C 1
ATOM 2584 O O . VAL A 1 330 ? -51.072 -17.201 40.137 1.00 84.31 330 VAL A O 1
ATOM 2587 N N . GLN A 1 331 ? -49.535 -15.738 39.395 1.00 86.75 331 GLN A N 1
ATOM 2588 C CA . GLN A 1 331 ? -48.378 -16.522 39.828 1.00 86.75 331 GLN A CA 1
ATOM 2589 C C . GLN A 1 331 ? -48.330 -16.691 41.357 1.00 86.75 331 GLN A C 1
ATOM 2591 O O . GLN A 1 331 ? -48.153 -17.813 41.833 1.00 86.75 331 GLN A O 1
ATOM 2596 N N . ILE A 1 332 ? -48.562 -15.632 42.136 1.00 85.81 332 ILE A N 1
ATOM 2597 C CA . ILE A 1 332 ? -48.605 -15.692 43.609 1.00 85.81 332 ILE A CA 1
ATOM 2598 C C . ILE A 1 332 ? -49.745 -16.594 44.093 1.00 85.81 332 ILE A C 1
ATOM 2600 O O . ILE A 1 332 ? -49.521 -17.488 44.913 1.00 85.81 332 ILE A O 1
ATOM 2604 N N . ASN A 1 333 ? -50.955 -16.420 43.552 1.00 84.88 333 ASN A N 1
ATOM 2605 C CA . ASN A 1 333 ? -52.097 -17.268 43.903 1.00 84.88 333 ASN A CA 1
ATOM 2606 C C . ASN A 1 333 ? -51.821 -18.746 43.591 1.00 84.88 333 ASN A C 1
ATOM 2608 O O . ASN A 1 333 ? -52.110 -19.605 44.422 1.00 84.88 333 ASN A O 1
ATOM 2612 N N . ARG A 1 334 ? -51.184 -19.043 42.450 1.00 86.44 334 ARG A N 1
ATOM 2613 C CA . ARG A 1 334 ? -50.740 -20.398 42.101 1.00 86.44 334 ARG A CA 1
ATOM 2614 C C . ARG A 1 334 ? -49.753 -20.961 43.129 1.00 86.44 334 ARG A C 1
ATOM 2616 O O . ARG A 1 334 ? -49.964 -22.080 43.586 1.00 86.44 334 ARG A O 1
ATOM 2623 N N . LYS A 1 335 ? -48.720 -20.208 43.528 1.00 86.06 335 LYS A N 1
ATOM 2624 C CA . LYS A 1 335 ? -47.724 -20.666 44.518 1.00 86.06 335 LYS A CA 1
ATOM 2625 C C . LYS A 1 335 ? -48.354 -21.013 45.871 1.00 86.06 335 LYS A C 1
ATOM 2627 O O . LYS A 1 335 ? -48.093 -22.091 46.403 1.00 86.06 335 LYS A O 1
ATOM 2632 N N . ILE A 1 336 ? -49.244 -20.151 46.373 1.00 84.44 336 ILE A N 1
ATOM 2633 C CA . ILE A 1 336 ? -50.010 -20.393 47.609 1.00 84.44 336 ILE A CA 1
ATOM 2634 C C . ILE A 1 336 ? -50.884 -21.653 47.466 1.00 84.44 336 ILE A C 1
ATOM 2636 O O . ILE A 1 336 ? -50.897 -22.502 48.353 1.00 84.44 336 ILE A O 1
ATOM 2640 N N . SER A 1 337 ? -51.594 -21.812 46.343 1.00 81.25 337 SER A N 1
ATOM 2641 C CA . SER A 1 337 ? -52.476 -22.965 46.106 1.00 81.25 337 SER A CA 1
ATOM 2642 C C . SER A 1 337 ? -51.743 -24.291 45.879 1.00 81.25 337 SER A C 1
ATOM 2644 O O . SER A 1 337 ? -52.321 -25.341 46.150 1.00 81.25 337 SER A O 1
ATOM 2646 N N . GLN A 1 338 ? -50.498 -24.270 45.393 1.00 82.31 338 GLN A N 1
ATOM 2647 C CA . GLN A 1 338 ? -49.684 -25.476 45.193 1.00 82.31 338 GLN A CA 1
ATOM 2648 C C . GLN A 1 338 ? -48.943 -25.941 46.459 1.00 82.31 338 GLN A C 1
ATOM 2650 O O . GLN A 1 338 ? -48.346 -27.015 46.430 1.00 82.31 338 GLN A O 1
ATOM 2655 N N . GLY A 1 339 ? -48.987 -25.177 47.558 1.00 73.12 339 GLY A N 1
ATOM 2656 C CA . GLY A 1 339 ? -48.297 -25.535 48.802 1.00 73.12 339 GLY A CA 1
ATOM 2657 C C . GLY A 1 339 ? -46.771 -25.444 48.702 1.00 73.12 339 GLY A C 1
ATOM 2658 O O . GLY A 1 339 ? -46.072 -26.263 49.296 1.00 73.12 339 GLY A O 1
ATOM 2659 N N . GLU A 1 340 ? -46.255 -24.479 47.931 1.00 81.88 340 GLU A N 1
ATOM 2660 C CA . GLU A 1 340 ? -44.826 -24.144 47.958 1.00 81.88 340 GLU A CA 1
ATOM 2661 C C . GLU A 1 340 ? -44.382 -23.654 49.352 1.00 81.88 340 GLU A C 1
ATOM 2663 O O . GLU A 1 340 ? -45.201 -23.215 50.159 1.00 81.88 340 GLU A O 1
ATOM 2668 N N . ASP A 1 341 ? -43.071 -23.708 49.619 1.00 80.06 341 ASP A N 1
ATOM 2669 C CA . ASP A 1 341 ? -42.459 -23.248 50.874 1.00 80.06 341 ASP A CA 1
ATOM 2670 C C . ASP A 1 341 ? -42.909 -21.808 51.223 1.00 80.06 341 ASP A C 1
ATOM 2672 O O . ASP A 1 341 ? -42.592 -20.875 50.472 1.00 80.06 341 ASP A O 1
ATOM 2676 N N . PRO A 1 342 ? -43.611 -21.593 52.357 1.00 80.94 342 PRO A N 1
ATOM 2677 C CA . PRO A 1 342 ? -44.103 -20.277 52.754 1.00 80.94 342 PRO A CA 1
ATOM 2678 C C . PRO A 1 342 ? -43.016 -19.200 52.826 1.00 80.94 342 PRO A C 1
ATOM 2680 O O . PRO A 1 342 ? -43.302 -18.042 52.533 1.00 80.94 342 PRO A O 1
ATOM 2683 N N . ILE A 1 343 ? -41.770 -19.555 53.157 1.00 82.19 343 ILE A N 1
ATOM 2684 C CA . ILE A 1 343 ? -40.646 -18.611 53.209 1.00 82.19 343 ILE A CA 1
ATOM 2685 C C . ILE A 1 343 ? -40.336 -18.097 51.795 1.00 82.19 343 ILE A C 1
ATOM 2687 O O . ILE A 1 343 ? -40.199 -16.891 51.578 1.00 82.19 343 ILE A O 1
ATOM 2691 N N . LEU A 1 344 ? -40.285 -19.000 50.808 1.00 84.75 344 LEU A N 1
ATOM 2692 C CA . LEU A 1 344 ? -40.037 -18.648 49.407 1.00 84.75 344 LEU A CA 1
ATOM 2693 C C . LEU A 1 344 ? -41.193 -17.832 48.817 1.00 84.75 344 LEU A C 1
ATOM 2695 O O . LEU A 1 344 ? -40.950 -16.843 48.124 1.00 84.75 344 LEU A O 1
ATOM 2699 N N . VAL A 1 345 ? -42.444 -18.190 49.132 1.00 85.69 345 VAL A N 1
ATOM 2700 C CA . VAL A 1 345 ? -43.625 -17.438 48.675 1.00 85.69 345 VAL A CA 1
ATOM 2701 C C . VAL A 1 345 ? -43.667 -16.037 49.297 1.00 85.69 345 VAL A C 1
ATOM 2703 O O . VAL A 1 345 ? -43.892 -15.064 48.576 1.00 85.69 345 VAL A O 1
ATOM 2706 N N . ARG A 1 346 ? -43.378 -15.897 50.599 1.00 84.69 346 ARG A N 1
ATOM 2707 C CA . ARG A 1 346 ? -43.305 -14.597 51.293 1.00 84.69 346 ARG A CA 1
ATOM 2708 C C . ARG A 1 346 ? -42.213 -13.704 50.705 1.00 84.69 346 ARG A C 1
ATOM 2710 O O . ARG A 1 346 ? -42.481 -12.548 50.387 1.00 84.69 346 ARG A O 1
ATOM 2717 N N . ASN A 1 347 ? -41.013 -14.248 50.497 1.00 85.19 347 ASN A N 1
ATOM 2718 C CA . ASN A 1 347 ? -39.899 -13.513 49.893 1.00 85.19 347 ASN A CA 1
ATOM 2719 C C . ASN A 1 347 ? -40.238 -13.038 48.470 1.00 85.19 347 ASN A C 1
ATOM 2721 O O . ASN A 1 347 ? -39.945 -11.894 48.118 1.00 85.19 347 ASN A O 1
ATOM 2725 N N . TYR A 1 348 ? -40.915 -13.875 47.677 1.00 87.25 348 TYR A N 1
ATOM 2726 C CA . TYR A 1 348 ? -41.370 -13.520 46.333 1.00 87.25 348 TYR A CA 1
ATOM 2727 C C . TYR A 1 348 ? -42.394 -12.367 46.347 1.00 87.25 348 TYR A C 1
ATOM 2729 O O . TYR A 1 348 ? -42.219 -11.395 45.616 1.00 87.25 348 TYR A O 1
ATOM 2737 N N . ILE A 1 349 ? -43.390 -12.398 47.244 1.00 87.06 349 ILE A N 1
ATOM 2738 C CA . ILE A 1 349 ? -44.356 -11.293 47.415 1.00 87.06 349 ILE A CA 1
ATOM 2739 C C . ILE A 1 349 ? -43.647 -9.984 47.813 1.00 87.06 349 ILE A C 1
ATOM 2741 O O . ILE A 1 349 ? -43.922 -8.929 47.243 1.00 87.06 349 ILE A O 1
ATOM 2745 N N . VAL A 1 350 ? -42.714 -10.032 48.771 1.00 85.06 350 VAL A N 1
ATOM 2746 C CA . VAL A 1 350 ? -42.006 -8.834 49.265 1.00 85.06 350 VAL A CA 1
ATOM 2747 C C . VAL A 1 350 ? -41.137 -8.196 48.175 1.00 85.06 350 VAL A C 1
ATOM 2749 O O . VAL A 1 350 ? -41.173 -6.975 47.999 1.00 85.06 350 VAL A O 1
ATOM 2752 N N . THR A 1 351 ? -40.387 -9.011 47.427 1.00 81.50 351 THR A N 1
ATOM 2753 C CA . THR A 1 351 ? -39.436 -8.556 46.389 1.00 81.50 351 THR A CA 1
ATOM 2754 C C . THR A 1 351 ? -40.068 -8.228 45.035 1.00 81.50 351 THR A C 1
ATOM 2756 O O . THR A 1 351 ? -39.422 -7.569 44.224 1.00 81.50 351 THR A O 1
ATOM 2759 N N . SER A 1 352 ? -41.324 -8.622 44.806 1.00 79.88 352 SER A N 1
ATOM 2760 C CA . SER A 1 352 ? -42.095 -8.290 43.602 1.00 79.88 352 SER A CA 1
ATOM 2761 C C . SER A 1 352 ? -42.056 -6.786 43.265 1.00 79.88 352 SER A C 1
ATOM 2763 O O . SER A 1 352 ? -42.392 -5.971 44.130 1.00 79.88 352 SER A O 1
ATOM 2765 N N . PRO A 1 353 ? -41.685 -6.372 42.040 1.00 74.94 353 PRO A N 1
ATOM 2766 C CA . PRO A 1 353 ? -41.698 -4.962 41.655 1.00 74.94 353 PRO A CA 1
ATOM 2767 C C . PRO A 1 353 ? -43.073 -4.482 41.160 1.00 74.94 353 PRO A C 1
ATOM 2769 O O . PRO A 1 353 ? -43.344 -3.289 41.246 1.00 74.94 353 PRO A O 1
ATOM 2772 N N . ASN A 1 354 ? -43.948 -5.377 40.677 1.00 80.25 354 ASN A N 1
ATOM 2773 C CA . ASN A 1 354 ? -45.214 -5.001 40.025 1.00 80.25 354 ASN A CA 1
ATOM 2774 C C . ASN A 1 354 ? -46.451 -5.121 40.937 1.00 80.25 354 ASN A C 1
ATOM 2776 O O . ASN A 1 354 ? -47.577 -5.028 40.453 1.00 80.25 354 ASN A O 1
ATOM 2780 N N . LEU A 1 355 ? -46.262 -5.332 42.243 1.00 78.94 355 LEU A N 1
ATOM 2781 C CA . LEU A 1 355 ? -47.326 -5.253 43.249 1.00 78.94 355 LEU A CA 1
ATOM 2782 C C . LEU A 1 355 ? -47.297 -3.918 43.995 1.00 78.94 355 LEU A C 1
ATOM 2784 O O . LEU A 1 355 ? -46.233 -3.460 44.424 1.00 78.94 355 LEU A O 1
ATOM 2788 N N . THR A 1 356 ? -48.479 -3.359 44.267 1.00 80.00 356 THR A N 1
ATOM 2789 C CA . THR A 1 356 ? -48.610 -2.237 45.205 1.00 80.00 356 THR A CA 1
ATOM 2790 C C . THR A 1 356 ? -48.265 -2.675 46.634 1.00 80.00 356 THR A C 1
ATOM 2792 O O . THR A 1 356 ? -48.231 -3.866 46.957 1.00 80.00 356 THR A O 1
ATOM 2795 N N . LYS A 1 357 ? -48.022 -1.711 47.530 1.00 77.75 357 LYS A N 1
ATOM 2796 C CA . LYS A 1 357 ? -47.798 -2.002 48.956 1.00 77.75 357 LYS A CA 1
ATOM 2797 C C . LYS A 1 357 ? -48.976 -2.786 49.559 1.00 77.75 357 LYS A C 1
ATOM 2799 O O . LYS A 1 357 ? -48.760 -3.753 50.287 1.00 77.75 357 LYS A O 1
ATOM 2804 N N . ASP A 1 358 ? -50.191 -2.385 49.207 1.00 78.62 358 ASP A N 1
ATOM 2805 C CA . ASP A 1 358 ? -51.430 -2.916 49.770 1.00 78.62 358 ASP A CA 1
ATOM 2806 C C . ASP A 1 358 ? -51.704 -4.342 49.251 1.00 78.62 358 ASP A C 1
ATOM 2808 O O . ASP A 1 358 ? -52.076 -5.216 50.036 1.00 78.62 358 ASP A O 1
ATOM 2812 N N . ASP A 1 359 ? -51.401 -4.623 47.971 1.00 82.94 359 ASP A N 1
ATOM 2813 C CA . ASP A 1 359 ? -51.410 -5.990 47.422 1.00 82.94 359 ASP A CA 1
ATOM 2814 C C . ASP A 1 359 ? -50.469 -6.910 48.219 1.00 82.94 359 ASP A C 1
ATOM 2816 O O . ASP A 1 359 ? -50.844 -8.021 48.601 1.00 82.94 359 ASP A O 1
ATOM 2820 N N . LYS A 1 360 ? -49.231 -6.463 48.483 1.00 85.06 360 LYS A N 1
ATOM 2821 C CA . LYS A 1 360 ? -48.230 -7.271 49.201 1.00 85.06 360 LYS A CA 1
ATOM 2822 C C . LYS A 1 360 ? -48.707 -7.639 50.600 1.00 85.06 360 LYS A C 1
ATOM 2824 O O . LYS A 1 360 ? -48.595 -8.798 50.996 1.00 85.06 360 LYS A O 1
ATOM 2829 N N . GLU A 1 361 ? -49.272 -6.676 51.323 1.00 85.12 361 GLU A N 1
ATOM 2830 C CA . GLU A 1 361 ? -49.834 -6.895 52.657 1.00 85.12 361 GLU A CA 1
ATOM 2831 C C . GLU A 1 361 ? -51.025 -7.873 52.601 1.00 85.12 361 GLU A C 1
ATOM 2833 O O . GLU A 1 361 ? -51.083 -8.829 53.379 1.00 85.12 361 GLU A O 1
ATOM 2838 N N . GLN A 1 362 ? -51.916 -7.737 51.609 1.00 86.12 362 GLN A N 1
ATOM 2839 C CA . GLN A 1 362 ? -53.025 -8.671 51.385 1.00 86.12 362 GLN A CA 1
ATOM 2840 C C . GLN A 1 362 ? -52.546 -10.110 51.112 1.00 86.12 362 GLN A C 1
ATOM 2842 O O . GLN A 1 362 ? -53.087 -11.059 51.690 1.00 86.12 362 GLN A O 1
ATOM 2847 N N . TYR A 1 363 ? -51.534 -10.301 50.257 1.00 87.50 363 TYR A N 1
ATOM 2848 C CA . TYR A 1 363 ? -51.034 -11.636 49.909 1.00 87.50 363 TYR A CA 1
ATOM 2849 C C . TYR A 1 363 ? -50.212 -12.295 51.024 1.00 87.50 363 TYR A C 1
ATOM 2851 O O . TYR A 1 363 ? -50.295 -13.516 51.177 1.00 87.50 363 TYR A O 1
ATOM 2859 N N . ILE A 1 364 ? -49.500 -11.520 51.849 1.00 88.38 364 ILE A N 1
ATOM 2860 C CA . ILE A 1 364 ? -48.846 -12.028 53.067 1.00 88.38 364 ILE A CA 1
ATOM 2861 C C . ILE A 1 364 ? -49.906 -12.513 54.068 1.00 88.38 364 ILE A C 1
ATOM 2863 O O . ILE A 1 364 ? -49.869 -13.675 54.473 1.00 88.38 364 ILE A O 1
ATOM 2867 N N . ASN A 1 365 ? -50.918 -11.693 54.368 1.00 86.31 365 ASN A N 1
ATOM 2868 C CA . ASN A 1 365 ? -52.019 -12.072 55.263 1.00 86.31 365 ASN A CA 1
ATOM 2869 C C . ASN A 1 365 ? -52.768 -13.329 54.769 1.00 86.31 365 ASN A C 1
ATOM 2871 O O . ASN A 1 365 ? -53.137 -14.204 55.560 1.00 86.31 365 ASN A O 1
ATOM 2875 N N . LYS A 1 366 ? -52.954 -13.470 53.448 1.00 86.81 366 LYS A N 1
ATOM 2876 C CA . LYS A 1 366 ? -53.556 -14.660 52.820 1.00 86.81 366 LYS A CA 1
ATOM 2877 C C . LYS A 1 366 ? -52.701 -15.922 53.000 1.00 86.81 366 LYS A C 1
ATOM 2879 O O . LYS A 1 366 ? -53.250 -16.987 53.290 1.00 86.81 366 LYS A O 1
ATOM 2884 N N . LEU A 1 367 ? -51.382 -15.810 52.840 1.00 87.19 367 LEU A N 1
ATOM 2885 C CA . LEU A 1 367 ? -50.430 -16.905 53.049 1.00 87.19 367 LEU A CA 1
ATOM 2886 C C . LEU A 1 367 ? -50.411 -17.354 54.519 1.00 87.19 367 LEU A C 1
ATOM 2888 O O . LEU A 1 367 ? -50.545 -18.545 54.792 1.00 87.19 367 LEU A O 1
ATOM 2892 N N . GLU A 1 368 ? -50.320 -16.412 55.459 1.00 85.25 368 GLU A N 1
ATOM 2893 C CA . GLU A 1 368 ? -50.289 -16.688 56.904 1.00 85.25 368 GLU A CA 1
ATOM 2894 C C . GLU A 1 368 ? -51.617 -17.309 57.398 1.00 85.25 368 GLU A C 1
ATOM 2896 O O . GLU A 1 368 ? -51.614 -18.258 58.190 1.00 85.25 368 GLU A O 1
ATOM 2901 N N . THR A 1 369 ? -52.757 -16.879 56.839 1.00 86.56 369 THR A N 1
ATOM 2902 C CA . THR A 1 369 ? -54.076 -17.499 57.079 1.00 86.56 369 THR A CA 1
ATOM 2903 C C . THR A 1 369 ? -54.129 -18.948 56.581 1.00 86.56 369 THR A C 1
ATOM 2905 O O . THR A 1 369 ? -54.563 -19.844 57.309 1.00 86.56 369 THR A O 1
ATOM 2908 N N . LYS A 1 370 ? -53.668 -19.211 55.348 1.00 85.69 370 LYS A N 1
ATOM 2909 C CA . LYS A 1 370 ? -53.664 -20.562 54.760 1.00 85.69 370 LYS A CA 1
ATOM 2910 C C . LYS A 1 370 ? -52.749 -21.509 55.541 1.00 85.69 370 LYS A C 1
ATOM 2912 O O . LYS A 1 370 ? -53.169 -22.611 55.889 1.00 85.69 370 LYS A O 1
ATOM 2917 N N . LEU A 1 371 ? -51.552 -21.046 55.888 1.00 85.62 371 LEU A N 1
ATOM 2918 C CA . LEU A 1 371 ? -50.586 -21.779 56.702 1.00 85.62 371 LEU A CA 1
ATOM 2919 C C . LEU A 1 371 ? -51.166 -22.179 58.068 1.00 85.62 371 LEU A C 1
ATOM 2921 O O . LEU A 1 371 ? -51.053 -23.332 58.482 1.00 85.62 371 LEU A O 1
ATOM 2925 N N . SER A 1 372 ? -51.854 -21.246 58.732 1.00 84.81 372 SER A N 1
ATOM 2926 C CA . SER A 1 372 ? -52.531 -21.497 60.008 1.00 84.81 372 SER A CA 1
ATOM 2927 C C . SER A 1 372 ? -53.636 -22.557 59.884 1.00 84.81 372 SER A C 1
ATOM 2929 O O . SER A 1 372 ? -53.805 -23.377 60.785 1.00 84.81 372 SER A O 1
ATOM 2931 N N . SER A 1 373 ? -54.368 -22.591 58.764 1.00 87.62 373 SER A N 1
ATOM 2932 C CA . SER A 1 373 ? -55.352 -23.649 58.482 1.00 87.62 373 SER A CA 1
ATOM 2933 C C . SER A 1 373 ? -54.682 -25.018 58.326 1.00 87.62 373 SER A C 1
ATOM 2935 O O . SER A 1 373 ?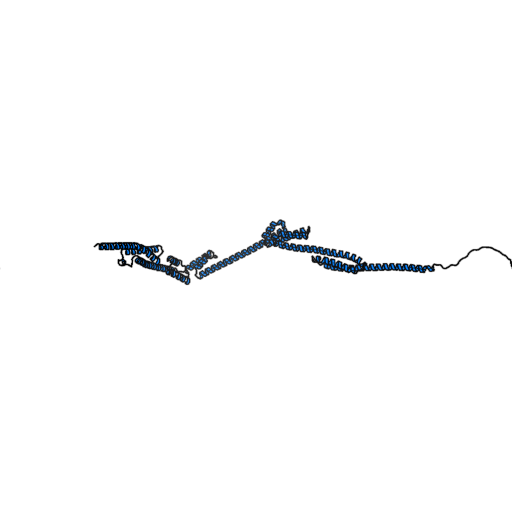 -55.106 -25.987 58.953 1.00 87.62 373 SER A O 1
ATOM 2937 N N . ASP A 1 374 ? -53.603 -25.098 57.542 1.00 85.56 374 ASP A N 1
ATOM 2938 C CA . ASP A 1 374 ? -52.926 -26.365 57.235 1.00 85.56 374 ASP A CA 1
ATOM 2939 C C . ASP A 1 374 ? -52.214 -26.978 58.448 1.00 85.56 374 ASP A C 1
ATOM 2941 O O . ASP A 1 374 ? -52.184 -28.204 58.583 1.00 85.56 374 ASP A O 1
ATOM 2945 N N . ILE A 1 375 ? -51.703 -26.148 59.366 1.00 87.44 375 ILE A N 1
ATOM 2946 C CA . ILE A 1 375 ? -51.154 -26.607 60.650 1.00 87.44 375 ILE A CA 1
ATOM 2947 C C . ILE A 1 375 ? -52.263 -27.162 61.552 1.00 87.44 375 ILE A C 1
ATOM 2949 O O . ILE A 1 375 ? -52.114 -28.254 62.099 1.00 87.44 375 ILE A O 1
ATOM 2953 N N . ASN A 1 376 ? -53.394 -26.460 61.679 1.00 87.94 376 ASN A N 1
ATOM 2954 C CA . ASN A 1 376 ? -54.514 -26.912 62.512 1.00 87.94 376 ASN A CA 1
ATOM 2955 C C . ASN A 1 376 ? -55.162 -28.202 61.975 1.00 87.94 376 ASN A C 1
ATOM 2957 O O . ASN A 1 376 ? -55.502 -29.097 62.752 1.00 87.94 376 ASN A O 1
ATOM 2961 N N . GLU A 1 377 ? -55.294 -28.343 60.653 1.00 89.00 377 GLU A N 1
ATOM 2962 C CA . GLU A 1 377 ? -55.731 -29.596 60.027 1.00 89.00 377 GLU A CA 1
ATOM 2963 C C . GLU A 1 377 ? -54.692 -30.717 60.198 1.00 89.00 377 GLU A C 1
ATOM 2965 O O . GLU A 1 377 ? -55.066 -31.853 60.488 1.00 89.00 377 GLU A O 1
ATOM 2970 N N . GLY A 1 378 ? -53.395 -30.406 60.092 1.00 89.00 378 GLY A N 1
ATOM 2971 C CA . GLY A 1 378 ? -52.306 -31.360 60.320 1.00 89.00 378 GLY A CA 1
ATOM 2972 C C . GLY A 1 378 ? -52.225 -31.879 61.752 1.00 89.00 378 GLY A C 1
ATOM 2973 O O . GLY A 1 378 ? -52.048 -33.079 61.940 1.00 89.00 378 GLY A O 1
ATOM 2974 N N . LEU A 1 379 ? -52.413 -31.016 62.755 1.00 90.56 379 LEU A N 1
ATOM 2975 C CA . LEU A 1 379 ? -52.501 -31.422 64.162 1.00 90.56 379 LEU A CA 1
ATOM 2976 C C . LEU A 1 379 ? -53.729 -32.306 64.402 1.00 90.56 379 LEU A C 1
ATOM 2978 O O . LEU A 1 379 ? -53.610 -33.374 64.995 1.00 90.56 379 LEU A O 1
ATOM 2982 N N . LYS A 1 380 ? -54.897 -31.921 63.872 1.00 92.00 380 LYS A N 1
ATOM 2983 C CA . LYS A 1 380 ? -56.138 -32.703 63.992 1.00 92.00 380 LYS A CA 1
ATOM 2984 C C . LYS A 1 380 ? -56.023 -34.102 63.373 1.00 92.00 380 LYS A C 1
ATOM 2986 O O . LYS A 1 380 ? -56.488 -35.069 63.977 1.00 92.00 380 LYS A O 1
ATOM 2991 N N . ASP A 1 381 ? -55.408 -34.216 62.196 1.00 90.38 381 ASP A N 1
ATOM 2992 C CA . ASP A 1 381 ? -55.120 -35.513 61.575 1.00 90.38 381 ASP A CA 1
ATOM 2993 C C . ASP A 1 381 ? -54.044 -36.282 62.361 1.00 90.38 381 ASP A C 1
ATOM 2995 O O . ASP A 1 381 ? -54.205 -37.473 62.614 1.00 90.38 381 ASP A O 1
ATOM 2999 N N . GLY A 1 382 ? -52.978 -35.608 62.801 1.00 90.94 382 GLY A N 1
ATOM 3000 C CA . GLY A 1 382 ? -51.869 -36.209 63.544 1.00 90.94 382 GLY A CA 1
ATOM 3001 C C . GLY A 1 382 ? -52.285 -36.779 64.901 1.00 90.94 382 GLY A C 1
ATOM 3002 O O . GLY A 1 382 ? -51.917 -37.904 65.230 1.00 90.94 382 GLY A O 1
ATOM 3003 N N . TYR A 1 383 ? -53.124 -36.074 65.668 1.00 92.56 383 TYR A N 1
ATOM 3004 C CA . TYR A 1 383 ? -53.707 -36.597 66.911 1.00 92.56 383 TYR A CA 1
ATOM 3005 C C . TYR A 1 383 ? -54.524 -37.872 66.673 1.00 92.56 383 TYR A C 1
ATOM 3007 O O . TYR A 1 383 ? -54.516 -38.770 67.517 1.00 92.56 383 TYR A O 1
ATOM 3015 N N . ARG A 1 384 ? -55.226 -37.949 65.534 1.00 89.50 384 ARG A N 1
ATOM 3016 C CA . ARG A 1 384 ? -56.006 -39.123 65.136 1.00 89.50 384 ARG A CA 1
ATOM 3017 C C . ARG A 1 384 ? -55.098 -40.272 64.711 1.00 89.50 384 ARG A C 1
ATOM 3019 O O . ARG A 1 384 ? -55.314 -41.383 65.174 1.00 89.50 384 ARG A O 1
ATOM 3026 N N . ASP A 1 385 ? -54.075 -40.018 63.897 1.00 89.75 385 ASP A N 1
ATOM 3027 C CA . ASP A 1 385 ? -53.077 -41.033 63.533 1.00 89.75 385 ASP A CA 1
ATOM 3028 C C . ASP A 1 385 ? -52.369 -41.585 64.792 1.00 89.75 385 ASP A C 1
ATOM 3030 O O . ASP A 1 385 ? -52.195 -42.794 64.919 1.00 89.75 385 ASP A O 1
ATOM 3034 N N . ILE A 1 386 ? -52.049 -40.726 65.772 1.00 90.25 386 ILE A N 1
ATOM 3035 C CA . ILE A 1 386 ? -51.512 -41.119 67.089 1.00 90.25 386 ILE A CA 1
ATOM 3036 C C . ILE A 1 386 ? -52.488 -42.021 67.857 1.00 90.25 386 ILE A C 1
ATOM 3038 O O . ILE A 1 386 ? -52.088 -43.080 68.341 1.00 90.25 386 ILE A O 1
ATOM 3042 N N . GLN A 1 387 ? -53.759 -41.623 67.981 1.00 88.50 387 GLN A N 1
ATOM 3043 C CA . GLN A 1 387 ? -54.755 -42.395 68.729 1.00 88.50 387 GLN A CA 1
ATOM 3044 C C . GLN A 1 387 ? -55.052 -43.747 68.059 1.00 88.50 387 GLN A C 1
ATOM 3046 O O . GLN A 1 387 ? -55.143 -44.764 68.744 1.00 88.50 387 GLN A O 1
ATOM 3051 N N . ASP A 1 388 ? -55.158 -43.772 66.728 1.00 84.50 388 ASP A N 1
ATOM 3052 C CA . ASP A 1 388 ? -55.438 -44.972 65.933 1.00 84.50 388 ASP A CA 1
ATOM 3053 C C . ASP A 1 388 ? -54.257 -45.962 65.894 1.00 84.50 388 ASP A C 1
ATOM 3055 O O . ASP A 1 388 ? -54.485 -47.155 65.683 1.00 84.50 388 ASP A O 1
ATOM 3059 N N . LEU A 1 389 ? -53.019 -45.499 66.122 1.00 84.31 389 LEU A N 1
ATOM 3060 C CA . LEU A 1 389 ? -51.829 -46.350 66.249 1.00 84.31 389 LEU A CA 1
ATOM 3061 C C . LEU A 1 389 ? -51.599 -46.854 67.682 1.00 84.31 389 LEU A C 1
ATOM 3063 O O . LEU A 1 389 ? -51.241 -48.019 67.856 1.00 84.31 389 LEU A O 1
ATOM 3067 N N . ILE A 1 390 ? -51.782 -46.015 68.707 1.00 83.06 390 ILE A N 1
ATOM 3068 C CA . ILE A 1 390 ? -51.508 -46.408 70.101 1.00 83.06 390 ILE A CA 1
ATOM 3069 C C . ILE A 1 390 ? -52.622 -47.297 70.679 1.00 83.06 390 ILE A C 1
ATOM 3071 O O . ILE A 1 390 ? -52.302 -48.216 71.427 1.00 83.06 390 ILE A O 1
ATOM 3075 N N . VAL A 1 391 ? -53.898 -47.066 70.336 1.00 78.06 391 VAL A N 1
ATOM 3076 C CA . VAL A 1 391 ? -55.049 -47.794 70.913 1.00 78.06 391 VAL A CA 1
ATOM 3077 C C . VAL A 1 391 ? -55.545 -48.894 69.950 1.00 78.06 391 VAL A C 1
ATOM 3079 O O . VAL A 1 391 ? -56.131 -48.570 68.910 1.00 78.06 391 VAL A O 1
ATOM 3082 N N . PRO A 1 392 ? -55.368 -50.202 70.244 1.00 64.06 392 PRO A N 1
ATOM 3083 C CA . PRO A 1 392 ? -55.647 -51.274 69.281 1.00 64.06 392 PRO A CA 1
ATOM 3084 C C . PRO A 1 392 ? -57.148 -51.516 69.029 1.00 64.06 392 PRO A C 1
ATOM 3086 O O . PRO A 1 392 ? -57.824 -52.252 69.745 1.00 64.06 392 PRO A O 1
ATOM 3089 N N . LYS A 1 393 ? -57.687 -50.972 67.931 1.00 64.25 393 LYS A N 1
ATOM 3090 C CA . LYS A 1 393 ? -59.130 -51.036 67.593 1.00 64.25 393 LYS A CA 1
ATOM 3091 C C . LYS A 1 393 ? -59.683 -52.418 67.180 1.00 64.25 393 LYS A C 1
ATOM 3093 O O . LYS A 1 393 ? -60.803 -52.486 66.670 1.00 64.25 393 LYS A O 1
ATOM 3098 N N . ARG A 1 394 ? -58.928 -53.520 67.310 1.00 56.34 394 ARG A N 1
ATOM 3099 C CA . ARG A 1 394 ? -59.349 -54.877 66.888 1.00 56.34 394 ARG A CA 1
ATOM 3100 C C . ARG A 1 394 ? -58.756 -55.982 67.766 1.00 56.34 394 ARG A C 1
ATOM 3102 O O . ARG A 1 394 ? -57.572 -55.959 68.074 1.00 56.34 394 ARG A O 1
ATOM 3109 N N . GLY A 1 395 ? -59.567 -57.001 68.060 1.00 55.78 395 GLY A N 1
ATOM 3110 C CA . GLY A 1 395 ? -59.191 -58.193 68.834 1.00 55.78 395 GLY A CA 1
ATOM 3111 C C . GLY A 1 395 ? -59.945 -58.297 70.163 1.00 55.78 395 GLY A C 1
ATOM 3112 O O . GLY A 1 395 ? -60.692 -57.394 70.523 1.00 55.78 395 GLY A O 1
ATOM 3113 N N . ILE A 1 396 ? -59.735 -59.386 70.912 1.00 51.84 396 ILE A N 1
ATOM 3114 C CA . ILE A 1 396 ? -60.348 -59.592 72.245 1.00 51.84 396 ILE A CA 1
ATOM 3115 C C . ILE A 1 396 ? -59.891 -58.501 73.239 1.00 51.84 396 ILE A C 1
ATOM 3117 O O . ILE A 1 396 ? -60.643 -58.095 74.124 1.00 51.84 396 ILE A O 1
ATOM 3121 N N . LEU A 1 397 ? -58.687 -57.959 73.033 1.00 51.62 397 LEU A N 1
ATOM 3122 C CA . LEU A 1 397 ? -58.148 -56.819 73.777 1.00 51.62 397 LEU A CA 1
ATOM 3123 C C . LEU A 1 397 ? -58.954 -55.523 73.570 1.00 51.62 397 LEU A C 1
ATOM 3125 O O . LEU A 1 397 ? -59.039 -54.734 74.497 1.00 51.62 397 LEU A O 1
ATOM 3129 N N . ALA A 1 398 ? -59.637 -55.327 72.435 1.00 53.94 398 ALA A N 1
ATOM 3130 C CA . ALA A 1 398 ? -60.456 -54.127 72.208 1.00 53.94 398 ALA A CA 1
ATOM 3131 C C . ALA A 1 398 ? -61.708 -54.057 73.115 1.00 53.94 398 ALA A C 1
ATOM 3133 O O . ALA A 1 398 ? -62.315 -52.998 73.251 1.00 53.94 398 ALA A O 1
ATOM 3134 N N . SER A 1 399 ? -62.092 -55.174 73.748 1.00 50.66 399 SER A N 1
ATOM 3135 C CA . SER A 1 399 ? -63.107 -55.218 74.816 1.00 50.66 399 SER A CA 1
ATOM 3136 C C . SER A 1 399 ? -62.534 -55.049 76.233 1.00 50.66 399 SER A C 1
ATOM 3138 O O . SER A 1 399 ? -63.300 -54.888 77.181 1.00 50.66 399 SER A O 1
ATOM 3140 N N . LEU A 1 400 ? -61.208 -55.039 76.395 1.00 51.06 400 LEU A N 1
ATOM 3141 C CA . LEU A 1 400 ? -60.522 -54.699 77.642 1.00 51.06 400 LEU A CA 1
ATOM 3142 C C . LEU A 1 400 ? -60.135 -53.211 77.614 1.00 51.06 400 LEU A C 1
ATOM 3144 O O . LEU A 1 400 ? -58.973 -52.882 77.429 1.00 51.06 400 LEU A O 1
ATOM 3148 N N . LEU A 1 401 ? -61.170 -52.367 77.759 1.00 51.50 401 LEU A N 1
ATOM 3149 C CA . LEU A 1 401 ? -61.198 -50.920 78.065 1.00 51.50 401 LEU A CA 1
ATOM 3150 C C . LEU A 1 401 ? -59.860 -50.154 78.064 1.00 51.50 401 LEU A C 1
ATOM 3152 O O . LEU A 1 401 ? -58.976 -50.497 78.845 1.00 51.50 401 LEU A O 1
ATOM 3156 N N . GLU A 1 402 ? -59.819 -49.029 77.321 1.00 60.03 402 GLU A N 1
ATOM 3157 C CA . GLU A 1 402 ? -58.724 -48.033 77.296 1.00 60.03 402 GLU A CA 1
ATOM 3158 C C . GLU A 1 402 ? -57.980 -47.961 78.635 1.00 60.03 402 GLU A C 1
ATOM 3160 O O . GLU A 1 402 ? -58.494 -47.441 79.634 1.00 60.03 402 GLU A O 1
ATOM 3165 N N . THR A 1 403 ? -56.767 -48.510 78.676 1.00 66.00 403 THR A N 1
ATOM 3166 C CA . THR A 1 403 ? -56.030 -48.561 79.932 1.00 66.00 403 THR A CA 1
ATOM 3167 C C . THR A 1 403 ? -55.533 -47.160 80.297 1.00 66.00 403 THR A C 1
ATOM 3169 O O . THR A 1 403 ? -55.138 -46.384 79.419 1.00 66.00 403 THR A O 1
ATOM 3172 N N . PRO A 1 404 ? -55.425 -46.822 81.599 1.00 74.12 404 PRO A N 1
ATOM 3173 C CA . PRO A 1 404 ? -54.810 -45.564 82.028 1.00 74.12 404 PRO A CA 1
ATOM 3174 C C . PRO A 1 404 ? -53.382 -45.356 81.490 1.00 74.12 404 PRO A C 1
ATOM 3176 O O . PRO A 1 404 ? -52.905 -44.223 81.435 1.00 74.12 404 PRO A O 1
ATOM 3179 N N . LEU A 1 405 ? -52.708 -46.440 81.082 1.00 74.81 405 LEU A N 1
ATOM 3180 C CA . LEU A 1 405 ? -51.407 -46.428 80.423 1.00 74.81 405 LEU A CA 1
ATOM 3181 C C . LEU A 1 405 ? -51.502 -45.940 78.967 1.00 74.81 405 LEU A C 1
ATOM 3183 O O . LEU A 1 405 ? -50.796 -44.999 78.606 1.00 74.81 405 LEU A O 1
ATOM 3187 N N . GLU A 1 406 ? -52.391 -46.518 78.153 1.00 76.00 406 GLU A N 1
ATOM 3188 C CA . GLU A 1 406 ? -52.620 -46.102 76.759 1.00 76.00 406 GLU A CA 1
ATOM 3189 C C . GLU A 1 406 ? -53.097 -44.648 76.685 1.00 76.00 406 GLU A C 1
ATOM 3191 O O . GLU A 1 406 ? -52.530 -43.849 75.939 1.00 76.00 406 GLU A O 1
ATOM 3196 N N . THR A 1 407 ? -54.060 -44.250 77.522 1.00 80.75 407 THR A N 1
ATOM 3197 C CA . THR A 1 407 ? -54.542 -42.859 77.578 1.00 80.75 407 THR A CA 1
ATOM 3198 C C . THR A 1 407 ? -53.437 -41.879 78.000 1.00 80.75 407 THR A C 1
ATOM 3200 O O . THR A 1 407 ? -53.406 -40.738 77.532 1.00 80.75 407 THR A O 1
ATOM 3203 N N . MET A 1 408 ? -52.495 -42.298 78.856 1.00 82.81 408 MET A N 1
ATOM 3204 C CA . MET A 1 408 ? -51.321 -41.488 79.207 1.00 82.81 408 MET A CA 1
ATOM 3205 C C . MET A 1 408 ? -50.302 -41.425 78.059 1.00 82.81 408 MET A C 1
ATOM 3207 O O . MET A 1 408 ? -49.693 -40.376 77.846 1.00 82.81 408 MET A O 1
ATOM 3211 N N . ALA A 1 409 ? -50.121 -42.514 77.312 1.00 84.56 409 ALA A N 1
ATOM 3212 C CA . ALA A 1 409 ? -49.232 -42.577 76.157 1.00 84.56 409 ALA A CA 1
ATOM 3213 C C . ALA A 1 409 ? -49.739 -41.722 74.986 1.00 84.56 409 ALA A C 1
ATOM 3215 O O . ALA A 1 409 ? -48.966 -40.934 74.448 1.00 84.56 409 ALA A O 1
ATOM 3216 N N . VAL A 1 410 ? -51.039 -41.777 74.667 1.00 87.75 410 VAL A N 1
ATOM 3217 C CA . VAL A 1 410 ? -51.682 -40.891 73.677 1.00 87.75 410 VAL A CA 1
ATOM 3218 C C . VAL A 1 410 ? -51.473 -39.421 74.045 1.00 87.75 410 VAL A C 1
ATOM 3220 O O . VAL A 1 410 ? -51.039 -38.643 73.200 1.00 87.75 410 VAL A O 1
ATOM 3223 N N . LYS A 1 411 ? -51.689 -39.038 75.312 1.00 88.00 411 LYS A N 1
ATOM 3224 C CA . LYS A 1 411 ? -51.464 -37.652 75.764 1.00 88.00 411 LYS A CA 1
ATOM 3225 C C . LYS A 1 411 ? -49.999 -37.221 75.658 1.00 88.00 411 LYS A C 1
ATOM 3227 O O . LYS A 1 411 ? -49.734 -36.114 75.203 1.00 88.00 411 LYS A O 1
ATOM 3232 N N . LYS A 1 412 ? -49.044 -38.086 76.023 1.00 89.31 412 LYS A N 1
ATOM 3233 C CA . LYS A 1 412 ? -47.602 -37.809 75.863 1.00 89.31 412 LYS A CA 1
ATOM 3234 C C . LYS A 1 412 ? -47.205 -37.665 74.390 1.00 89.31 412 LYS A C 1
ATOM 3236 O O . LYS A 1 412 ? -46.459 -36.753 74.057 1.00 89.31 412 LYS A O 1
ATOM 3241 N N . ALA A 1 413 ? -47.744 -38.510 73.512 1.00 89.94 413 ALA A N 1
ATOM 3242 C CA . ALA A 1 413 ? -47.530 -38.430 72.070 1.00 89.94 413 ALA A CA 1
ATOM 3243 C C . ALA A 1 413 ? -48.114 -37.143 71.457 1.00 89.94 413 ALA A C 1
ATOM 3245 O O . ALA A 1 413 ? -47.462 -36.510 70.631 1.00 89.94 413 ALA A O 1
ATOM 3246 N N . GLN A 1 414 ? -49.308 -36.724 71.889 1.00 92.62 414 GLN A N 1
ATOM 3247 C CA . GLN A 1 414 ? -49.921 -35.457 71.475 1.00 92.62 414 GLN A CA 1
ATOM 3248 C C . GLN A 1 414 ? -49.079 -34.255 71.934 1.00 92.62 414 GLN A C 1
ATOM 3250 O O . GLN A 1 414 ? -48.689 -33.445 71.101 1.00 92.62 414 GLN A O 1
ATOM 3255 N N . MET A 1 415 ? -48.675 -34.205 73.211 1.00 91.88 415 MET A N 1
ATOM 3256 C CA . MET A 1 415 ? -47.784 -33.150 73.722 1.00 91.88 415 MET A CA 1
ATOM 3257 C C . MET A 1 415 ? -46.444 -33.088 72.971 1.00 91.88 415 MET A C 1
ATOM 3259 O O . MET A 1 415 ? -45.978 -32.001 72.644 1.00 91.88 415 MET A O 1
ATOM 3263 N N . ALA A 1 416 ? -45.840 -34.233 72.639 1.00 91.56 416 ALA A N 1
ATOM 3264 C CA . ALA A 1 416 ? -44.599 -34.278 71.864 1.00 91.56 416 ALA A CA 1
ATOM 3265 C C . ALA A 1 416 ? -44.775 -33.785 70.410 1.00 91.56 416 ALA A C 1
ATOM 3267 O O . ALA A 1 416 ? -43.839 -33.232 69.828 1.00 91.56 416 ALA A O 1
ATOM 3268 N N . LEU A 1 417 ? -45.964 -33.961 69.817 1.00 93.12 417 LEU A N 1
ATOM 3269 C CA . LEU A 1 417 ? -46.297 -33.388 68.510 1.00 93.12 417 LEU A CA 1
ATOM 3270 C C . LEU A 1 417 ? -46.465 -31.864 68.606 1.00 93.12 417 LEU A C 1
ATOM 3272 O O . LEU A 1 417 ? -45.932 -31.143 67.762 1.00 93.12 417 LEU A O 1
ATOM 3276 N N . ASP A 1 418 ? -47.132 -31.379 69.655 1.00 91.75 418 ASP A N 1
ATOM 3277 C CA . ASP A 1 418 ? -47.334 -29.949 69.916 1.00 91.75 418 ASP A CA 1
ATOM 3278 C C . ASP A 1 418 ? -46.005 -29.227 70.154 1.00 91.75 418 ASP A C 1
ATOM 3280 O O . ASP A 1 418 ? -45.733 -28.201 69.529 1.00 91.75 418 ASP A O 1
ATOM 3284 N N . GLU A 1 419 ? -45.136 -29.787 71.001 1.00 91.94 419 GLU A N 1
ATOM 3285 C CA . GLU A 1 419 ? -43.782 -29.282 71.246 1.00 91.94 419 GLU A CA 1
ATOM 3286 C C . GLU A 1 419 ? -42.957 -29.225 69.952 1.00 91.94 419 GLU A C 1
ATOM 3288 O O . GLU A 1 419 ? -42.263 -28.235 69.707 1.00 91.94 419 GLU A O 1
ATOM 3293 N N . TRP A 1 420 ? -43.076 -30.235 69.081 1.00 94.19 420 TRP A N 1
ATOM 3294 C CA . TRP A 1 420 ? -42.404 -30.234 67.782 1.00 94.19 420 TRP A CA 1
ATOM 3295 C C . TRP A 1 420 ? -42.959 -29.160 66.834 1.00 94.19 420 TRP A C 1
ATOM 3297 O O . TRP A 1 420 ? -42.168 -28.419 66.250 1.00 94.19 420 TRP A O 1
ATOM 3307 N N . VAL A 1 421 ? -44.283 -29.004 66.705 1.00 90.38 421 VAL A N 1
ATOM 3308 C CA . VAL A 1 421 ? -44.878 -27.942 65.866 1.00 90.38 421 VAL A CA 1
ATOM 3309 C C . VAL A 1 421 ? -44.507 -26.553 66.398 1.00 90.38 421 VAL A C 1
ATOM 3311 O O . VAL A 1 421 ? -44.113 -25.683 65.621 1.00 90.38 421 VAL A O 1
ATOM 3314 N N . GLN A 1 422 ? -44.538 -26.350 67.718 1.00 87.25 422 GLN A N 1
ATOM 3315 C CA . GLN A 1 422 ? -44.107 -25.106 68.364 1.00 87.25 422 GLN A CA 1
ATOM 3316 C C . GLN A 1 422 ? -42.610 -24.823 68.165 1.00 87.25 422 GLN A C 1
ATOM 3318 O O . GLN A 1 422 ? -42.223 -23.664 68.012 1.00 87.25 422 GLN A O 1
ATOM 3323 N N . TYR A 1 423 ? -41.761 -25.854 68.127 1.00 90.25 423 TYR A N 1
ATOM 3324 C CA . TYR A 1 423 ? -40.349 -25.710 67.775 1.00 90.25 423 TYR A CA 1
ATOM 3325 C C . TYR A 1 423 ? -40.166 -25.292 66.307 1.00 90.25 423 TYR A C 1
ATOM 3327 O O . TYR A 1 423 ? -39.444 -24.335 66.039 1.00 90.25 423 TYR A O 1
ATOM 3335 N N . GLN A 1 424 ? -40.856 -25.945 65.363 1.00 87.44 424 GLN A N 1
ATOM 3336 C CA . GLN A 1 424 ? -40.777 -25.602 63.936 1.00 87.44 424 GLN A CA 1
ATOM 3337 C C . GLN A 1 424 ? -41.269 -24.170 63.648 1.00 87.44 424 GLN A C 1
ATOM 3339 O O . GLN A 1 424 ? -40.637 -23.443 62.882 1.00 87.44 424 GLN A O 1
ATOM 3344 N N . LEU A 1 425 ? -42.340 -23.728 64.321 1.00 84.69 425 LEU A N 1
ATOM 3345 C CA . LEU A 1 425 ? -42.826 -22.343 64.266 1.00 84.69 425 LEU A CA 1
ATOM 3346 C C . LEU A 1 425 ? -41.776 -21.337 64.769 1.00 84.69 425 LEU A C 1
ATOM 3348 O O . LEU A 1 425 ? -41.519 -20.338 64.104 1.00 84.69 425 LEU A O 1
ATOM 3352 N N . LYS A 1 426 ? -41.127 -21.615 65.909 1.00 82.50 426 LYS A N 1
ATOM 3353 C CA . LYS A 1 426 ? -40.052 -20.767 66.468 1.00 82.50 426 LYS A CA 1
ATOM 3354 C C . LYS A 1 426 ? -38.765 -20.779 65.636 1.00 82.50 426 LYS A C 1
ATOM 3356 O O . LYS A 1 426 ? -37.983 -19.842 65.732 1.00 82.50 426 LYS A O 1
ATOM 3361 N N . ALA A 1 427 ? -38.548 -21.819 64.834 1.00 79.19 427 ALA A N 1
ATOM 3362 C CA . ALA A 1 427 ? -37.433 -21.936 63.896 1.00 79.19 427 ALA A CA 1
ATOM 3363 C C . ALA A 1 427 ? -37.726 -21.308 62.514 1.00 79.19 427 ALA A C 1
ATOM 3365 O O . ALA A 1 427 ? -36.983 -21.567 61.567 1.00 79.19 427 ALA A O 1
ATOM 3366 N N . GLU A 1 428 ? -38.820 -20.542 62.389 1.00 75.94 428 GLU A N 1
ATOM 3367 C CA . GLU A 1 428 ? -39.329 -19.923 61.150 1.00 75.94 428 GLU A CA 1
ATOM 3368 C C . GLU A 1 428 ? -39.578 -20.912 59.992 1.00 75.94 428 GLU A C 1
ATOM 3370 O O . GLU A 1 428 ? -39.683 -20.516 58.833 1.00 75.94 428 GLU A O 1
ATOM 3375 N N . LYS A 1 429 ? -39.721 -22.210 60.295 1.00 79.94 429 LYS A N 1
ATOM 3376 C CA . LYS A 1 429 ? -39.912 -23.303 59.326 1.00 79.94 429 LYS A CA 1
ATOM 3377 C C . LYS A 1 429 ? -41.250 -24.006 59.568 1.00 79.94 429 LYS A C 1
ATOM 3379 O O . LYS A 1 429 ? -41.271 -25.164 59.982 1.00 79.94 429 LYS A O 1
ATOM 3384 N N . PRO A 1 430 ? -42.380 -23.309 59.363 1.00 82.19 430 PRO A N 1
ATOM 3385 C CA . PRO A 1 430 ? -43.699 -23.807 59.731 1.00 82.19 430 PRO A CA 1
ATOM 3386 C C . PRO A 1 430 ? -44.025 -25.112 58.975 1.00 82.19 430 PRO A C 1
ATOM 3388 O O . PRO A 1 430 ? -43.920 -25.145 57.746 1.00 82.19 430 PRO A O 1
ATOM 3391 N N . PRO A 1 431 ? -44.406 -26.199 59.672 1.00 84.06 431 PRO A N 1
ATOM 3392 C CA . PRO A 1 431 ? -44.531 -27.511 59.054 1.00 84.06 431 PRO A CA 1
ATOM 3393 C C . PRO A 1 431 ? -45.861 -27.636 58.308 1.00 84.06 431 PRO A C 1
ATOM 3395 O O . PRO A 1 431 ? -46.914 -27.254 58.816 1.00 84.06 431 PRO A O 1
ATOM 3398 N N . ASN A 1 432 ? -45.838 -28.218 57.110 1.00 84.50 432 ASN A N 1
ATOM 3399 C CA . ASN A 1 432 ? -47.062 -28.482 56.359 1.00 84.50 432 ASN A CA 1
ATOM 3400 C C . ASN A 1 432 ? -47.829 -29.696 56.921 1.00 84.50 432 ASN A C 1
ATOM 3402 O O . ASN A 1 432 ? -47.277 -30.544 57.628 1.00 84.50 432 ASN A O 1
ATOM 3406 N N . ARG A 1 433 ? -49.112 -29.811 56.555 1.00 85.94 433 ARG A N 1
ATOM 3407 C CA . ARG A 1 433 ? -50.021 -30.886 56.994 1.00 85.94 433 ARG A CA 1
ATOM 3408 C C . ARG A 1 433 ? -49.417 -32.292 56.875 1.00 85.94 433 ARG A C 1
ATOM 3410 O O . ARG A 1 433 ? -49.572 -33.101 57.786 1.00 85.94 433 ARG A O 1
ATOM 3417 N N . GLN A 1 434 ? -48.714 -32.586 55.779 1.00 86.25 434 GLN A N 1
ATOM 3418 C CA . GLN A 1 434 ? -48.121 -33.905 55.549 1.00 86.25 434 GLN A CA 1
ATOM 3419 C C . GLN A 1 434 ? -46.921 -34.163 56.472 1.00 86.25 434 GLN A C 1
ATOM 3421 O O . GLN A 1 434 ? -46.784 -35.269 56.991 1.00 86.25 434 GLN A O 1
ATOM 3426 N N . GLN A 1 435 ? -46.082 -33.154 56.724 1.00 88.19 435 GLN A N 1
ATOM 3427 C CA . GLN A 1 435 ? -44.965 -33.254 57.670 1.00 88.19 435 GLN A CA 1
ATOM 3428 C C . GLN A 1 435 ? -45.459 -33.492 59.103 1.00 88.19 435 GLN A C 1
ATOM 3430 O O . GLN A 1 435 ? -44.903 -34.342 59.796 1.00 88.19 435 GLN A O 1
ATOM 3435 N N . ILE A 1 436 ? -46.535 -32.812 59.525 1.00 90.88 436 ILE A N 1
ATOM 3436 C CA . ILE A 1 436 ? -47.149 -33.022 60.847 1.00 90.88 436 ILE A CA 1
ATOM 3437 C C . ILE A 1 436 ? -47.658 -34.465 60.982 1.00 90.88 436 ILE A C 1
ATOM 3439 O O . ILE A 1 436 ? -47.361 -35.119 61.978 1.00 90.88 436 ILE A O 1
ATOM 3443 N N . ARG A 1 437 ? -48.345 -35.007 59.964 1.00 91.88 437 ARG A N 1
ATOM 3444 C CA . ARG A 1 437 ? -48.822 -36.404 59.977 1.00 91.88 437 ARG A CA 1
ATOM 3445 C C . ARG A 1 437 ? -47.690 -37.434 60.002 1.00 91.88 437 ARG A C 1
ATOM 3447 O O . ARG A 1 437 ? -47.752 -38.376 60.785 1.00 91.88 437 ARG A O 1
ATOM 3454 N N . VAL A 1 438 ? -46.635 -37.248 59.203 1.00 91.81 438 VAL A N 1
ATOM 3455 C CA . VAL A 1 438 ? -45.451 -38.131 59.241 1.00 91.81 438 VAL A CA 1
ATOM 3456 C C . VAL A 1 438 ? -44.811 -38.103 60.632 1.00 91.81 438 VAL A C 1
ATOM 3458 O O . VAL A 1 438 ? -44.564 -39.161 61.212 1.00 91.81 438 VAL A O 1
ATOM 3461 N N . LYS A 1 439 ? -44.638 -36.913 61.223 1.00 94.38 439 LYS A N 1
ATOM 3462 C CA . LYS A 1 439 ? -44.094 -36.782 62.578 1.00 94.38 439 LYS A CA 1
ATOM 3463 C C . LYS A 1 439 ? -44.995 -37.429 63.634 1.00 94.38 439 LYS A C 1
ATOM 3465 O O . LYS A 1 439 ? -44.489 -38.090 64.537 1.00 94.38 439 LYS A O 1
ATOM 3470 N N . ALA A 1 440 ? -46.312 -37.295 63.502 1.00 92.94 440 ALA A N 1
ATOM 3471 C CA . ALA A 1 440 ? -47.280 -37.934 64.386 1.00 92.94 440 ALA A CA 1
ATOM 3472 C C . ALA A 1 440 ? -47.147 -39.468 64.377 1.00 92.94 440 ALA A C 1
ATOM 3474 O O . ALA A 1 440 ? -47.160 -40.082 65.441 1.00 92.94 440 ALA A O 1
ATOM 3475 N N . MET A 1 441 ? -46.927 -40.083 63.208 1.00 90.81 441 MET A N 1
ATOM 3476 C CA . MET A 1 441 ? -46.689 -41.529 63.086 1.00 90.81 441 MET A CA 1
ATOM 3477 C C . MET A 1 441 ? -45.348 -41.965 63.707 1.00 90.81 441 MET A C 1
ATOM 3479 O O . MET A 1 441 ? -45.304 -42.965 64.424 1.00 90.81 441 MET A O 1
ATOM 3483 N N . GLU A 1 442 ? -44.262 -41.208 63.501 1.00 91.00 442 GLU A N 1
ATOM 3484 C CA . GLU A 1 442 ? -42.964 -41.462 64.159 1.00 91.00 442 GLU A CA 1
ATOM 3485 C C . GLU A 1 442 ? -43.075 -41.423 65.694 1.00 91.00 442 GLU A C 1
ATOM 3487 O O . GLU A 1 442 ? -42.562 -42.299 66.398 1.00 91.00 442 GLU A O 1
ATOM 3492 N N . ILE A 1 443 ? -43.774 -40.412 66.217 1.00 91.31 443 ILE A N 1
ATOM 3493 C CA . ILE A 1 443 ? -44.012 -40.247 67.652 1.00 91.31 443 ILE A CA 1
ATOM 3494 C C . ILE A 1 443 ? -44.895 -41.390 68.174 1.00 91.31 443 ILE A C 1
ATOM 3496 O O . ILE A 1 443 ? -44.543 -42.015 69.173 1.00 91.31 443 ILE A O 1
ATOM 3500 N N . ALA A 1 444 ? -45.991 -41.725 67.486 1.00 88.69 444 ALA A N 1
ATOM 3501 C CA . ALA A 1 444 ? -46.895 -42.804 67.885 1.00 88.69 444 ALA A CA 1
ATOM 3502 C C . ALA A 1 444 ? -46.170 -44.150 68.038 1.00 88.69 444 ALA A C 1
ATOM 3504 O O . ALA A 1 444 ? -46.305 -44.802 69.074 1.00 88.69 444 ALA A O 1
ATOM 3505 N N . ASN A 1 445 ? -45.336 -44.524 67.061 1.00 85.12 445 ASN A N 1
ATOM 3506 C CA . ASN A 1 445 ? -44.538 -45.755 67.101 1.00 85.12 445 ASN A CA 1
ATOM 3507 C C . ASN A 1 445 ? -43.621 -45.814 68.339 1.00 85.12 445 ASN A C 1
ATOM 3509 O O . ASN A 1 445 ? -43.477 -46.870 68.954 1.00 85.12 445 ASN A O 1
ATOM 3513 N N . THR A 1 446 ? -43.054 -44.672 68.745 1.00 87.00 446 THR A N 1
ATOM 3514 C CA . THR A 1 446 ? -42.173 -44.564 69.922 1.00 87.00 446 THR A CA 1
ATOM 3515 C C . THR A 1 446 ? -42.903 -44.909 71.228 1.00 87.00 446 THR A C 1
ATOM 3517 O O . THR A 1 446 ? -42.316 -45.516 72.123 1.00 87.00 446 THR A O 1
ATOM 3520 N N . TYR A 1 447 ? -44.195 -44.577 71.335 1.00 83.25 447 TYR A N 1
ATOM 3521 C CA . TYR A 1 447 ? -45.025 -44.903 72.502 1.00 83.25 447 TYR A CA 1
ATOM 3522 C C . TYR A 1 447 ? -45.772 -46.244 72.381 1.00 83.25 447 TYR A C 1
ATOM 3524 O O . TYR A 1 447 ? -46.139 -46.826 73.401 1.00 83.25 447 TYR A O 1
ATOM 3532 N N . GLN A 1 448 ? -45.974 -46.759 71.164 1.00 78.12 448 GLN A N 1
ATOM 3533 C CA . GLN A 1 448 ? -46.656 -48.032 70.911 1.00 78.12 448 GLN A CA 1
ATOM 3534 C C . GLN A 1 448 ? -45.817 -49.247 71.347 1.00 78.12 448 GLN A C 1
ATOM 3536 O O . GLN A 1 448 ? -46.364 -50.187 71.923 1.00 78.12 448 GLN A O 1
ATOM 3541 N N . VAL A 1 449 ? -44.499 -49.245 71.098 1.00 69.69 449 VAL A N 1
ATOM 3542 C CA . VAL A 1 449 ? -43.638 -50.425 71.337 1.00 69.69 449 VAL A CA 1
ATOM 3543 C C . VAL A 1 449 ? -43.650 -50.902 72.802 1.00 69.69 449 VAL A C 1
ATOM 3545 O O . VAL A 1 449 ? -43.947 -52.080 73.006 1.00 69.69 449 VAL A O 1
ATOM 3548 N N . PRO A 1 450 ? -43.446 -50.049 73.831 1.00 69.50 450 PRO A N 1
ATOM 3549 C CA . PRO A 1 450 ? -43.479 -50.500 75.228 1.00 69.50 450 PRO A CA 1
ATOM 3550 C C . PRO A 1 450 ? -44.839 -51.075 75.650 1.00 69.50 450 PRO A C 1
ATOM 3552 O O . PRO A 1 450 ? -44.903 -52.021 76.433 1.00 69.50 450 PRO A O 1
ATOM 3555 N N . ILE A 1 451 ? -45.938 -50.540 75.102 1.00 69.12 451 ILE A N 1
ATOM 3556 C CA . ILE A 1 451 ? -47.294 -51.048 75.351 1.00 69.12 451 ILE A CA 1
ATOM 3557 C C . ILE A 1 451 ? -47.470 -52.421 74.693 1.00 69.12 451 ILE A C 1
ATOM 3559 O O . ILE A 1 451 ? -47.960 -53.347 75.334 1.00 69.12 451 ILE A O 1
ATOM 3563 N N . ALA A 1 452 ? -47.017 -52.597 73.449 1.00 66.25 452 ALA A N 1
ATOM 3564 C CA . ALA A 1 452 ? -47.073 -53.882 72.754 1.00 66.25 452 ALA A CA 1
ATOM 3565 C C . ALA A 1 452 ? -46.231 -54.971 73.451 1.00 66.25 452 ALA A C 1
ATOM 3567 O O . ALA A 1 452 ? -46.642 -56.132 73.502 1.00 66.25 452 ALA A O 1
ATOM 3568 N N . GLU A 1 453 ? -45.080 -54.613 74.025 1.00 69.38 453 GLU A N 1
ATOM 3569 C CA . GLU A 1 453 ? -44.264 -55.514 74.848 1.00 69.38 453 GLU A CA 1
ATOM 3570 C C . GLU A 1 453 ? -44.958 -55.874 76.169 1.00 69.38 453 GLU A C 1
ATOM 3572 O O . GLU A 1 453 ? -45.034 -57.054 76.519 1.00 69.38 453 GLU A O 1
ATOM 3577 N N . GLN A 1 454 ? -45.547 -54.895 76.863 1.00 68.88 454 GLN A N 1
ATOM 3578 C CA . GLN A 1 454 ? -46.286 -55.134 78.105 1.00 68.88 454 GLN A CA 1
ATOM 3579 C C . GLN A 1 454 ? -47.564 -55.965 77.879 1.00 68.88 454 GLN A C 1
ATOM 3581 O O . GLN A 1 454 ? -47.870 -56.845 78.684 1.00 68.88 454 GLN A O 1
ATOM 3586 N N . ILE A 1 455 ? -48.271 -55.767 76.761 1.00 66.81 455 ILE A N 1
ATOM 3587 C CA . ILE A 1 455 ? -49.402 -56.613 76.343 1.00 66.81 455 ILE A CA 1
ATOM 3588 C C . ILE A 1 455 ? -48.929 -58.047 76.075 1.00 66.81 455 ILE A C 1
ATOM 3590 O O . ILE A 1 455 ? -49.539 -58.987 76.580 1.00 66.81 455 ILE A O 1
ATOM 3594 N N . ARG A 1 456 ? -47.821 -58.246 75.343 1.00 69.25 456 ARG A N 1
ATOM 3595 C CA . ARG A 1 456 ? -47.250 -59.588 75.110 1.00 69.25 456 ARG A CA 1
ATOM 3596 C C . ARG A 1 456 ? -46.865 -60.286 76.412 1.00 69.25 456 ARG A C 1
ATOM 3598 O O . ARG A 1 456 ? -47.131 -61.478 76.550 1.00 69.25 456 ARG A O 1
ATOM 3605 N N . PHE A 1 457 ? -46.278 -59.560 77.364 1.00 73.81 457 PHE A N 1
ATOM 3606 C CA . PHE A 1 457 ? -45.984 -60.086 78.696 1.00 73.81 457 PHE A CA 1
ATOM 3607 C C . PHE A 1 457 ? -47.268 -60.547 79.403 1.00 73.81 457 PHE A C 1
ATOM 3609 O O . PHE A 1 457 ? -47.353 -61.700 79.821 1.00 73.81 457 PHE A O 1
ATOM 3616 N N . LEU A 1 458 ? -48.303 -59.699 79.449 1.00 71.25 458 LEU A N 1
ATOM 3617 C CA . LEU A 1 458 ? -49.596 -60.034 80.057 1.00 71.25 458 LEU A CA 1
ATOM 3618 C C . LEU A 1 458 ? -50.304 -61.208 79.359 1.00 71.25 458 LEU A C 1
ATOM 3620 O O . LEU A 1 458 ? -50.915 -62.033 80.035 1.00 71.25 458 LEU A O 1
ATOM 3624 N N . GLU A 1 459 ? -50.199 -61.342 78.033 1.00 72.50 459 GLU A N 1
ATOM 3625 C CA . GLU A 1 459 ? -50.721 -62.509 77.311 1.00 72.50 459 GLU A CA 1
ATOM 3626 C C . GLU A 1 459 ? -50.000 -63.812 77.678 1.00 72.50 459 GLU A C 1
ATOM 3628 O O . GLU A 1 459 ? -50.645 -64.857 77.784 1.00 72.50 459 GLU A O 1
ATOM 3633 N N . VAL A 1 460 ? -48.671 -63.780 77.824 1.00 77.56 460 VAL A N 1
ATOM 3634 C CA . VAL A 1 460 ? -47.873 -64.949 78.229 1.00 77.56 460 VAL A CA 1
ATOM 3635 C C . VAL A 1 460 ? -48.188 -65.325 79.676 1.00 77.56 460 VAL A C 1
ATOM 3637 O O . VAL A 1 460 ? -48.437 -66.495 79.960 1.00 77.56 460 VAL A O 1
ATOM 3640 N N . GLU A 1 461 ? -48.276 -64.337 80.566 1.00 75.94 461 GLU A N 1
ATOM 3641 C CA . GLU A 1 461 ? -48.634 -64.521 81.973 1.00 75.94 461 GLU A CA 1
ATOM 3642 C C . GLU A 1 461 ? -50.051 -65.110 82.121 1.00 75.94 461 GLU A C 1
ATOM 3644 O O . GLU A 1 461 ? -50.255 -66.095 82.832 1.00 75.94 461 GLU A O 1
ATOM 3649 N N . ALA A 1 462 ? -51.028 -64.592 81.368 1.00 74.25 462 ALA A N 1
ATOM 3650 C CA . ALA A 1 462 ? -52.394 -65.114 81.352 1.00 74.25 462 ALA A CA 1
ATOM 3651 C C . ALA A 1 462 ? -52.479 -66.548 80.795 1.00 74.25 462 ALA A C 1
ATOM 3653 O O . ALA A 1 462 ? -53.241 -67.364 81.321 1.00 74.25 462 ALA A O 1
ATOM 3654 N N . LYS A 1 463 ? -51.685 -66.886 79.765 1.00 78.88 463 LYS A N 1
ATOM 3655 C CA . LYS A 1 463 ? -51.576 -68.262 79.242 1.00 78.88 463 LYS A CA 1
ATOM 3656 C C . LYS A 1 463 ? -50.971 -69.201 80.293 1.00 78.88 463 LYS A C 1
ATOM 3658 O O . LYS A 1 463 ? -51.571 -70.240 80.562 1.00 78.88 463 LYS A O 1
ATOM 3663 N N . ARG A 1 464 ? -49.878 -68.799 80.958 1.00 80.75 464 ARG A N 1
ATOM 3664 C CA . ARG A 1 464 ? -49.246 -69.551 82.061 1.00 80.75 464 ARG A CA 1
ATOM 3665 C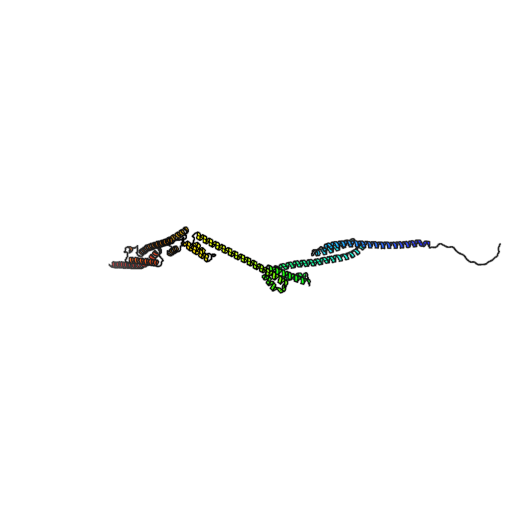 C . ARG A 1 464 ? -50.243 -69.849 83.182 1.00 80.75 464 ARG A C 1
ATOM 3667 O O . ARG A 1 464 ? -50.435 -71.007 83.541 1.00 80.75 464 ARG A O 1
ATOM 3674 N N . VAL A 1 465 ? -50.945 -68.828 83.676 1.00 77.88 465 VAL A N 1
ATOM 3675 C CA . VAL A 1 465 ? -51.960 -68.979 84.734 1.00 77.88 465 VAL A CA 1
ATOM 3676 C C . VAL A 1 465 ? -53.120 -69.881 84.286 1.00 77.88 465 VAL A C 1
ATOM 3678 O O . VAL A 1 465 ? -53.590 -70.714 85.062 1.00 77.88 465 VAL A O 1
ATOM 3681 N N . ALA A 1 466 ? -53.571 -69.782 83.031 1.00 77.56 466 ALA A N 1
ATOM 3682 C CA . ALA A 1 466 ? -54.621 -70.652 82.498 1.00 77.56 466 ALA A CA 1
ATOM 3683 C C . ALA A 1 466 ? -54.179 -72.126 82.371 1.00 77.56 466 ALA A C 1
ATOM 3685 O O . ALA A 1 466 ? -54.992 -73.033 82.572 1.00 77.56 466 ALA A O 1
ATOM 3686 N N . GLU A 1 467 ? -52.907 -72.384 82.061 1.00 81.62 467 GLU A N 1
ATOM 3687 C CA . GLU A 1 467 ? -52.327 -73.732 82.026 1.00 81.62 467 GLU A CA 1
ATOM 3688 C C . GLU A 1 467 ? -52.099 -74.300 83.432 1.00 81.62 467 GLU A C 1
ATOM 3690 O O . GLU A 1 467 ? -52.461 -75.449 83.687 1.00 81.62 467 GLU A O 1
ATOM 3695 N N . GLU A 1 468 ? -51.636 -73.487 84.383 1.00 79.12 468 GLU A N 1
ATOM 3696 C CA . GLU A 1 468 ? -51.545 -73.860 85.800 1.00 79.12 468 GLU A CA 1
ATOM 3697 C C . GLU A 1 468 ? -52.925 -74.211 86.381 1.00 79.12 468 GLU A C 1
ATOM 3699 O O . GLU A 1 468 ? -53.083 -75.259 87.012 1.00 79.12 468 GLU A O 1
ATOM 3704 N N . MET A 1 469 ? -53.969 -73.423 86.092 1.00 75.38 469 MET A N 1
ATOM 3705 C CA . MET A 1 469 ? -55.341 -73.752 86.506 1.00 75.38 469 MET A CA 1
ATOM 3706 C C . MET A 1 469 ? -55.874 -75.043 85.863 1.00 75.38 469 MET A C 1
ATOM 3708 O O . MET A 1 469 ? -56.615 -75.786 86.516 1.00 75.38 469 MET A O 1
ATOM 3712 N N . LYS A 1 470 ? -55.494 -75.359 84.615 1.00 77.81 470 LYS A N 1
ATOM 3713 C CA . LYS A 1 470 ? -55.799 -76.663 83.994 1.00 77.81 470 LYS A CA 1
ATOM 3714 C C . LYS A 1 470 ? -55.058 -77.802 84.700 1.00 77.81 470 LYS A C 1
ATOM 3716 O O . LYS A 1 470 ? -55.684 -78.808 85.022 1.00 77.81 470 LYS A O 1
ATOM 3721 N N . ALA A 1 471 ? -53.769 -77.638 84.994 1.00 70.44 471 ALA A N 1
ATOM 3722 C CA . ALA A 1 471 ? -52.955 -78.644 85.678 1.00 70.44 471 ALA A CA 1
ATOM 3723 C C . ALA A 1 471 ? -53.437 -78.923 87.115 1.00 70.44 471 ALA A C 1
ATOM 3725 O O . ALA A 1 471 ? -53.435 -80.073 87.551 1.00 70.44 471 ALA A O 1
ATOM 3726 N N . VAL A 1 472 ? -53.911 -77.897 87.833 1.00 73.56 472 VAL A N 1
ATOM 3727 C CA . VAL A 1 472 ? -54.543 -78.041 89.158 1.00 73.56 472 VAL A CA 1
ATOM 3728 C C . VAL A 1 472 ? -55.898 -78.753 89.064 1.00 73.56 472 VAL A C 1
ATOM 3730 O O . VAL A 1 472 ? -56.212 -79.577 89.922 1.00 73.56 472 VAL A O 1
ATOM 3733 N N . ARG A 1 473 ? -56.698 -78.493 88.018 1.00 68.56 473 ARG A N 1
ATOM 3734 C CA . ARG A 1 473 ? -57.960 -79.220 87.778 1.00 68.56 473 ARG A CA 1
ATOM 3735 C C . ARG A 1 473 ? -57.751 -80.675 87.347 1.00 68.56 473 ARG A C 1
ATOM 3737 O O . ARG A 1 473 ? -58.581 -81.503 87.690 1.00 68.56 473 ARG A O 1
ATOM 3744 N N . GLY A 1 474 ? -56.658 -80.993 86.654 1.00 63.06 474 GLY A N 1
ATOM 3745 C CA . GLY A 1 474 ? -56.309 -82.357 86.227 1.00 63.06 474 GLY A CA 1
ATOM 3746 C C . GLY A 1 474 ? -55.701 -83.258 87.314 1.00 63.06 474 GLY A C 1
ATOM 3747 O O . GLY A 1 474 ? -55.269 -84.363 87.000 1.00 63.06 474 GLY A O 1
ATOM 3748 N N . LYS A 1 475 ? -55.624 -82.792 88.569 1.00 57.50 475 LYS A N 1
ATOM 3749 C CA . LYS A 1 475 ? -55.111 -83.539 89.736 1.00 57.50 475 LYS A CA 1
ATOM 3750 C C . LYS A 1 475 ? -56.161 -83.688 90.853 1.00 57.50 475 LYS A C 1
ATOM 3752 O O . LYS A 1 475 ? -55.804 -83.740 92.030 1.00 57.50 475 LYS A O 1
ATOM 3757 N N . LYS A 1 476 ? -57.445 -83.712 90.489 1.00 51.53 476 LYS A N 1
ATOM 3758 C CA . LYS A 1 476 ? -58.593 -83.955 91.374 1.00 51.53 476 LYS A CA 1
ATOM 3759 C C . LYS A 1 476 ? -59.498 -85.034 90.797 1.00 51.53 476 LYS A C 1
ATOM 3761 O O . LYS A 1 476 ? -59.553 -85.111 89.552 1.00 51.53 476 LYS A O 1
#

Foldseek 3Di:
DDDDDDDDDDDDDDDDDDDDDDPPVPVVVVVVVVVVVVVVVVVVVVVVVVVVVVVLVVLQVLLVVLLVVLLVVLVVVLVVLLVDAAPVNVVCLVVSLVVSVVSLVVSLVVGDPSSSVSNVVSSVVSSCVSSVVSVVSSVVRNLVNLVVVLVVLLVVLLQVCLVDVVCQVVSLVVNLVSLCVNPNDPVSVVVSVVSQQSSVLSNLVSCLVVPLVVSLVCCVVCVVVNDDPSSVVSPVSSVVSVVVVVVVVVVVVVVVVVVVVVVLVVLVVVLVVVLVVCVVVLVLVVSLVSLVPPPNDDPVRSVVSNVVSVVSCVVDPRDADVVVLVVLVVVLVVCLVVPHFLVVSLVSLVPDPRDDPVRSVVSNVVSVVSLVVQLVLLLVLLLVLLLPLLQPCDDPCVVVDDDPLSVVLSVVLSVVLVVVQVVCVVVVRHDGSVRSNVSSNVSSVVSNVVVVVVVVVVVVVVVVVVVVVVVVVVVD